Protein 3AML (pdb70)

Radius of gyration: 27.36 Å; Cα contacts (8 Å, |Δi|>4): 1597; chains: 1; bounding box: 46×73×84 Å

Secondary structure (DSSP, 8-state):
--S--THHHH-GGGGGGHHHHHHHHHHHHHHHHHHHHHHS-HHHHTTGGGTSEEEEETTEEEEEEE-TT-SEEEEEEGGGTT--TT-B-EE-TTSEEEEEEE-BTTB-SS-TTEEEEEEEE-TT---EEE--TT-S-EEE--SSSS--EEEEE----GGG-----SPPPPPPSS-EEEEEESTT-SSSSS---HHHIIIIIHHHHHHTT--EEEEES-EE-S-GGGTT-S-SEEEEE-GGG--HHHHHHHHHHHHHTT-EEEEEE--S-B---TTTSGGGG-SS--GGGSSB--GGGGEETTTTEE-B-TTSHHHHHHHHHHHHIIIIIH---EEEETTHHHHHBTTTTTT----S-GGGTSSTTB-HHHHHHHHHHHHHHHHH-TT-EEEE--SS--TTTTS-GGGTS---SEEE-TTHHHHHHHHHHH--GGG--HHHHHHHHH-S-TTS-EEE-S----TTS---B-HHHHHHTTHHHHS-BSSSPPPHHHHHHHHHHHHHHHHHHHHH-SEEEEETTGGGT--SB-----GGGTT--TTSS--HHHHH-TTBSHHHHHHHHHHHHHHHHHH-GGG---EEEEEEETTTTEEEEEETTEEEEEE--SS--EEEEEEEESS-SEEEEEEETTSGGGTS---S-TT--EE-EE-S-TT-GGGSBTTBSEEEEEEE-TTEEEEEEE--TTTT-

InterPro domains:
  IPR004193 Glycoside hydrolase, family 13, N-terminal [PF02922] (122-205)
  IPR006047 Glycosyl hydrolase family 13, catalytic domain [PF00128] (295-534)
  IPR006047 Glycosyl hydrolase family 13, catalytic domain [SM00642] (261-628)
  IPR006048 Alpha-amylase/branching enzyme, C-terminal all beta [PF02806] (658-757)
  IPR013780 Glycosyl hydrolase, all-beta [G3DSA:2.60.40.1180] (651-767)
  IPR013783 Immunoglobulin-like fold [G3DSA:2.60.40.10] (118-232)
  IPR014756 Immunoglobulin E-set [SSF81296] (116-227)
  IPR017853 Glycoside hydrolase superfamily [SSF51445] (236-649)
  IPR037439 1,4-alpha-glucan-branching enzyme [PIRSF000463] (61-763)

Sequence (693 aa):
EVDHLPIYDLDPKLEEFKDHFNYRIKKRYLDQKCLIEKHEGGLEEFSKGYLKFGINTVDGATIYREWAPAAQEAQLIGEFNNWNGAKHKMMEKDKFGIWSSIKKISSSHVNGKPAIPHNSKVKFRFRHGGGAWVDRIIPAWIRRYATFDASKFGAPYDGVHWDPPACERYVFKHPRPPKPDAPRIYEAHVGMSGEEPEEVSSTYRREFADNNVLPRIRANNYNTVQLMMAIMEHSYYASFGYHVTNFFAVSSRSGTPEDLKYLVDKAHSLGLRVLMDVVHSHASNNVTDGLNGYDVGQNTHHESYFHTGDRGYHKLWDSSRLFNYANWEVLRFLLSNLRRYWMMDEFMFDGFRFDGVTSMLYHHHGINKGFTGNYKEYFSLDTDVDAIVYMMLANHLMHKLLPEATIVAEDVSGMMPVLCCRPVDEGGVGFDFRLAMAIPDRWIIDYLKNKKEEDRRKKWSMSEEIVQTLTNNRRYTEKCCIAYAESHDQSIVGDKTIIAFLLMDKKEMYTGMSDLQQPASPTINNRGIIALQKMIHFITMMALGGDGYLNFMGNEFGHPEWIDFPREGNNWSYDDKCCRRQWSLVDTDHLRYKYMNAFDQAMNALEEEFSFLSSSKKQIVSDMNEKDKVIVFERGDLVFVFNFHPNKTYKGYKVGCDLPGKYRVALDSDALVFGGHGRVGHDVDHFTSPEGMMPGVPETNFNNRPNSFKVLSPPRTCVAYYRVDEDRREEE

CATH classification: 3.20.20.80 (+2 more: 2.60.40.10, 2.60.40.1180)

B-factor: mean 23.34, std 11.08, range [6.67, 76.85]

Structure (mmCIF, N/CA/C/O backbone):
data_3AML
#
_entry.id   3AML
#
_cell.length_a   43.066
_cell.length_b   124.850
_cell.length_c   67.880
_cell.angle_alpha   90.00
_cell.angle_beta   97.29
_cell.angle_gamma   90.00
#
_symmetry.space_group_name_H-M   'P 1 21 1'
#
loop_
_entity.id
_entity.type
_entity.pdbx_description
1 polymer 'Os06g0726400 protein'
2 non-polymer BETA-MERCAPTOETHANOL
3 non-polymer GLYCEROL
4 non-polymer '4-(2-HYDROXYETHYL)-1-PIPERAZINE ETHANESULFONIC ACID'
5 non-polymer 'ACETATE ION'
6 non-polymer 'SUCCINIC ACID'
7 water water
#
loop_
_atom_site.group_PDB
_atom_site.id
_atom_site.type_symbol
_atom_site.label_atom_id
_atom_site.label_alt_id
_atom_site.label_comp_id
_atom_site.label_asym_id
_atom_site.label_entity_id
_atom_site.label_seq_id
_atom_site.pdbx_PDB_ins_code
_atom_site.Cartn_x
_atom_site.Cartn_y
_atom_site.Cartn_z
_atom_site.occupancy
_atom_site.B_iso_or_equiv
_atom_site.auth_seq_id
_atom_site.auth_comp_id
_atom_site.auth_asym_id
_atom_site.auth_atom_id
_atom_site.pdbx_PDB_model_num
ATOM 1 N N . GLU A 1 7 ? 27.125 80.551 55.501 1.00 72.45 7 GLU A N 1
ATOM 2 C CA . GLU A 1 7 ? 25.949 79.887 54.840 1.00 71.89 7 GLU A CA 1
ATOM 3 C C . GLU A 1 7 ? 25.385 78.646 55.609 1.00 71.71 7 GLU A C 1
ATOM 4 O O . GLU A 1 7 ? 25.921 77.526 55.492 1.00 70.49 7 GLU A O 1
ATOM 6 N N . VAL A 1 8 ? 24.355 78.843 56.451 1.00 72.10 8 VAL A N 1
ATOM 7 C CA . VAL A 1 8 ? 23.861 80.163 56.925 1.00 72.10 8 VAL A CA 1
ATOM 8 C C . VAL A 1 8 ? 22.906 79.938 58.148 1.00 71.26 8 VAL A C 1
ATOM 9 O O . VAL A 1 8 ? 21.673 80.054 57.996 1.00 71.52 8 VAL A O 1
ATOM 13 N N . ASP A 1 9 ? 23.427 79.590 59.343 1.00 69.32 9 ASP A N 1
ATOM 14 C CA . ASP A 1 9 ? 24.869 79.405 59.690 1.00 66.75 9 ASP A CA 1
ATOM 15 C C . ASP A 1 9 ? 25.210 78.015 60.305 1.00 63.59 9 ASP A C 1
ATOM 16 O O . ASP A 1 9 ? 26.332 77.524 60.185 1.00 64.00 9 ASP A O 1
ATOM 21 N N . HIS A 1 10 ? 24.234 77.402 60.975 1.00 59.36 10 HIS A N 1
ATOM 22 C CA . HIS A 1 10 ? 24.341 76.036 61.484 1.00 54.20 10 HIS A CA 1
ATOM 23 C C . HIS A 1 10 ? 23.705 75.072 60.453 1.00 49.75 10 HIS A C 1
ATOM 24 O O . HIS A 1 10 ? 22.658 75.355 59.882 1.00 50.54 10 HIS A O 1
ATOM 31 N N . LEU A 1 11 ? 24.345 73.942 60.188 1.00 43.45 11 LEU A N 1
ATOM 32 C CA . LEU A 1 11 ? 23.774 72.991 59.239 1.00 37.12 11 LEU A CA 1
ATOM 33 C C . LEU A 1 11 ? 23.396 71.766 60.030 1.00 33.55 11 LEU A C 1
ATOM 34 O O . LEU A 1 11 ? 24.114 71.388 60.901 1.00 31.42 11 LEU A O 1
ATOM 39 N N . PRO A 1 12 ? 22.281 71.128 59.702 1.00 30.54 12 PRO A N 1
ATOM 40 C CA . PRO A 1 12 ? 21.942 69.935 60.444 1.00 30.50 12 PRO A CA 1
ATOM 41 C C . PRO A 1 12 ? 23.027 68.817 60.405 1.00 30.11 12 PRO A C 1
ATOM 42 O O . PRO A 1 12 ? 23.101 68.001 61.303 1.00 30.20 12 PRO A O 1
ATOM 46 N N . ILE A 1 13 ? 23.835 68.747 59.334 1.00 29.42 13 ILE A N 1
ATOM 47 C CA . ILE A 1 13 ? 24.942 67.772 59.358 1.00 27.95 13 ILE A CA 1
ATOM 48 C C . ILE A 1 13 ? 25.859 67.827 60.572 1.00 28.93 13 ILE A C 1
ATOM 49 O O . ILE A 1 13 ? 26.447 66.802 60.977 1.00 28.90 13 ILE A O 1
ATOM 54 N N . TYR A 1 14 ? 26.022 69.034 61.097 1.00 31.02 14 TYR A N 1
ATOM 55 C CA . TYR A 1 14 ? 26.870 69.229 62.276 1.00 35.45 14 TYR A CA 1
ATOM 56 C C . TYR A 1 14 ? 26.308 68.558 63.546 1.00 37.61 14 TYR A C 1
ATOM 57 O O . TYR A 1 14 ? 27.082 68.259 64.464 1.00 39.87 14 TYR A O 1
ATOM 66 N N . ASP A 1 15 ? 24.980 68.401 63.642 1.00 39.29 15 ASP A N 1
ATOM 67 C CA . ASP A 1 15 ? 24.327 67.605 64.754 1.00 40.37 15 ASP A CA 1
ATOM 68 C C . ASP A 1 15 ? 24.786 66.193 64.695 1.00 40.41 15 ASP A C 1
ATOM 69 O O . ASP A 1 15 ? 24.967 65.553 65.728 1.00 40.60 15 ASP A O 1
ATOM 74 N N . LEU A 1 16 ? 24.946 65.662 63.464 1.00 38.08 16 LEU A N 1
ATOM 75 C CA . LEU A 1 16 ? 25.280 64.268 63.283 1.00 36.06 16 LEU A CA 1
ATOM 76 C C . LEU A 1 16 ? 26.720 63.930 63.540 1.00 35.40 16 LEU A C 1
ATOM 77 O O . LEU A 1 16 ? 27.048 62.788 63.924 1.00 35.75 16 LEU A O 1
ATOM 82 N N . ASP A 1 17 ? 27.599 64.866 63.175 1.00 33.11 17 ASP A N 1
ATOM 83 C CA . ASP A 1 17 ? 29.031 64.638 63.156 1.00 31.42 17 ASP A CA 1
ATOM 84 C C . ASP A 1 17 ? 29.618 66.008 63.489 1.00 32.07 17 ASP A C 1
ATOM 85 O O . ASP A 1 17 ? 29.818 66.891 62.620 1.00 30.52 17 ASP A O 1
ATOM 90 N N . PRO A 1 18 ? 29.814 66.258 64.786 1.00 33.69 18 PRO A N 1
ATOM 91 C CA . PRO A 1 18 ? 30.379 67.547 65.181 1.00 33.32 18 PRO A CA 1
ATOM 92 C C . PRO A 1 18 ? 31.863 67.775 64.745 1.00 33.25 18 PRO A C 1
ATOM 93 O O . PRO A 1 18 ? 32.305 68.922 64.775 1.00 32.81 18 PRO A O 1
ATOM 97 N N . LYS A 1 19 ? 32.590 66.737 64.336 1.00 30.80 19 LYS A N 1
ATOM 98 C CA . LYS A 1 19 ? 33.910 66.918 63.669 1.00 31.53 19 LYS A CA 1
ATOM 99 C C . LYS A 1 19 ? 33.816 67.737 62.379 1.00 29.18 19 LYS A C 1
ATOM 100 O O . LYS A 1 19 ? 34.799 68.316 61.968 1.00 28.98 19 LYS A O 1
ATOM 106 N N . LEU A 1 20 ? 32.625 67.806 61.779 1.00 28.11 20 LEU A N 1
ATOM 107 C CA . LEU A 1 20 ? 32.433 68.645 60.571 1.00 26.66 20 LEU A CA 1
ATOM 108 C C . LEU A 1 20 ? 32.518 70.141 60.823 1.00 27.07 20 LEU A C 1
ATOM 109 O O . LEU A 1 20 ? 32.842 70.918 59.920 1.00 24.69 20 LEU A O 1
ATOM 114 N N . GLU A 1 21 ? 32.259 70.582 62.066 1.00 27.60 21 GLU A N 1
ATOM 115 C CA . GLU A 1 21 ? 32.292 71.996 62.378 1.00 30.78 21 GLU A CA 1
ATOM 116 C C . GLU A 1 21 ? 33.683 72.632 62.195 1.00 30.06 21 GLU A C 1
ATOM 117 O O . GLU A 1 21 ? 33.783 73.822 61.970 1.00 30.51 21 GLU A O 1
ATOM 123 N N . GLU A 1 22 ? 34.759 71.839 62.326 1.00 28.98 22 GLU A N 1
ATOM 124 C CA . GLU A 1 22 ? 36.132 72.317 61.994 1.00 29.42 22 GLU A CA 1
ATOM 125 C C . GLU A 1 22 ? 36.225 72.816 60.528 1.00 28.60 22 GLU A C 1
ATOM 126 O O . GLU A 1 22 ? 37.114 73.578 60.167 1.00 28.44 22 GLU A O 1
ATOM 132 N N . PHE A 1 23 ? 35.307 72.345 59.705 1.00 26.25 23 PHE A N 1
ATOM 133 C CA . PHE A 1 23 ? 35.394 72.661 58.288 1.00 27.68 23 PHE A CA 1
ATOM 134 C C . PHE A 1 23 ? 34.244 73.583 57.861 1.00 27.48 23 PHE A C 1
ATOM 135 O O . PHE A 1 23 ? 33.790 73.546 56.710 1.00 24.65 23 PHE A O 1
ATOM 143 N N . LYS A 1 24 ? 33.745 74.357 58.798 1.00 26.53 24 LYS A N 1
ATOM 144 C CA . LYS A 1 24 ? 32.601 75.253 58.557 1.00 28.80 24 LYS A CA 1
ATOM 145 C C . LYS A 1 24 ? 32.859 76.156 57.318 1.00 28.54 24 LYS A C 1
ATOM 146 O O . LYS A 1 24 ? 31.924 76.386 56.516 1.00 27.73 24 LYS A O 1
ATOM 152 N N . ASP A 1 25 ? 34.101 76.642 57.170 1.00 26.02 25 ASP A N 1
ATOM 153 C CA . ASP A 1 25 ? 34.426 77.552 56.044 1.00 28.68 25 ASP A CA 1
ATOM 154 C C . ASP A 1 25 ? 34.226 76.872 54.667 1.00 26.20 25 ASP A C 1
ATOM 155 O O . ASP A 1 25 ? 33.685 77.490 53.677 1.00 25.89 25 ASP A O 1
ATOM 160 N N . HIS A 1 26 ? 34.683 75.636 54.592 1.00 24.59 26 HIS A N 1
ATOM 161 C CA . HIS A 1 26 ? 34.464 74.822 53.416 1.00 22.73 26 HIS A CA 1
ATOM 162 C C . HIS A 1 26 ? 32.977 74.698 53.128 1.00 24.00 26 HIS A C 1
ATOM 163 O O . HIS A 1 26 ? 32.533 74.867 51.936 1.00 21.42 26 HIS A O 1
ATOM 170 N N . PHE A 1 27 ? 32.226 74.280 54.154 1.00 23.54 27 PHE A N 1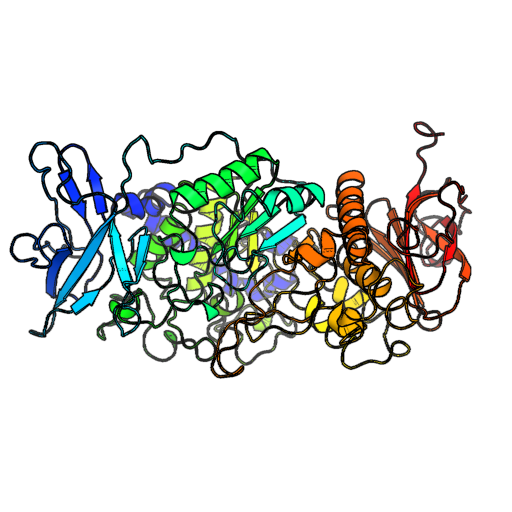
ATOM 171 C CA . PHE A 1 27 ? 30.799 73.971 53.942 1.00 22.60 27 PHE A CA 1
ATOM 172 C C . PHE A 1 27 ? 30.020 75.295 53.728 1.00 23.76 27 PHE A C 1
ATOM 173 O O . PHE A 1 27 ? 29.131 75.351 52.886 1.00 22.10 27 PHE A O 1
ATOM 181 N N . ASN A 1 28 ? 30.355 76.363 54.461 1.00 22.86 28 ASN A N 1
ATOM 182 C CA . ASN A 1 28 ? 29.775 77.705 54.069 1.00 24.29 28 ASN A CA 1
ATOM 183 C C . ASN A 1 28 ? 29.969 78.036 52.563 1.00 23.97 28 ASN A C 1
ATOM 184 O O . ASN A 1 28 ? 29.027 78.471 51.933 1.00 22.60 28 ASN A O 1
ATOM 189 N N . TYR A 1 29 ? 31.169 77.872 52.022 1.00 23.07 29 TYR A N 1
ATOM 190 C CA . TYR A 1 29 ? 31.408 78.203 50.602 1.00 21.90 29 TYR A CA 1
ATOM 191 C C . TYR A 1 29 ? 30.594 77.259 49.694 1.00 19.94 29 TYR A C 1
ATOM 192 O O . TYR A 1 29 ? 29.945 77.724 48.714 1.00 20.86 29 TYR A O 1
ATOM 201 N N . ARG A 1 30 ? 30.576 75.957 50.001 1.00 19.18 30 ARG A N 1
ATOM 202 C CA . ARG A 1 30 ? 29.900 75.008 49.172 1.00 17.27 30 ARG A CA 1
ATOM 203 C C . ARG A 1 30 ? 28.410 75.321 49.146 1.00 18.29 30 ARG A C 1
ATOM 204 O O . ARG A 1 30 ? 27.767 75.309 48.061 1.00 18.80 30 ARG A O 1
ATOM 212 N N . ILE A 1 31 ? 27.852 75.570 50.359 1.00 20.37 31 ILE A N 1
ATOM 213 C CA . ILE A 1 31 ? 26.389 75.750 50.422 1.00 18.60 31 ILE A CA 1
ATOM 214 C C . ILE A 1 31 ? 26.050 77.085 49.691 1.00 19.11 31 ILE A C 1
ATOM 215 O O . ILE A 1 31 ? 24.997 77.154 49.022 1.00 19.85 31 ILE A O 1
ATOM 220 N N . LYS A 1 32 ? 26.887 78.119 49.861 1.00 20.09 32 LYS A N 1
ATOM 221 C CA A LYS A 1 32 ? 26.672 79.401 49.167 0.50 19.79 32 LYS A CA 1
ATOM 222 C CA B LYS A 1 32 ? 26.607 79.388 49.177 0.50 19.68 32 LYS A CA 1
ATOM 223 C C . LYS A 1 32 ? 26.660 79.208 47.644 1.00 18.59 32 LYS A C 1
ATOM 224 O O . LYS A 1 32 ? 25.797 79.764 46.931 1.00 18.84 32 LYS A O 1
ATOM 235 N N . ARG A 1 33 ? 27.645 78.443 47.167 1.00 18.65 33 ARG A N 1
ATOM 236 C CA . ARG A 1 33 ? 27.772 78.149 45.687 1.00 17.66 33 ARG A CA 1
ATOM 237 C C . ARG A 1 33 ? 26.514 77.447 45.198 1.00 17.46 33 ARG A C 1
ATOM 238 O O . ARG A 1 33 ? 25.990 77.760 44.102 1.00 18.46 33 ARG A O 1
ATOM 246 N N . TYR A 1 34 ? 26.028 76.476 45.994 1.00 16.40 34 TYR A N 1
ATOM 247 C CA . TYR A 1 34 ? 24.822 75.709 45.626 1.00 17.69 34 TYR A CA 1
ATOM 248 C C . TYR A 1 34 ? 23.578 76.641 45.595 1.00 17.84 34 TYR A C 1
ATOM 249 O O . TYR A 1 34 ? 22.828 76.626 44.599 1.00 15.94 34 TYR A O 1
ATOM 258 N N . LEU A 1 35 ? 23.330 77.380 46.701 1.00 17.11 35 LEU A N 1
ATOM 259 C CA . LEU A 1 35 ? 22.167 78.297 46.727 1.00 18.47 35 LEU A CA 1
ATOM 260 C C . LEU A 1 35 ? 22.219 79.322 45.579 1.00 19.04 35 LEU A C 1
ATOM 261 O O . LEU A 1 35 ? 21.163 79.662 45.031 1.00 18.84 35 LEU A O 1
ATOM 266 N N . ASP A 1 36 ? 23.442 79.849 45.260 1.00 18.66 36 ASP A N 1
ATOM 267 C CA . ASP A 1 36 ? 23.607 80.860 44.235 1.00 18.73 36 ASP A CA 1
ATOM 268 C C . ASP A 1 36 ? 23.352 80.265 42.881 1.00 17.07 36 ASP A C 1
ATOM 269 O O . ASP A 1 36 ? 22.605 80.902 42.050 1.00 17.07 36 ASP A O 1
ATOM 274 N N . GLN A 1 37 ? 23.839 79.016 42.659 1.00 16.24 37 GLN A N 1
ATOM 275 C CA . GLN A 1 37 ? 23.598 78.365 41.316 1.00 12.95 37 GLN A CA 1
ATOM 276 C C . GLN A 1 37 ? 22.076 78.102 41.176 1.00 16.15 37 GLN A C 1
ATOM 277 O O . GLN A 1 37 ? 21.494 78.278 40.099 1.00 16.12 37 GLN A O 1
ATOM 283 N N . LYS A 1 38 ? 21.483 77.584 42.261 1.00 16.44 38 LYS A N 1
ATOM 284 C CA . LYS A 1 38 ? 20.004 77.289 42.223 1.00 15.22 38 LYS A CA 1
ATOM 285 C C . LYS A 1 38 ? 19.187 78.575 41.994 1.00 17.49 38 LYS A C 1
ATOM 286 O O . LYS A 1 38 ? 18.221 78.601 41.186 1.00 15.93 38 LYS A O 1
ATOM 292 N N . CYS A 1 39 ? 19.597 79.671 42.654 1.00 15.85 39 CYS A N 1
ATOM 293 C CA . CYS A 1 39 ? 18.932 80.971 42.503 1.00 17.72 39 CYS A CA 1
ATOM 294 C C . CYS A 1 39 ? 19.032 81.441 41.009 1.00 16.59 39 CYS A C 1
ATOM 295 O O . CYS A 1 39 ? 18.017 81.863 40.401 1.00 18.71 39 CYS A O 1
ATOM 298 N N . LEU A 1 40 ? 20.219 81.283 40.394 1.00 16.93 40 LEU A N 1
ATOM 299 C CA . LEU A 1 40 ? 20.377 81.720 38.993 1.00 14.84 40 LEU A CA 1
ATOM 300 C C . LEU A 1 40 ? 19.509 80.851 38.092 1.00 15.12 40 LEU A C 1
ATOM 301 O O . LEU A 1 40 ? 18.933 81.393 37.130 1.00 16.25 40 LEU A O 1
ATOM 306 N N . ILE A 1 41 ? 19.458 79.523 38.344 1.00 15.05 41 ILE A N 1
ATOM 307 C CA . ILE A 1 41 ? 18.600 78.665 37.519 1.00 14.55 41 ILE A CA 1
ATOM 308 C C . ILE A 1 41 ? 17.105 79.020 37.676 1.00 14.69 41 ILE A C 1
ATOM 309 O O . ILE A 1 41 ? 16.311 79.065 36.654 1.00 14.70 41 ILE A O 1
ATOM 314 N N . GLU A 1 42 ? 16.719 79.436 38.883 1.00 14.78 42 GLU A N 1
ATOM 315 C CA . GLU A 1 42 ? 15.342 79.946 39.084 1.00 16.31 42 GLU A CA 1
ATOM 316 C C . GLU A 1 42 ? 15.105 81.260 38.280 1.00 16.97 42 GLU A C 1
ATOM 317 O O . GLU A 1 42 ? 14.050 81.427 37.664 1.00 20.09 42 GLU A O 1
ATOM 323 N N . LYS A 1 43 ? 16.053 82.177 38.305 1.00 16.29 43 LYS A N 1
ATOM 324 C CA . LYS A 1 43 ? 15.905 83.444 37.654 1.00 18.27 43 LYS A CA 1
ATOM 325 C C . LYS A 1 43 ? 15.889 83.313 36.133 1.00 17.50 43 LYS A C 1
ATOM 326 O O . LYS A 1 43 ? 15.092 83.997 35.425 1.00 18.18 43 LYS A O 1
ATOM 332 N N . HIS A 1 44 ? 16.829 82.532 35.615 1.00 15.58 44 HIS A N 1
ATOM 333 C CA . HIS A 1 44 ? 17.073 82.535 34.140 1.00 16.07 44 HIS A CA 1
ATOM 334 C C . HIS A 1 44 ? 16.418 81.411 33.410 1.00 15.30 44 HIS A C 1
ATOM 335 O O . HIS A 1 44 ? 16.446 81.401 32.156 1.00 16.02 44 HIS A O 1
ATOM 342 N N . GLU A 1 45 ? 15.985 80.360 34.137 1.00 15.42 45 GLU A N 1
ATOM 343 C CA . GLU A 1 45 ? 15.433 79.140 33.462 1.00 16.48 45 GLU A CA 1
ATOM 344 C C . GLU A 1 45 ? 14.130 78.623 34.087 1.00 16.62 45 GLU A C 1
ATOM 345 O O . GLU A 1 45 ? 13.635 77.589 33.707 1.00 16.64 45 GLU A O 1
ATOM 351 N N . GLY A 1 46 ? 13.610 79.345 35.072 1.00 15.37 46 GLY A N 1
ATOM 352 C CA . GLY A 1 46 ? 12.290 78.996 35.621 1.00 15.30 46 GLY A CA 1
ATOM 353 C C . GLY A 1 46 ? 12.434 77.868 36.639 1.00 17.50 46 GLY A C 1
ATOM 354 O O . GLY A 1 46 ? 11.412 77.249 37.031 1.00 19.23 46 GLY A O 1
ATOM 355 N N . GLY A 1 47 ? 13.660 77.611 37.094 1.00 16.61 47 GLY A N 1
ATOM 356 C CA . GLY A 1 47 ? 13.854 76.623 38.162 1.00 15.52 47 GLY A CA 1
ATOM 357 C C . GLY A 1 47 ? 14.294 75.248 37.653 1.00 16.78 47 GLY A C 1
ATOM 358 O O . GLY A 1 47 ? 14.319 74.975 36.438 1.00 15.66 47 GLY A O 1
ATOM 359 N N . LEU A 1 48 ? 14.668 74.382 38.586 1.00 14.16 48 LEU A N 1
ATOM 360 C CA . LEU A 1 48 ? 15.320 73.110 38.239 1.00 14.62 48 LEU A CA 1
ATOM 361 C C . LEU A 1 48 ? 14.392 72.190 37.492 1.00 16.18 48 LEU A C 1
ATOM 362 O O . LEU A 1 48 ? 14.848 71.519 36.543 1.00 15.46 48 LEU A O 1
ATOM 367 N N . GLU A 1 49 ? 13.107 72.126 37.888 1.00 15.99 49 GLU A N 1
ATOM 368 C CA . GLU A 1 49 ? 12.159 71.220 37.176 1.00 16.15 49 GLU A CA 1
ATOM 369 C C . GLU A 1 49 ? 12.027 71.722 35.707 1.00 15.14 49 GLU A C 1
ATOM 370 O O . GLU A 1 49 ? 12.078 70.930 34.770 1.00 17.00 49 GLU A O 1
ATOM 376 N N . GLU A 1 50 ? 12.005 73.037 35.468 1.00 14.83 50 GLU A N 1
ATOM 377 C CA . GLU A 1 50 ? 11.844 73.512 34.070 1.00 14.98 50 GLU A CA 1
ATOM 378 C C . GLU A 1 50 ? 13.164 73.295 33.287 1.00 14.68 50 GLU A C 1
ATOM 379 O O . GLU A 1 50 ? 13.171 72.835 32.100 1.00 16.49 50 GLU A O 1
ATOM 385 N N . PHE A 1 51 ? 14.292 73.636 33.917 1.00 15.01 51 PHE A N 1
ATOM 386 C CA . PHE A 1 51 ? 15.604 73.579 33.252 1.00 14.18 51 PHE A CA 1
ATOM 387 C C . PHE A 1 51 ? 15.916 72.187 32.808 1.00 16.46 51 PHE A C 1
ATOM 388 O O . PHE A 1 51 ? 16.577 72.006 31.793 1.00 15.44 51 PHE A O 1
ATOM 396 N N . SER A 1 52 ? 15.469 71.195 33.604 1.00 14.79 52 SER A N 1
ATOM 397 C CA . SER A 1 52 ? 15.820 69.783 33.275 1.00 14.82 52 SER A CA 1
ATOM 398 C C . SER A 1 52 ? 14.864 69.159 32.236 1.00 14.82 52 SER A C 1
ATOM 399 O O . SER A 1 52 ? 15.003 67.934 31.941 1.00 14.81 52 SER A O 1
ATOM 402 N N . LYS A 1 53 ? 13.968 69.967 31.651 1.00 15.68 53 LYS A N 1
ATOM 403 C CA . LYS A 1 53 ? 13.213 69.550 30.421 1.00 15.52 53 LYS A CA 1
ATOM 404 C C . LYS A 1 53 ? 13.919 69.973 29.099 1.00 15.05 53 LYS A C 1
ATOM 405 O O . LYS A 1 53 ? 13.243 69.967 28.032 1.00 15.20 53 LYS A O 1
ATOM 411 N N . GLY A 1 54 ? 15.255 70.067 29.130 1.00 14.99 54 GLY A N 1
ATOM 412 C CA . GLY A 1 54 ? 16.012 70.551 27.960 1.00 13.49 54 GLY A CA 1
ATOM 413 C C . GLY A 1 54 ? 15.882 69.683 26.763 1.00 13.64 54 GLY A C 1
ATOM 414 O O . GLY A 1 54 ? 16.057 70.169 25.613 1.00 13.73 54 GLY A O 1
ATOM 415 N N . TYR A 1 55 ? 15.582 68.398 26.967 1.00 13.97 55 TYR A N 1
ATOM 416 C CA . TYR A 1 55 ? 15.524 67.487 25.802 1.00 15.29 55 TYR A CA 1
ATOM 417 C C . TYR A 1 55 ? 14.264 67.746 24.936 1.00 16.38 55 TYR A C 1
ATOM 418 O O . TYR A 1 55 ? 14.152 67.184 23.795 1.00 15.69 55 TYR A O 1
ATOM 427 N N . LEU A 1 56 ? 13.354 68.605 25.447 1.00 17.30 56 LEU A N 1
ATOM 428 C CA . LEU A 1 56 ? 12.253 69.068 24.609 1.00 16.27 56 LEU A CA 1
ATOM 429 C C . LEU A 1 56 ? 12.639 70.296 23.781 1.00 18.37 56 LEU A C 1
ATOM 430 O O . LEU A 1 56 ? 11.779 70.733 22.995 1.00 19.88 56 LEU A O 1
ATOM 435 N N . LYS A 1 57 ? 13.826 70.881 24.044 1.00 18.24 57 LYS A N 1
ATOM 436 C CA . LYS A 1 57 ? 14.304 72.103 23.382 1.00 19.71 57 LYS A CA 1
ATOM 437 C C . LYS A 1 57 ? 15.513 71.791 22.434 1.00 19.61 57 LYS A C 1
ATOM 438 O O . LYS A 1 57 ? 15.601 72.329 21.305 1.00 18.35 57 LYS A O 1
ATOM 444 N N . PHE A 1 58 ? 16.377 70.878 22.898 1.00 17.35 58 PHE A N 1
ATOM 445 C CA . PHE A 1 58 ? 17.615 70.559 22.194 1.00 16.09 58 PHE A CA 1
ATOM 446 C C . PHE A 1 58 ? 17.491 69.176 21.529 1.00 18.04 58 PHE A C 1
ATOM 447 O O . PHE A 1 58 ? 16.662 68.338 21.968 1.00 17.09 58 PHE A O 1
ATOM 455 N N . GLY A 1 59 ? 18.287 68.928 20.490 1.00 16.60 59 GLY A N 1
ATOM 456 C CA . GLY A 1 59 ? 18.037 67.702 19.683 1.00 14.59 59 GLY A CA 1
ATOM 457 C C . GLY A 1 59 ? 16.869 67.941 18.776 1.00 16.26 59 GLY A C 1
ATOM 458 O O . GLY A 1 59 ? 16.489 69.090 18.521 1.00 13.89 59 GLY A O 1
ATOM 459 N N . ILE A 1 60 ? 16.285 66.860 18.271 1.00 17.34 60 ILE A N 1
ATOM 460 C CA . ILE A 1 60 ? 15.228 67.001 17.215 1.00 17.29 60 ILE A CA 1
ATOM 461 C C . ILE A 1 60 ? 13.882 66.766 17.858 1.00 20.22 60 ILE A C 1
ATOM 462 O O . ILE A 1 60 ? 13.685 65.671 18.484 1.00 21.44 60 ILE A O 1
ATOM 467 N N . ASN A 1 61 ? 12.969 67.737 17.793 1.00 19.60 61 ASN A N 1
ATOM 468 C CA . ASN A 1 61 ? 11.641 67.574 18.402 1.00 20.50 61 ASN A CA 1
ATOM 469 C C . ASN A 1 61 ? 10.585 67.929 17.376 1.00 22.96 61 ASN A C 1
ATOM 470 O O . ASN A 1 61 ? 10.660 68.945 16.710 1.00 18.89 61 ASN A O 1
ATOM 475 N N . THR A 1 62 ? 9.570 67.096 17.269 1.00 25.67 62 THR A N 1
ATOM 476 C CA . THR A 1 62 ? 8.547 67.341 16.249 1.00 31.57 62 THR A CA 1
ATOM 477 C C . THR A 1 62 ? 7.454 68.084 16.983 1.00 33.76 62 THR A C 1
ATOM 478 O O . THR A 1 62 ? 7.096 67.685 18.126 1.00 36.20 62 THR A O 1
ATOM 482 N N . VAL A 1 63 ? 6.975 69.170 16.384 1.00 33.06 63 VAL A N 1
ATOM 483 C CA . VAL A 1 63 ? 5.878 69.940 16.941 1.00 36.16 63 VAL A CA 1
ATOM 484 C C . VAL A 1 63 ? 4.729 69.847 15.912 1.00 37.90 63 VAL A C 1
ATOM 485 O O . VAL A 1 63 ? 4.881 69.217 14.850 1.00 38.87 63 VAL A O 1
ATOM 489 N N . ASP A 1 64 ? 3.579 70.450 16.150 1.00 40.79 64 ASP A N 1
ATOM 490 C CA . ASP A 1 64 ? 2.548 70.356 15.109 1.00 39.27 64 ASP A CA 1
ATOM 491 C C . ASP A 1 64 ? 2.945 71.002 13.753 1.00 37.75 64 ASP A C 1
ATOM 492 O O . ASP A 1 64 ? 3.303 72.211 13.654 1.00 38.31 64 ASP A O 1
ATOM 497 N N . GLY A 1 65 ? 2.990 70.184 12.714 1.00 34.28 65 GLY A N 1
ATOM 498 C CA . GLY A 1 65 ? 3.360 70.706 11.423 1.00 32.54 65 GLY A CA 1
ATOM 499 C C . GLY A 1 65 ? 4.826 71.013 11.113 1.00 28.82 65 GLY A C 1
ATOM 500 O O . GLY A 1 65 ? 5.148 71.477 10.027 1.00 26.75 65 GLY A O 1
ATOM 501 N N . ALA A 1 66 ? 5.722 70.810 12.080 1.00 26.73 66 ALA A N 1
ATOM 502 C CA . ALA A 1 66 ? 7.132 71.133 11.811 1.00 24.67 66 ALA A CA 1
ATOM 503 C C . ALA A 1 66 ? 8.038 70.365 12.741 1.00 22.65 66 ALA A C 1
ATOM 504 O O . ALA A 1 66 ? 7.589 69.718 13.683 1.00 25.45 66 ALA A O 1
ATOM 506 N N . THR A 1 67 ? 9.346 70.381 12.438 1.00 22.01 67 THR A N 1
ATOM 507 C CA . THR A 1 67 ? 10.299 69.693 13.235 1.00 19.27 67 THR A CA 1
ATOM 508 C C . THR A 1 67 ? 11.345 70.770 13.626 1.00 21.67 67 THR A C 1
ATOM 509 O O . THR A 1 67 ? 11.851 71.466 12.731 1.00 20.48 67 THR A O 1
ATOM 513 N N . ILE A 1 68 ? 11.654 70.921 14.926 1.00 17.38 68 ILE A N 1
ATOM 514 C CA . ILE A 1 68 ? 12.751 71.793 15.317 1.00 18.72 68 ILE A CA 1
ATOM 515 C C . ILE A 1 68 ? 13.991 71.039 15.750 1.00 17.18 68 ILE A C 1
ATOM 516 O O . ILE A 1 68 ? 13.901 70.005 16.469 1.00 18.74 68 ILE A O 1
ATOM 521 N N . TYR A 1 69 ? 15.171 71.571 15.384 1.00 15.48 69 TYR A N 1
ATOM 522 C CA . TYR A 1 69 ? 16.379 70.931 15.903 1.00 15.22 69 TYR A CA 1
ATOM 523 C C . TYR A 1 69 ? 17.213 72.065 16.501 1.00 14.76 69 TYR A C 1
ATOM 524 O O . TYR A 1 69 ? 17.464 73.070 15.782 1.00 17.49 69 TYR A O 1
ATOM 533 N N . ARG A 1 70 ? 17.772 71.876 17.708 1.00 16.13 70 ARG A N 1
ATOM 534 C CA . ARG A 1 70 ? 18.751 72.832 18.273 1.00 14.40 70 ARG A CA 1
ATOM 535 C C . ARG A 1 70 ? 19.963 72.090 18.710 1.00 13.13 70 ARG A C 1
ATOM 536 O O . ARG A 1 70 ? 19.873 70.975 19.261 1.00 13.91 70 ARG A O 1
ATOM 544 N N . GLU A 1 71 ? 21.109 72.762 18.586 1.00 12.52 71 GLU A N 1
ATOM 545 C CA . GLU A 1 71 ? 22.404 72.177 18.954 1.00 13.22 71 GLU A CA 1
ATOM 546 C C . GLU A 1 71 ? 23.236 73.321 19.535 1.00 15.06 71 GLU A C 1
ATOM 547 O O . GLU A 1 71 ? 23.410 74.379 18.870 1.00 15.43 71 GLU A O 1
ATOM 553 N N . TRP A 1 72 ? 23.760 73.144 20.738 1.00 14.63 72 TRP A N 1
ATOM 554 C CA . TRP A 1 72 ? 24.681 74.144 21.283 1.00 15.42 72 TRP A CA 1
ATOM 555 C C . TRP A 1 72 ? 26.122 73.944 20.730 1.00 16.29 72 TRP A C 1
ATOM 556 O O . TRP A 1 72 ? 26.738 72.885 20.966 1.00 16.29 72 TRP A O 1
ATOM 567 N N . ALA A 1 73 ? 26.644 74.918 20.004 1.00 17.02 73 ALA A N 1
ATOM 568 C CA . ALA A 1 73 ? 28.025 74.743 19.432 1.00 19.25 73 ALA A CA 1
ATOM 569 C C . ALA A 1 73 ? 28.607 76.135 19.183 1.00 18.69 73 ALA A C 1
ATOM 570 O O . ALA A 1 73 ? 28.642 76.624 18.028 1.00 18.66 73 ALA A O 1
ATOM 572 N N . PRO A 1 74 ? 28.986 76.826 20.272 1.00 18.83 74 PRO A N 1
ATOM 573 C CA . PRO A 1 74 ? 29.437 78.210 20.134 1.00 18.82 74 PRO A CA 1
ATOM 574 C C . PRO A 1 74 ? 30.675 78.356 19.252 1.00 20.07 74 PRO A C 1
ATOM 575 O O . PRO A 1 74 ? 30.873 79.436 18.664 1.00 20.09 74 PRO A O 1
ATOM 579 N N . ALA A 1 75 ? 31.439 77.273 19.148 1.00 19.25 75 ALA A N 1
ATOM 580 C CA . ALA A 1 75 ? 32.703 77.349 18.362 1.00 20.56 75 ALA A CA 1
ATOM 581 C C . ALA A 1 75 ? 32.472 77.243 16.845 1.00 22.68 75 ALA A C 1
ATOM 582 O O . ALA A 1 75 ? 33.377 77.555 16.033 1.00 24.91 75 ALA A O 1
ATOM 584 N N . ALA A 1 76 ? 31.273 76.758 16.451 1.00 21.43 76 ALA A N 1
ATOM 585 C CA . ALA A 1 76 ? 30.950 76.667 15.019 1.00 20.79 76 ALA A CA 1
ATOM 586 C C . ALA A 1 76 ? 30.651 78.032 14.473 1.00 20.87 76 ALA A C 1
ATOM 587 O O . ALA A 1 76 ? 30.127 78.906 15.153 1.00 20.22 76 ALA A O 1
ATOM 589 N N . GLN A 1 77 ? 30.985 78.264 13.212 1.00 22.77 77 GLN A N 1
ATOM 590 C CA . GLN A 1 77 ? 30.708 79.529 12.557 1.00 23.64 77 GLN A CA 1
ATOM 591 C C . GLN A 1 77 ? 29.576 79.446 11.502 1.00 24.12 77 GLN A C 1
ATOM 592 O O . GLN A 1 77 ? 28.886 80.450 11.233 1.00 25.07 77 GLN A O 1
ATOM 598 N N . GLU A 1 78 ? 29.374 78.228 10.987 1.00 24.13 78 GLU A N 1
ATOM 599 C CA . GLU A 1 78 ? 28.255 77.892 10.098 1.00 22.44 78 GLU A CA 1
ATOM 600 C C . GLU A 1 78 ? 27.833 76.497 10.502 1.00 24.21 78 GLU A C 1
ATOM 601 O O . GLU A 1 78 ? 28.682 75.712 10.949 1.00 21.67 78 GLU A O 1
ATOM 607 N N . ALA A 1 79 ? 26.551 76.174 10.364 1.00 21.77 79 ALA A N 1
ATOM 608 C CA . ALA A 1 79 ? 26.118 74.848 10.768 1.00 19.31 79 ALA A CA 1
ATOM 609 C C . ALA A 1 79 ? 24.853 74.510 9.954 1.00 19.02 79 ALA A C 1
ATOM 610 O O . ALA A 1 79 ? 24.085 75.446 9.621 1.00 19.96 79 ALA A O 1
ATOM 612 N N . GLN A 1 80 ? 24.666 73.180 9.719 1.00 18.51 80 GLN A N 1
ATOM 613 C CA . GLN A 1 80 ? 23.575 72.719 8.943 1.00 19.10 80 GLN A CA 1
ATOM 614 C C . GLN A 1 80 ? 23.150 71.388 9.497 1.00 18.64 80 GLN A C 1
ATOM 615 O O . GLN A 1 80 ? 23.948 70.695 10.147 1.00 19.80 80 GLN A O 1
ATOM 621 N N . LEU A 1 81 ? 21.888 70.995 9.230 1.00 17.94 81 LEU A N 1
ATOM 622 C CA . LEU A 1 81 ? 21.500 69.626 9.564 1.00 21.11 81 LEU A CA 1
ATOM 623 C C . LEU A 1 81 ? 21.577 68.782 8.287 1.00 21.31 81 LEU A C 1
ATOM 624 O O . LEU A 1 81 ? 21.038 69.154 7.241 1.00 23.02 81 LEU A O 1
ATOM 629 N N . ILE A 1 82 ? 22.226 67.628 8.385 1.00 20.65 82 ILE A N 1
ATOM 630 C CA . ILE A 1 82 ? 22.336 66.723 7.213 1.00 19.54 82 ILE A CA 1
ATOM 631 C C . ILE A 1 82 ? 21.792 65.357 7.590 1.00 19.32 82 ILE A C 1
ATOM 632 O O . ILE A 1 82 ? 21.789 64.985 8.768 1.00 19.71 82 ILE A O 1
ATOM 637 N N . GLY A 1 83 ? 21.375 64.583 6.576 1.00 19.00 83 GLY A N 1
ATOM 638 C CA . GLY A 1 83 ? 20.848 63.264 6.905 1.00 19.42 83 GLY A CA 1
ATOM 639 C C . GLY A 1 83 ? 20.375 62.565 5.652 1.00 21.80 83 GLY A C 1
ATOM 640 O O . GLY A 1 83 ? 20.404 63.165 4.568 1.00 21.70 83 GLY A O 1
ATOM 641 N N . GLU A 1 84 ? 19.870 61.342 5.805 1.00 22.54 84 GLU A N 1
ATOM 642 C CA . GLU A 1 84 ? 19.329 60.626 4.634 1.00 23.21 84 GLU A CA 1
ATOM 643 C C . GLU A 1 84 ? 18.229 61.509 4.007 1.00 23.73 84 GLU A C 1
ATOM 644 O O . GLU A 1 84 ? 18.065 61.616 2.768 1.00 23.26 84 GLU A O 1
ATOM 650 N N . PHE A 1 85 ? 17.487 62.202 4.855 1.00 23.42 85 PHE A N 1
ATOM 651 C CA . PHE A 1 85 ? 16.338 63.040 4.420 1.00 23.46 85 PHE A CA 1
ATOM 652 C C . PHE A 1 85 ? 16.694 64.181 3.421 1.00 24.48 85 PHE A C 1
ATOM 653 O O . PHE A 1 85 ? 15.826 64.575 2.629 1.00 27.01 85 PHE A O 1
ATOM 661 N N . ASN A 1 86 ? 17.950 64.664 3.419 1.00 24.02 86 ASN A N 1
ATOM 662 C CA . ASN A 1 86 ? 18.420 65.611 2.401 1.00 26.56 86 ASN A CA 1
ATOM 663 C C . ASN A 1 86 ? 19.646 65.064 1.623 1.00 25.95 86 ASN A C 1
ATOM 664 O O . ASN A 1 86 ? 20.442 65.849 1.093 1.00 27.67 86 ASN A O 1
ATOM 669 N N . ASN A 1 87 ? 19.739 63.741 1.512 1.00 25.45 87 ASN A N 1
ATOM 670 C CA . ASN A 1 87 ? 20.856 63.088 0.830 1.00 28.00 87 ASN A CA 1
ATOM 671 C C . ASN A 1 87 ? 22.208 63.665 1.256 1.00 26.40 87 ASN A C 1
ATOM 672 O O . ASN A 1 87 ? 23.104 63.897 0.449 1.00 26.29 87 ASN A O 1
ATOM 677 N N . TRP A 1 88 ? 22.347 63.865 2.573 1.00 23.18 88 TRP A N 1
ATOM 678 C CA . TRP A 1 88 ? 23.573 64.328 3.175 1.00 24.15 88 TRP A CA 1
ATOM 679 C C . TRP A 1 88 ? 24.135 65.631 2.584 1.00 24.07 88 TRP A C 1
ATOM 680 O O . TRP A 1 88 ? 25.349 65.853 2.516 1.00 25.87 88 TRP A O 1
ATOM 691 N N . ASN A 1 89 ? 23.226 66.500 2.167 1.00 24.52 89 ASN A N 1
ATOM 692 C CA . ASN A 1 89 ? 23.599 67.818 1.695 1.00 25.00 89 ASN A CA 1
ATOM 693 C C . ASN A 1 89 ? 22.750 68.837 2.422 1.00 24.10 89 ASN A C 1
ATOM 694 O O . ASN A 1 89 ? 21.541 68.834 2.295 1.00 23.82 89 ASN A O 1
ATOM 699 N N . GLY A 1 90 ? 23.418 69.709 3.167 1.00 23.62 90 GLY A N 1
ATOM 700 C CA . GLY A 1 90 ? 22.773 70.628 4.118 1.00 23.86 90 GLY A CA 1
ATOM 701 C C . GLY A 1 90 ? 22.467 72.007 3.611 1.00 23.84 90 GLY A C 1
ATOM 702 O O . GLY A 1 90 ? 22.096 72.894 4.381 1.00 24.73 90 GLY A O 1
ATOM 703 N N . ALA A 1 91 ? 22.587 72.221 2.293 1.00 23.77 91 ALA A N 1
ATOM 704 C CA . ALA A 1 91 ? 22.532 73.566 1.730 1.00 24.87 91 ALA A CA 1
ATOM 705 C C . ALA A 1 91 ? 21.186 74.251 1.917 1.00 24.17 91 ALA A C 1
ATOM 706 O O . ALA A 1 91 ? 21.155 75.496 2.002 1.00 25.42 91 ALA A O 1
ATOM 708 N N . LYS A 1 92 ? 20.112 73.462 1.967 1.00 24.35 92 LYS A N 1
ATOM 709 C CA . LYS A 1 92 ? 18.765 74.008 2.196 1.00 25.23 92 LYS A CA 1
ATOM 710 C C . LYS A 1 92 ? 18.335 73.813 3.654 1.00 24.09 92 LYS A C 1
ATOM 711 O O . LYS A 1 92 ? 17.191 73.985 3.938 1.00 23.36 92 LYS A O 1
ATOM 717 N N . HIS A 1 93 ? 19.265 73.383 4.500 1.00 21.41 93 HIS A N 1
ATOM 718 C CA . HIS A 1 93 ? 18.981 73.197 5.925 1.00 22.28 93 HIS A CA 1
ATOM 719 C C . HIS A 1 93 ? 20.024 73.832 6.833 1.00 21.32 93 HIS A C 1
ATOM 720 O O . HIS A 1 93 ? 20.521 73.207 7.786 1.00 20.94 93 HIS A O 1
ATOM 727 N N . LYS A 1 94 ? 20.314 75.097 6.551 1.00 21.65 94 LYS A N 1
ATOM 728 C CA . LYS A 1 94 ? 21.273 75.859 7.355 1.00 22.04 94 LYS A CA 1
ATOM 729 C C . LYS A 1 94 ? 20.581 76.330 8.617 1.00 22.26 94 LYS A C 1
ATOM 730 O O . LYS A 1 94 ? 19.380 76.702 8.591 1.00 21.42 94 LYS A O 1
ATOM 736 N N . MET A 1 95 ? 21.325 76.285 9.711 1.00 20.33 95 MET A N 1
ATOM 737 C CA A MET A 1 95 ? 20.806 76.692 11.000 0.30 20.44 95 MET A CA 1
ATOM 738 C CA B MET A 1 95 ? 20.813 76.668 11.005 0.70 20.80 95 MET A CA 1
ATOM 739 C C . MET A 1 95 ? 21.183 78.128 11.302 1.00 19.81 95 MET A C 1
ATOM 740 O O . MET A 1 95 ? 22.069 78.679 10.661 1.00 21.35 95 MET A O 1
ATOM 749 N N . GLU A 1 96 ? 20.465 78.715 12.248 1.00 21.36 96 GLU A N 1
ATOM 750 C CA . GLU A 1 96 ? 20.805 80.060 12.719 1.00 21.98 96 GLU A CA 1
ATOM 751 C C . GLU A 1 96 ? 21.383 80.012 14.138 1.00 21.43 96 GLU A C 1
ATOM 752 O O . GLU A 1 96 ? 20.956 79.218 14.965 1.00 19.17 96 GLU A O 1
ATOM 758 N N . LYS A 1 97 ? 22.307 80.923 14.408 1.00 20.31 97 LYS A N 1
ATOM 759 C CA . LYS A 1 97 ? 23.029 80.897 15.708 1.00 20.68 97 LYS A CA 1
ATOM 760 C C . LYS A 1 97 ? 22.544 82.064 16.581 1.00 21.16 97 LYS A C 1
ATOM 761 O O . LYS A 1 97 ? 22.481 83.219 16.085 1.00 22.37 97 LYS A O 1
ATOM 767 N N . ASP A 1 98 ? 22.224 81.844 17.858 1.00 18.32 98 ASP A N 1
ATOM 768 C CA . ASP A 1 98 ? 21.878 82.969 18.721 1.00 19.11 98 ASP A CA 1
ATOM 769 C C . ASP A 1 98 ? 23.117 83.469 19.497 1.00 21.43 98 ASP A C 1
ATOM 770 O O . ASP A 1 98 ? 24.268 83.011 19.292 1.00 19.55 98 ASP A O 1
ATOM 775 N N . LYS A 1 99 ? 22.915 84.469 20.363 1.00 22.60 99 LYS A N 1
ATOM 776 C CA . LYS A 1 99 ? 24.109 85.057 20.949 1.00 23.99 99 LYS A CA 1
ATOM 777 C C . LYS A 1 99 ? 24.798 84.151 21.963 1.00 23.15 99 LYS A C 1
ATOM 778 O O . LYS A 1 99 ? 25.918 84.457 22.416 1.00 25.23 99 LYS A O 1
ATOM 784 N N . PHE A 1 100 ? 24.186 83.017 22.262 1.00 20.41 100 PHE A N 1
ATOM 785 C CA . PHE A 1 100 ? 24.794 82.059 23.207 1.00 22.05 100 PHE A CA 1
ATOM 786 C C . PHE A 1 100 ? 25.448 80.850 22.504 1.00 19.34 100 PHE A C 1
ATOM 787 O O . PHE A 1 100 ? 25.893 79.874 23.144 1.00 19.90 100 PHE A O 1
ATOM 795 N N . GLY A 1 101 ? 25.409 80.871 21.182 1.00 17.78 101 GLY A N 1
ATOM 796 C CA . GLY A 1 101 ? 26.052 79.878 20.378 1.00 18.86 101 GLY A CA 1
ATOM 797 C C . GLY A 1 101 ? 25.129 78.695 20.241 1.00 17.62 101 GLY A C 1
ATOM 798 O O . GLY A 1 101 ? 25.598 77.585 19.886 1.00 18.93 101 GLY A O 1
ATOM 799 N N . ILE A 1 102 ? 23.817 78.908 20.467 1.00 15.16 102 ILE A N 1
ATOM 800 C CA . ILE A 1 102 ? 22.803 77.850 20.259 1.00 16.77 102 ILE A CA 1
ATOM 801 C C . ILE A 1 102 ? 22.313 77.909 18.805 1.00 17.43 102 ILE A C 1
ATOM 802 O O . ILE A 1 102 ? 21.843 79.000 18.377 1.00 18.14 102 ILE A O 1
ATOM 807 N N . TRP A 1 103 ? 22.431 76.802 18.022 1.00 15.63 103 TRP A N 1
ATOM 808 C CA . TRP A 1 103 ? 21.991 76.856 16.571 1.00 16.00 103 TRP A CA 1
ATOM 809 C C . TRP A 1 103 ? 20.655 76.223 16.503 1.00 17.07 103 TRP A C 1
ATOM 810 O O . TRP A 1 103 ? 20.383 75.271 17.278 1.00 17.39 103 TRP A O 1
ATOM 821 N N . SER A 1 104 ? 19.791 76.748 15.638 1.00 16.58 104 SER A N 1
ATOM 822 C CA A SER A 1 104 ? 18.460 76.189 15.556 0.50 16.29 104 SER A CA 1
ATOM 823 C CA B SER A 1 104 ? 18.441 76.226 15.573 0.50 16.39 104 SER A CA 1
ATOM 824 C C . SER A 1 104 ? 17.927 76.197 14.132 1.00 17.27 104 SER A C 1
ATOM 825 O O . SER A 1 104 ? 18.331 77.025 13.313 1.00 17.01 104 SER A O 1
ATOM 830 N N . ILE A 1 105 ? 17.000 75.261 13.844 1.00 15.50 105 ILE A N 1
ATOM 831 C CA . ILE A 1 105 ? 16.329 75.303 12.534 1.00 17.03 105 ILE A CA 1
ATOM 832 C C . ILE A 1 105 ? 14.973 74.764 12.790 1.00 17.10 105 ILE A C 1
ATOM 833 O O . ILE A 1 105 ? 14.767 73.894 13.693 1.00 16.55 105 ILE A O 1
ATOM 838 N N . LYS A 1 106 ? 14.000 75.255 11.998 1.00 16.33 106 LYS A N 1
ATOM 839 C CA A LYS A 1 106 ? 12.649 74.684 12.051 0.50 17.54 106 LYS A CA 1
ATOM 840 C CA B LYS A 1 106 ? 12.631 74.735 12.052 0.50 17.71 106 LYS A CA 1
ATOM 841 C C . LYS A 1 106 ? 12.270 74.244 10.632 1.00 17.12 106 LYS A C 1
ATOM 842 O O . LYS A 1 106 ? 12.353 75.009 9.649 1.00 18.99 106 LYS A O 1
ATOM 853 N N . ILE A 1 107 ? 11.922 72.946 10.508 1.00 17.41 107 ILE A N 1
ATOM 854 C CA . ILE A 1 107 ? 11.642 72.364 9.154 1.00 18.88 107 ILE A CA 1
ATOM 855 C C . ILE A 1 107 ? 10.177 71.951 9.055 1.00 20.79 107 ILE A C 1
ATOM 856 O O . ILE A 1 107 ? 9.688 71.045 9.761 1.00 22.04 107 ILE A O 1
ATOM 861 N N . SER A 1 108 ? 9.463 72.612 8.188 1.00 22.65 108 SER A N 1
ATOM 862 C CA A SER A 1 108 ? 8.049 72.294 7.979 0.25 22.78 108 SER A CA 1
ATOM 863 C CA B SER A 1 108 ? 8.054 72.294 7.988 0.25 23.80 108 SER A CA 1
ATOM 864 C CA C SER A 1 108 ? 8.080 72.306 8.015 0.50 23.76 108 SER A CA 1
ATOM 865 C C . SER A 1 108 ? 7.857 70.837 7.526 1.00 24.54 108 SER A C 1
ATOM 866 O O . SER A 1 108 ? 8.735 70.253 6.833 1.00 24.76 108 SER A O 1
ATOM 873 N N . HIS A 1 109 ? 6.716 70.268 7.893 1.00 23.65 109 HIS A N 1
ATOM 874 C CA . HIS A 1 109 ? 6.277 68.951 7.386 1.00 24.94 109 HIS A CA 1
ATOM 875 C C . HIS A 1 109 ? 6.149 69.024 5.851 1.00 26.15 109 HIS A C 1
ATOM 876 O O . HIS A 1 109 ? 5.994 70.078 5.320 1.00 27.21 109 HIS A O 1
ATOM 883 N N . VAL A 1 110 ? 6.267 67.879 5.192 1.00 30.07 110 VAL A N 1
ATOM 884 C CA . VAL A 1 110 ? 6.251 67.766 3.753 1.00 34.36 110 VAL A CA 1
ATOM 885 C C . VAL A 1 110 ? 5.057 66.833 3.516 1.00 35.98 110 VAL A C 1
ATOM 886 O O . VAL A 1 110 ? 5.057 65.689 4.007 1.00 35.55 110 VAL A O 1
ATOM 890 N N . ASN A 1 111 ? 4.053 67.355 2.804 1.00 39.17 111 ASN A N 1
ATOM 891 C CA . ASN A 1 111 ? 2.730 66.692 2.667 1.00 42.52 111 ASN A CA 1
ATOM 892 C C . ASN A 1 111 ? 2.155 66.119 3.958 1.00 42.53 111 ASN A C 1
ATOM 893 O O . ASN A 1 111 ? 1.741 64.955 3.994 1.00 43.39 111 ASN A O 1
ATOM 898 N N . GLY A 1 112 ? 2.144 66.932 5.015 1.00 41.25 112 GLY A N 1
ATOM 899 C CA . GLY A 1 112 ? 1.552 66.519 6.264 1.00 40.80 112 GLY A CA 1
ATOM 900 C C . GLY A 1 112 ? 2.451 65.608 7.038 1.00 39.00 112 GLY A C 1
ATOM 901 O O . GLY A 1 112 ? 2.116 65.199 8.139 1.00 40.90 112 GLY A O 1
ATOM 902 N N . LYS A 1 113 ? 3.625 65.285 6.500 1.00 37.86 113 LYS A N 1
ATOM 903 C CA . LYS A 1 113 ? 4.445 64.314 7.188 1.00 35.91 113 LYS A CA 1
ATOM 904 C C . LYS A 1 113 ? 5.755 64.915 7.697 1.00 31.72 113 LYS A C 1
ATOM 905 O O . LYS A 1 113 ? 6.335 65.792 7.025 1.00 30.05 113 LYS A O 1
ATOM 911 N N . PRO A 1 114 ? 6.269 64.393 8.833 1.00 29.80 114 PRO A N 1
ATOM 912 C CA . PRO A 1 114 ? 7.554 64.965 9.290 1.00 28.27 114 PRO A CA 1
ATOM 913 C C . PRO A 1 114 ? 8.637 64.904 8.241 1.00 27.12 114 PRO A C 1
ATOM 914 O O . PRO A 1 114 ? 8.777 63.901 7.541 1.00 27.83 114 PRO A O 1
ATOM 918 N N . ALA A 1 115 ? 9.417 65.963 8.125 1.00 24.73 115 ALA A N 1
ATOM 919 C CA . ALA A 1 115 ? 10.427 66.043 7.075 1.00 25.87 115 ALA A CA 1
ATOM 920 C C . ALA A 1 115 ? 11.509 64.968 7.270 1.00 24.36 115 ALA A C 1
ATOM 921 O O . ALA A 1 115 ? 12.199 64.600 6.287 1.00 26.31 115 ALA A O 1
ATOM 923 N N . ILE A 1 116 ? 11.749 64.604 8.537 1.00 24.48 116 ILE A N 1
ATOM 924 C CA . ILE A 1 116 ? 12.809 63.644 8.842 1.00 24.29 116 ILE A CA 1
ATOM 925 C C . ILE A 1 116 ? 12.162 62.273 9.198 1.00 26.13 116 ILE A C 1
ATOM 926 O O . ILE A 1 116 ? 11.614 62.094 10.275 1.00 26.06 116 ILE A O 1
ATOM 931 N N . PRO A 1 117 ? 12.281 61.283 8.317 1.00 24.86 117 PRO A N 1
ATOM 932 C CA . PRO A 1 117 ? 11.570 60.035 8.639 1.00 25.54 117 PRO A CA 1
ATOM 933 C C . PRO A 1 117 ? 12.076 59.422 9.944 1.00 23.80 117 PRO A C 1
ATOM 934 O O . PRO A 1 117 ? 13.291 59.486 10.243 1.00 23.53 117 PRO A O 1
ATOM 938 N N . HIS A 1 118 ? 11.157 58.819 10.685 1.00 24.42 118 HIS A N 1
ATOM 939 C CA . HIS A 1 118 ? 11.561 57.960 11.832 1.00 24.36 118 HIS A CA 1
ATOM 940 C C . 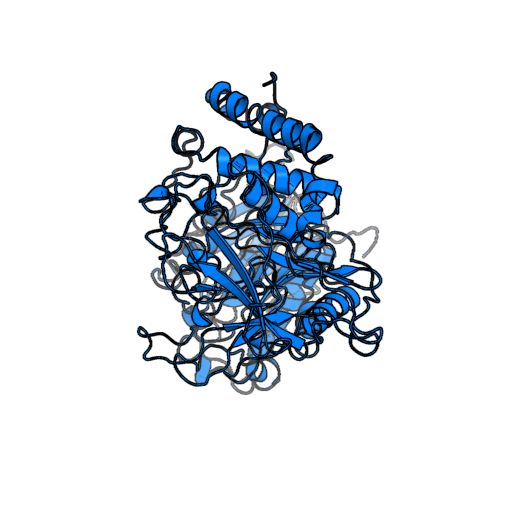HIS A 1 118 ? 12.581 56.909 11.416 1.00 24.35 118 HIS A C 1
ATOM 941 O O . HIS A 1 118 ? 12.527 56.308 10.312 1.00 23.72 118 HIS A O 1
ATOM 948 N N . ASN A 1 119 ? 13.557 56.669 12.306 1.00 23.65 119 ASN A N 1
ATOM 949 C CA . ASN A 1 119 ? 14.554 55.647 12.064 1.00 22.00 119 ASN A CA 1
ATOM 950 C C . ASN A 1 119 ? 15.450 55.963 10.849 1.00 23.07 119 ASN A C 1
ATOM 951 O O . ASN A 1 119 ? 15.906 55.050 10.118 1.00 24.12 119 ASN A O 1
ATOM 956 N N . SER A 1 120 ? 15.680 57.269 10.597 1.00 21.84 120 SER A N 1
ATOM 957 C CA . SER A 1 120 ? 16.572 57.663 9.490 1.00 22.03 120 SER A CA 1
ATOM 958 C C . SER A 1 120 ? 17.793 58.360 10.121 1.00 20.64 120 SER A C 1
ATOM 959 O O . SER A 1 120 ? 17.720 58.872 11.273 1.00 20.94 120 SER A O 1
ATOM 962 N N . LYS A 1 121 ? 18.866 58.421 9.353 1.00 21.19 121 LYS A N 1
ATOM 963 C CA . LYS A 1 121 ? 20.161 58.855 9.923 1.00 20.41 121 LYS A CA 1
ATOM 964 C C . LYS A 1 121 ? 20.391 60.347 9.768 1.00 21.36 121 LYS A C 1
ATOM 965 O O . LYS A 1 121 ? 20.005 60.938 8.735 1.00 21.39 121 LYS A O 1
ATOM 971 N N . VAL A 1 122 ? 21.074 60.947 10.743 1.00 19.52 122 VAL A N 1
ATOM 972 C CA . VAL A 1 122 ? 21.247 62.412 10.755 1.00 18.48 122 VAL A CA 1
ATOM 973 C C . VAL A 1 122 ? 22.619 62.750 11.377 1.00 18.31 122 VAL A C 1
ATOM 974 O O . VAL A 1 122 ? 23.124 61.983 12.239 1.00 17.86 122 VAL A O 1
ATOM 978 N N . LYS A 1 123 ? 23.133 63.920 11.004 1.00 18.20 123 LYS A N 1
ATOM 979 C CA . LYS A 1 123 ? 24.356 64.407 11.680 1.00 18.89 123 LYS A CA 1
ATOM 980 C C . LYS A 1 123 ? 24.283 65.943 11.683 1.00 18.04 123 LYS A C 1
ATOM 981 O O . LYS A 1 123 ? 23.565 66.585 10.920 1.00 17.45 123 LYS A O 1
ATOM 987 N N . PHE A 1 124 ? 25.005 66.535 12.619 1.00 17.42 124 PHE A N 1
ATOM 988 C CA . PHE A 1 124 ? 25.220 67.968 12.705 1.00 17.42 124 PHE A CA 1
ATOM 989 C C . PHE A 1 124 ? 26.505 68.264 11.891 1.00 17.80 124 PHE A C 1
ATOM 990 O O . PHE A 1 124 ? 27.565 67.752 12.243 1.00 18.65 124 PHE A O 1
ATOM 998 N N . ARG A 1 125 ? 26.440 69.168 10.932 1.00 17.73 125 ARG A N 1
ATOM 999 C CA . ARG A 1 125 ? 27.577 69.528 10.044 1.00 17.65 125 ARG A CA 1
ATOM 1000 C C . ARG A 1 125 ? 27.963 70.970 10.393 1.00 20.34 125 ARG A C 1
ATOM 1001 O O . ARG A 1 125 ? 27.114 71.842 10.443 1.00 19.97 125 ARG A O 1
ATOM 1009 N N . PHE A 1 126 ? 29.254 71.239 10.645 1.00 20.33 126 PHE A N 1
ATOM 1010 C CA . PHE A 1 126 ? 29.616 72.626 11.004 1.00 21.03 126 PHE A CA 1
ATOM 1011 C C . PHE A 1 126 ? 31.036 72.899 10.535 1.00 22.52 126 PHE A C 1
ATOM 1012 O O . PHE A 1 126 ? 31.812 71.981 10.305 1.00 22.33 126 PHE A O 1
ATOM 1020 N N . ARG A 1 127 ? 31.411 74.173 10.453 1.00 23.86 127 ARG A N 1
ATOM 1021 C CA . ARG A 1 127 ? 32.774 74.453 10.125 1.00 25.28 127 ARG A CA 1
ATOM 1022 C C . ARG A 1 127 ? 33.127 75.690 10.864 1.00 26.92 127 ARG A C 1
ATOM 1023 O O . ARG A 1 127 ? 32.248 76.410 11.348 1.00 26.74 127 ARG A O 1
ATOM 1031 N N . HIS A 1 128 ? 34.434 75.963 10.938 1.00 29.40 128 HIS A N 1
ATOM 1032 C CA . HIS A 1 128 ? 34.883 77.229 11.525 1.00 31.47 128 HIS A CA 1
ATOM 1033 C C . HIS A 1 128 ? 36.234 77.548 10.920 1.00 31.42 128 HIS A C 1
ATOM 1034 O O . HIS A 1 128 ? 36.945 76.636 10.415 1.00 31.62 128 HIS A O 1
ATOM 1041 N N . GLY A 1 129 ? 36.616 78.818 10.978 1.00 30.94 129 GLY A N 1
ATOM 1042 C CA . GLY A 1 129 ? 37.999 79.115 10.647 1.00 32.53 129 GLY A CA 1
ATOM 1043 C C . GLY A 1 129 ? 38.234 78.984 9.142 1.00 33.33 129 GLY A C 1
ATOM 1044 O O . GLY A 1 129 ? 39.383 78.872 8.722 1.00 34.90 129 GLY A O 1
ATOM 1045 N N . GLY A 1 130 ? 37.151 79.014 8.356 1.00 33.35 130 GLY A N 1
ATOM 1046 C CA . GLY A 1 130 ? 37.200 78.657 6.904 1.00 35.24 130 GLY A CA 1
ATOM 1047 C C . GLY A 1 130 ? 37.614 77.199 6.631 1.00 36.01 130 GLY A C 1
ATOM 1048 O O . GLY A 1 130 ? 38.106 76.881 5.533 1.00 36.86 130 GLY A O 1
ATOM 1049 N N . GLY A 1 131 ? 37.454 76.298 7.599 1.00 32.43 131 GLY A N 1
ATOM 1050 C CA . GLY A 1 131 ? 37.919 74.891 7.410 1.00 32.53 131 GLY A CA 1
ATOM 1051 C C . GLY A 1 131 ? 36.909 74.030 6.633 1.00 31.67 131 GLY A C 1
ATOM 1052 O O . GLY A 1 131 ? 35.861 74.521 6.175 1.00 31.00 131 GLY A O 1
ATOM 1053 N N . ALA A 1 132 ? 37.213 72.736 6.473 1.00 31.49 132 ALA A N 1
ATOM 1054 C CA . ALA A 1 132 ? 36.268 71.801 5.827 1.00 31.37 132 ALA A CA 1
ATOM 1055 C C . ALA A 1 132 ? 35.116 71.502 6.801 1.00 30.69 132 ALA A C 1
ATOM 1056 O O . ALA A 1 132 ? 35.254 71.694 8.034 1.00 28.27 132 ALA A O 1
ATOM 1058 N N . TRP A 1 133 ? 34.021 70.967 6.254 1.00 30.07 133 TRP A N 1
ATOM 1059 C CA . TRP A 1 133 ? 32.898 70.580 7.091 1.00 28.32 133 TRP A CA 1
ATOM 1060 C C . TRP A 1 133 ? 33.329 69.436 8.044 1.00 27.98 133 TRP A C 1
ATOM 1061 O O . TRP A 1 133 ? 34.081 68.516 7.673 1.00 26.34 133 TRP A O 1
ATOM 1072 N N . VAL A 1 134 ? 32.853 69.522 9.284 1.00 25.27 134 VAL A N 1
ATOM 1073 C CA . VAL A 1 134 ? 33.030 68.482 10.285 1.00 25.24 134 VAL A CA 1
ATOM 1074 C C . VAL A 1 134 ? 31.620 67.967 10.568 1.00 21.39 134 VAL A C 1
ATOM 1075 O O . VAL A 1 134 ? 30.742 68.753 10.768 1.00 21.90 134 VAL A O 1
ATOM 1079 N N . ASP A 1 135 ? 31.407 66.653 10.565 1.00 20.80 135 ASP A N 1
ATOM 1080 C CA . ASP A 1 135 ? 30.050 66.079 10.751 1.00 22.21 135 ASP A CA 1
ATOM 1081 C C . ASP A 1 135 ? 30.073 65.234 12.063 1.00 21.89 135 ASP A C 1
ATOM 1082 O O . ASP A 1 135 ? 30.950 64.310 12.237 1.00 20.85 135 ASP A O 1
ATOM 1087 N N . ARG A 1 136 ? 29.167 65.568 13.028 1.00 19.00 136 ARG A N 1
ATOM 1088 C CA . ARG A 1 136 ? 29.198 64.934 14.314 1.00 17.80 136 ARG A CA 1
ATOM 1089 C C . ARG A 1 136 ? 27.802 64.530 14.649 1.00 16.72 136 ARG A C 1
ATOM 1090 O O . ARG A 1 136 ? 26.817 64.890 13.916 1.00 18.32 136 ARG A O 1
ATOM 1098 N N . ILE A 1 137 ? 27.682 63.792 15.741 1.00 16.52 137 ILE A N 1
ATOM 1099 C CA A ILE A 1 137 ? 26.383 63.325 16.139 0.50 16.66 137 ILE A CA 1
ATOM 1100 C CA B ILE A 1 137 ? 26.396 63.308 16.159 0.50 16.24 137 ILE A CA 1
ATOM 1101 C C . ILE A 1 137 ? 25.741 64.353 17.073 1.00 15.41 137 ILE A C 1
ATOM 1102 O O . ILE A 1 137 ? 26.395 64.886 17.959 1.00 15.73 137 ILE A O 1
ATOM 1111 N N . PRO A 1 138 ? 24.452 64.701 16.827 1.00 14.77 138 PRO A N 1
ATOM 1112 C CA . PRO A 1 138 ? 23.824 65.688 17.713 1.00 14.88 138 PRO A CA 1
ATOM 1113 C C . PRO A 1 138 ? 23.999 65.240 19.195 1.00 13.74 138 PRO A C 1
ATOM 1114 O O . PRO A 1 138 ? 23.851 64.021 19.508 1.00 12.59 138 PRO A O 1
ATOM 1118 N N . ALA A 1 139 ? 24.366 66.159 20.099 1.00 14.68 139 ALA A N 1
ATOM 1119 C CA . ALA A 1 139 ? 24.614 65.754 21.506 1.00 14.88 139 ALA A CA 1
ATOM 1120 C C . ALA A 1 139 ? 23.379 65.176 22.194 1.00 16.25 139 ALA A C 1
ATOM 1121 O O . ALA A 1 139 ? 23.517 64.404 23.143 1.00 15.83 139 ALA A O 1
ATOM 1123 N N . TRP A 1 140 ? 22.179 65.539 21.702 1.00 15.02 140 TRP A N 1
ATOM 1124 C CA . TRP A 1 140 ? 20.958 65.080 22.402 1.00 16.14 140 TRP A CA 1
ATOM 1125 C C . TRP A 1 140 ? 20.217 64.002 21.581 1.00 16.87 140 TRP A C 1
ATOM 1126 O O . TRP A 1 140 ? 19.014 63.785 21.762 1.00 16.42 140 TRP A O 1
ATOM 1137 N N . ILE A 1 141 ? 20.934 63.349 20.666 1.00 16.04 141 ILE A N 1
ATOM 1138 C CA . ILE A 1 141 ? 20.338 62.261 19.873 1.00 16.80 141 ILE A CA 1
ATOM 1139 C C . ILE A 1 141 ? 19.852 61.159 20.835 1.00 14.53 141 ILE A C 1
ATOM 1140 O O . ILE A 1 141 ? 20.472 60.926 21.889 1.00 13.99 141 ILE A O 1
ATOM 1145 N N . ARG A 1 142 ? 18.741 60.475 20.502 1.00 14.96 142 ARG A N 1
ATOM 1146 C CA A ARG A 1 142 ? 18.169 59.491 21.423 0.50 14.19 142 ARG A CA 1
ATOM 1147 C CA B ARG A 1 142 ? 18.183 59.453 21.422 0.50 14.06 142 ARG A CA 1
ATOM 1148 C C . ARG A 1 142 ? 18.481 58.072 20.932 1.00 14.87 142 ARG A C 1
ATOM 1149 O O . ARG A 1 142 ? 18.045 57.080 21.565 1.00 16.14 142 ARG A O 1
ATOM 1164 N N . TYR A 1 143 ? 19.184 57.974 19.804 1.00 15.12 143 TYR A N 1
ATOM 1165 C CA . TYR A 1 143 ? 19.592 56.636 19.309 1.00 16.05 143 TYR A CA 1
ATOM 1166 C C . TYR A 1 143 ? 20.692 56.813 18.306 1.00 17.82 143 TYR A C 1
ATOM 1167 O O . TYR A 1 143 ? 20.747 57.812 17.600 1.00 17.92 143 TYR A O 1
ATOM 1176 N N . ALA A 1 144 ? 21.606 55.865 18.231 1.00 16.52 144 ALA A N 1
ATOM 1177 C CA . ALA A 1 144 ? 22.716 55.962 17.309 1.00 18.35 144 ALA A CA 1
ATOM 1178 C C . ALA A 1 144 ? 23.151 54.534 16.968 1.00 21.07 144 ALA A C 1
ATOM 1179 O O . ALA A 1 144 ? 23.312 53.701 17.875 1.00 18.95 144 ALA A O 1
ATOM 1181 N N . THR A 1 145 ? 23.527 54.339 15.709 1.00 19.76 145 THR A N 1
ATOM 1182 C CA . THR A 1 145 ? 23.810 52.967 15.213 1.00 24.04 145 THR A CA 1
ATOM 1183 C C . THR A 1 145 ? 25.110 53.028 14.439 1.00 25.56 145 THR A C 1
ATOM 1184 O O . THR A 1 145 ? 25.508 54.083 13.989 1.00 23.79 145 THR A O 1
ATOM 1188 N N . PHE A 1 146 ? 25.831 51.916 14.359 1.00 30.75 146 PHE A N 1
ATOM 1189 C CA . PHE A 1 146 ? 27.079 51.973 13.576 1.00 35.54 146 PHE A CA 1
ATOM 1190 C C . PHE A 1 146 ? 26.790 51.329 12.230 1.00 39.17 146 PHE A C 1
ATOM 1191 O O . PHE A 1 146 ? 25.967 50.426 12.157 1.00 39.09 146 PHE A O 1
ATOM 1199 N N . ASP A 1 147 ? 27.450 51.792 11.173 1.00 45.34 147 ASP A N 1
ATOM 1200 C CA . ASP A 1 147 ? 27.269 51.160 9.868 1.00 51.13 147 ASP A CA 1
ATOM 1201 C C . ASP A 1 147 ? 27.996 49.816 9.799 1.00 53.49 147 ASP A C 1
ATOM 1202 O O . ASP A 1 147 ? 27.352 48.785 9.596 1.00 54.64 147 ASP A O 1
ATOM 1207 N N . ALA A 1 148 ? 29.309 49.802 10.029 1.00 56.16 148 ALA A N 1
ATOM 1208 C CA . ALA A 1 148 ? 30.054 48.530 9.966 1.00 59.31 148 ALA A CA 1
ATOM 1209 C C . ALA A 1 148 ? 30.499 48.233 8.509 1.00 62.42 148 ALA A C 1
ATOM 1210 O O . ALA A 1 148 ? 30.713 47.072 8.126 1.00 62.37 148 ALA A O 1
ATOM 1212 N N . SER A 1 149 ? 30.557 49.318 7.714 1.00 65.68 149 SER A N 1
ATOM 1213 C CA . SER A 1 149 ? 31.365 49.453 6.499 1.00 68.13 149 SER A CA 1
ATOM 1214 C C . SER A 1 149 ? 32.657 50.125 6.936 1.00 69.70 149 SER A C 1
ATOM 1215 O O . SER A 1 149 ? 32.721 51.375 7.001 1.00 70.13 149 SER A O 1
ATOM 1218 N N . LYS A 1 150 ? 33.651 49.276 7.249 1.00 70.64 150 LYS A N 1
ATOM 1219 C CA . LYS A 1 150 ? 34.991 49.628 7.774 1.00 71.32 150 LYS A CA 1
ATOM 1220 C C . LYS A 1 150 ? 35.288 51.083 8.242 1.00 71.46 150 LYS A C 1
ATOM 1221 O O . LYS A 1 150 ? 34.650 52.032 7.792 1.00 71.94 150 LYS A O 1
ATOM 1227 N N . PHE A 1 151 ? 36.332 51.226 9.061 1.00 71.45 151 PHE A N 1
ATOM 1228 C CA . PHE A 1 151 ? 36.336 52.015 10.321 1.00 70.84 151 PHE A CA 1
ATOM 1229 C C . PHE A 1 151 ? 35.273 51.533 11.300 1.00 69.52 151 PHE A C 1
ATOM 1230 O O . PHE A 1 151 ? 34.964 52.211 12.298 1.00 69.69 151 PHE A O 1
ATOM 1238 N N . GLY A 1 152 ? 34.772 50.312 11.031 1.00 68.25 152 GLY A N 1
ATOM 1239 C CA . GLY A 1 152 ? 33.703 49.650 11.831 1.00 64.41 152 GLY A CA 1
ATOM 1240 C C . GLY A 1 152 ? 32.704 50.652 12.428 1.00 60.97 152 GLY A C 1
ATOM 1241 O O . GLY A 1 152 ? 32.033 50.357 13.424 1.00 60.19 152 GLY A O 1
ATOM 1242 N N . ALA A 1 153 ? 32.628 51.822 11.776 1.00 57.80 153 ALA A N 1
ATOM 1243 C CA . ALA A 1 153 ? 31.923 53.056 12.212 1.00 53.44 153 ALA A CA 1
ATOM 1244 C C . ALA A 1 153 ? 32.224 54.099 11.145 1.00 51.29 153 ALA A C 1
ATOM 1245 O O . ALA A 1 153 ? 32.468 53.730 10.000 1.00 52.51 153 ALA A O 1
ATOM 1247 N N . PRO A 1 154 ? 32.160 55.407 11.459 1.00 47.75 154 PRO A N 1
ATOM 1248 C CA . PRO A 1 154 ? 31.723 55.878 12.736 1.00 42.94 154 PRO A CA 1
ATOM 1249 C C . PRO A 1 154 ? 30.193 55.588 12.979 1.00 38.48 154 PRO A C 1
ATOM 1250 O O . PRO A 1 154 ? 29.523 54.826 12.225 1.00 36.37 154 PRO A O 1
ATOM 1254 N N . TYR A 1 155 ? 29.665 56.126 14.057 1.00 29.76 155 TYR A N 1
ATOM 1255 C CA . TYR A 1 155 ? 28.244 55.908 14.274 1.00 25.88 155 TYR A CA 1
ATOM 1256 C C . TYR A 1 155 ? 27.510 56.942 13.462 1.00 25.92 155 TYR A C 1
ATOM 1257 O O . TYR A 1 155 ? 28.077 57.997 13.086 1.00 22.28 155 TYR A O 1
ATOM 1266 N N . ASP A 1 156 ? 26.227 56.689 13.250 1.00 24.02 156 ASP A N 1
ATOM 1267 C CA . ASP A 1 156 ? 25.364 57.728 12.749 1.00 25.08 156 ASP A CA 1
ATOM 1268 C C . ASP A 1 156 ? 24.352 58.075 13.848 1.00 22.81 156 ASP A C 1
ATOM 1269 O O . ASP A 1 156 ? 23.909 57.209 14.607 1.00 22.09 156 ASP A O 1
ATOM 1274 N N . GLY A 1 157 ? 23.932 59.318 13.929 1.00 20.67 157 GLY A N 1
ATOM 1275 C CA . GLY A 1 157 ? 22.814 59.604 14.741 1.00 20.12 157 GLY A CA 1
ATOM 1276 C C . GLY A 1 157 ? 21.558 59.024 14.030 1.00 20.49 157 GLY A C 1
ATOM 1277 O O . GLY A 1 157 ? 21.476 59.103 12.800 1.00 21.39 157 GLY A O 1
ATOM 1278 N N . VAL A 1 158 ? 20.565 58.641 14.815 1.00 17.86 158 VAL A N 1
ATOM 1279 C CA . VAL A 1 158 ? 19.247 58.167 14.268 1.00 19.09 158 VAL A CA 1
ATOM 1280 C C . VAL A 1 158 ? 18.095 58.936 14.873 1.00 19.06 158 VAL A C 1
ATOM 1281 O O . VAL A 1 158 ? 17.910 59.000 16.089 1.00 20.76 158 VAL A O 1
ATOM 1285 N N . HIS A 1 159 ? 17.321 59.606 14.031 1.00 19.46 159 HIS A N 1
ATOM 1286 C CA . HIS A 1 159 ? 16.113 60.239 14.527 1.00 20.18 159 HIS A CA 1
ATOM 1287 C C . HIS A 1 159 ? 15.154 59.156 14.949 1.00 22.26 159 HIS A C 1
ATOM 1288 O O . HIS A 1 159 ? 14.778 58.311 14.134 1.00 23.30 159 HIS A O 1
ATOM 1295 N N . TRP A 1 160 ? 14.676 59.224 16.191 1.00 21.37 160 TRP A N 1
ATOM 1296 C CA . TRP A 1 160 ? 13.864 58.196 16.729 1.00 22.83 160 TRP A CA 1
ATOM 1297 C C . TRP A 1 160 ? 12.479 58.774 17.055 1.00 23.66 160 TRP A C 1
ATOM 1298 O O . TRP A 1 160 ? 12.353 59.560 17.998 1.00 26.90 160 TRP A O 1
ATOM 1309 N N . ASP A 1 161 ? 11.495 58.458 16.259 1.00 25.71 161 ASP A N 1
ATOM 1310 C CA . ASP A 1 161 ? 10.189 59.059 16.514 1.00 27.80 161 ASP A CA 1
ATOM 1311 C C . ASP A 1 161 ? 9.228 58.049 15.996 1.00 27.29 161 ASP A C 1
ATOM 1312 O O . ASP A 1 161 ? 8.634 58.217 14.944 1.00 25.70 161 ASP A O 1
ATOM 1317 N N . PRO A 1 162 ? 9.050 56.963 16.744 1.00 26.30 162 PRO A N 1
ATOM 1318 C CA . PRO A 1 162 ? 8.277 55.852 16.177 1.00 26.01 162 PRO A CA 1
ATOM 1319 C C . PRO A 1 162 ? 6.768 56.180 16.060 1.00 28.92 162 PRO A C 1
ATOM 1320 O O . PRO A 1 162 ? 6.217 56.908 16.909 1.00 29.19 162 PRO A O 1
ATOM 1324 N N . PRO A 1 163 ? 6.129 55.626 15.044 1.00 31.03 163 PRO A N 1
ATOM 1325 C CA . PRO A 1 163 ? 4.654 55.688 14.948 1.00 33.51 163 PRO A CA 1
ATOM 1326 C C . PRO A 1 163 ? 3.943 54.922 16.107 1.00 35.01 163 PRO A C 1
ATOM 1327 O O . PRO A 1 163 ? 4.569 54.172 16.834 1.00 33.81 163 PRO A O 1
ATOM 1331 N N . ALA A 1 164 ? 2.617 55.096 16.218 1.00 38.55 164 ALA A N 1
ATOM 1332 C CA . ALA A 1 164 ? 1.810 54.574 17.339 1.00 39.76 164 ALA A CA 1
ATOM 1333 C C . ALA A 1 164 ? 1.985 53.080 17.509 1.00 40.79 164 ALA A C 1
ATOM 1334 O O . ALA A 1 164 ? 2.289 52.616 18.623 1.00 40.32 164 ALA A O 1
ATOM 1336 N N . CYS A 1 165 ? 1.933 52.350 16.405 1.00 42.06 165 CYS A N 1
ATOM 1337 C CA . CYS A 1 165 ? 2.112 50.896 16.410 1.00 44.17 165 CYS A CA 1
ATOM 1338 C C . CYS A 1 165 ? 3.465 50.444 16.882 1.00 42.52 165 CYS A C 1
ATOM 1339 O O . CYS A 1 165 ? 3.636 49.270 17.198 1.00 42.90 165 CYS A O 1
ATOM 1342 N N . GLU A 1 166 ? 4.442 51.357 16.952 1.00 40.36 166 GLU A N 1
ATOM 1343 C CA . GLU A 1 166 ? 5.747 50.940 17.399 1.00 38.52 166 GLU A CA 1
ATOM 1344 C C . GLU A 1 166 ? 6.269 51.654 18.661 1.00 35.63 166 GLU A C 1
ATOM 1345 O O . GLU A 1 166 ? 7.449 51.467 18.995 1.00 38.32 166 GLU A O 1
ATOM 1351 N N . ARG A 1 167 ? 5.445 52.490 19.320 1.00 31.50 167 ARG A N 1
ATOM 1352 C CA . ARG A 1 167 ? 5.809 53.182 20.586 1.00 30.71 167 ARG A CA 1
ATOM 1353 C C . ARG A 1 167 ? 5.468 52.262 21.756 1.00 29.15 167 ARG A C 1
ATOM 1354 O O . ARG A 1 167 ? 4.359 51.836 21.851 1.00 29.43 167 ARG A O 1
ATOM 1362 N N . TYR A 1 168 ? 6.374 51.982 22.691 1.00 25.45 168 TYR A N 1
ATOM 1363 C CA . TYR A 1 168 ? 6.008 51.206 23.881 1.00 25.28 168 TYR A CA 1
ATOM 1364 C C . TYR A 1 168 ? 5.182 52.101 24.806 1.00 26.11 168 TYR A C 1
ATOM 1365 O O . TYR A 1 168 ? 5.575 53.248 25.104 1.00 29.69 168 TYR A O 1
ATOM 1374 N N . VAL A 1 169 ? 4.111 51.569 25.390 1.00 27.04 169 VAL A N 1
ATOM 1375 C CA . VAL A 1 169 ? 3.339 52.365 26.382 1.00 26.45 169 VAL A CA 1
ATOM 1376 C C . VAL A 1 169 ? 3.419 51.583 27.685 1.00 24.83 169 VAL A C 1
ATOM 1377 O O . VAL A 1 169 ? 3.054 50.439 27.719 1.00 26.11 169 VAL A O 1
ATOM 1381 N N . PHE A 1 170 ? 3.836 52.247 28.746 1.00 25.79 170 PHE A N 1
ATOM 1382 C CA . PHE A 1 170 ? 4.052 51.622 30.017 1.00 25.48 170 PHE A CA 1
ATOM 1383 C C . PHE A 1 170 ? 2.695 51.240 30.586 1.00 25.68 170 PHE A C 1
ATOM 1384 O O . PHE A 1 170 ? 1.784 52.113 30.601 1.00 25.72 170 PHE A O 1
ATOM 1392 N N . LYS A 1 171 ? 2.577 50.002 31.067 1.00 24.97 171 LYS A N 1
ATOM 1393 C CA . LYS A 1 171 ? 1.363 49.497 31.715 1.00 26.16 171 LYS A CA 1
ATOM 1394 C C . LYS A 1 171 ? 1.426 49.494 33.270 1.00 26.47 171 LYS A C 1
ATOM 1395 O O . LYS A 1 171 ? 0.370 49.499 33.946 1.00 26.26 171 LYS A O 1
ATOM 1401 N N . HIS A 1 172 ? 2.653 49.419 33.838 1.00 21.86 172 HIS A N 1
ATOM 1402 C CA . HIS A 1 172 ? 2.755 49.151 35.292 1.00 22.37 172 HIS A CA 1
ATOM 1403 C C . HIS A 1 172 ? 3.217 50.343 36.100 1.00 21.59 172 HIS A C 1
ATOM 1404 O O . HIS A 1 172 ? 4.072 51.094 35.652 1.00 22.40 172 HIS A O 1
ATOM 1411 N N . PRO A 1 173 ? 2.709 50.485 37.325 1.00 22.32 173 PRO A N 1
ATOM 1412 C CA . PRO A 1 173 ? 3.184 51.603 38.144 1.00 21.40 173 PRO A CA 1
ATOM 1413 C C . PRO A 1 173 ? 4.568 51.210 38.705 1.00 19.66 173 PRO A C 1
ATOM 1414 O O . PRO A 1 173 ? 4.964 50.012 38.706 1.00 19.66 173 PRO A O 1
ATOM 1418 N N . ARG A 1 174 ? 5.268 52.226 39.155 1.00 19.28 174 ARG A N 1
ATOM 1419 C CA . ARG A 1 174 ? 6.590 51.991 39.827 1.00 18.82 174 ARG A CA 1
ATOM 1420 C C . ARG A 1 174 ? 6.241 51.335 41.192 1.00 17.55 174 ARG A C 1
ATOM 1421 O O . ARG A 1 174 ? 5.182 51.639 41.771 1.00 20.10 174 ARG A O 1
ATOM 1429 N N . PRO A 1 175 ? 7.060 50.367 41.638 1.00 18.65 175 PRO A N 1
ATOM 1430 C CA . PRO A 1 175 ? 6.839 49.749 42.922 1.00 17.69 175 PRO A CA 1
ATOM 1431 C C . PRO A 1 175 ? 7.172 50.692 44.048 1.00 19.56 175 PRO A C 1
ATOM 1432 O O . PRO A 1 175 ? 7.925 51.632 43.842 1.00 19.43 175 PRO A O 1
ATOM 1436 N N . PRO A 1 176 ? 6.739 50.365 45.282 1.00 19.56 176 PRO A N 1
ATOM 1437 C CA . PRO A 1 176 ? 7.109 51.248 46.397 1.00 20.21 176 PRO A CA 1
ATOM 1438 C C . PRO A 1 176 ? 8.589 51.056 46.714 1.00 19.02 176 PRO A C 1
ATOM 1439 O O . PRO A 1 176 ? 9.139 49.996 46.381 1.00 19.52 176 PRO A O 1
ATOM 1443 N N . LYS A 1 177 ? 9.200 52.071 47.302 1.00 19.10 177 LYS A N 1
ATOM 1444 C CA . LYS A 1 177 ? 10.607 51.906 47.784 1.00 16.15 177 LYS A CA 1
ATOM 1445 C C . LYS A 1 177 ? 10.636 50.784 48.871 1.00 18.42 177 LYS A C 1
ATOM 1446 O O . LYS A 1 177 ? 9.858 50.842 49.891 1.00 17.53 177 LYS A O 1
ATOM 1452 N N . PRO A 1 178 ? 11.590 49.839 48.745 1.00 16.85 178 PRO A N 1
ATOM 1453 C CA . PRO A 1 178 ? 11.668 48.772 49.737 1.00 17.00 178 PRO A CA 1
ATOM 1454 C C . PRO A 1 178 ? 12.305 49.302 51.035 1.00 17.73 178 PRO A C 1
ATOM 1455 O O . PRO A 1 178 ? 12.905 50.423 51.047 1.00 18.58 178 PRO A O 1
ATOM 1459 N N . ASP A 1 179 ? 12.171 48.536 52.112 1.00 16.19 179 ASP A N 1
ATOM 1460 C CA . ASP A 1 179 ? 12.829 48.887 53.381 1.00 18.59 179 ASP A CA 1
ATOM 1461 C C . ASP A 1 179 ? 14.341 48.823 53.228 1.00 15.86 179 ASP A C 1
ATOM 1462 O O . ASP A 1 179 ? 15.136 49.528 53.937 1.00 18.30 179 ASP A O 1
ATOM 1467 N N . ALA A 1 180 ? 14.812 47.919 52.357 1.00 15.82 180 ALA A N 1
ATOM 1468 C CA . ALA A 1 180 ? 16.242 47.878 52.103 1.00 13.10 180 ALA A CA 1
ATOM 1469 C C . ALA A 1 180 ? 16.407 47.407 50.621 1.00 12.72 180 ALA A C 1
ATOM 1470 O O . ALA A 1 180 ? 15.729 46.445 50.199 1.00 15.66 180 ALA A O 1
ATOM 1472 N N . PRO A 1 181 ? 17.329 47.976 49.924 1.00 12.66 181 PRO A N 1
ATOM 1473 C CA . PRO A 1 181 ? 17.500 47.485 48.539 1.00 14.31 181 PRO A CA 1
ATOM 1474 C C . PRO A 1 181 ? 18.319 46.174 48.501 1.00 13.68 181 PRO A C 1
ATOM 1475 O O . PRO A 1 181 ? 19.421 46.059 49.068 1.00 13.20 181 PRO A O 1
ATOM 1479 N N . ARG A 1 182 ? 17.752 45.197 47.797 1.00 11.50 182 ARG A N 1
ATOM 1480 C CA . ARG A 1 182 ? 18.532 43.972 47.475 1.00 11.35 182 ARG A CA 1
ATOM 1481 C C . ARG A 1 182 ? 18.643 43.933 45.963 1.00 10.90 182 ARG A C 1
ATOM 1482 O O . ARG A 1 182 ? 17.665 43.725 45.277 1.00 13.56 182 ARG A O 1
ATOM 1490 N N . ILE A 1 183 ? 19.833 44.277 45.477 1.00 10.09 183 ILE A N 1
ATOM 1491 C CA . ILE A 1 183 ? 20.043 44.715 44.116 1.00 11.97 183 ILE A CA 1
ATOM 1492 C C . ILE A 1 183 ? 20.714 43.616 43.311 1.00 10.08 183 ILE A C 1
ATOM 1493 O O . ILE A 1 183 ? 21.807 43.092 43.678 1.00 13.51 183 ILE A O 1
ATOM 1498 N N . TYR A 1 184 ? 20.147 43.387 42.131 1.00 12.74 184 TYR A N 1
ATOM 1499 C CA . TYR A 1 184 ? 20.762 42.453 41.128 1.00 11.24 184 TYR A CA 1
ATOM 1500 C C . TYR A 1 184 ? 21.307 43.306 40.034 1.00 12.29 184 TYR A C 1
ATOM 1501 O O . TYR A 1 184 ? 20.566 43.942 39.319 1.00 12.22 184 TYR A O 1
ATOM 1510 N N . GLU A 1 185 ? 22.638 43.354 39.990 1.00 12.79 185 GLU A N 1
ATOM 1511 C CA . GLU A 1 185 ? 23.278 44.222 39.029 1.00 11.58 185 GLU A CA 1
ATOM 1512 C C . GLU A 1 185 ? 23.557 43.407 37.730 1.00 11.18 185 GLU A C 1
ATOM 1513 O O . GLU A 1 185 ? 23.881 42.180 37.751 1.00 11.49 185 GLU A O 1
ATOM 1519 N N . ALA A 1 186 ? 23.399 44.075 36.560 1.00 10.68 186 ALA A N 1
ATOM 1520 C CA . ALA A 1 186 ? 23.476 43.346 35.286 1.00 12.04 186 ALA A CA 1
ATOM 1521 C C . ALA A 1 186 ? 23.913 44.193 34.120 1.00 13.32 186 ALA A C 1
ATOM 1522 O O . ALA A 1 186 ? 23.718 45.396 34.151 1.00 13.73 186 ALA A O 1
ATOM 1524 N N . HIS A 1 187 ? 24.407 43.495 33.109 1.00 14.63 187 HIS A N 1
ATOM 1525 C CA . HIS A 1 187 ? 24.768 44.107 31.820 1.00 13.70 187 HIS A CA 1
ATOM 1526 C C . HIS A 1 187 ? 23.999 43.310 30.769 1.00 13.69 187 HIS A C 1
ATOM 1527 O O . HIS A 1 187 ? 24.099 42.075 30.748 1.00 13.71 187 HIS A O 1
ATOM 1534 N N . VAL A 1 188 ? 23.178 43.981 29.952 1.00 13.89 188 VAL A N 1
ATOM 1535 C CA . VAL A 1 188 ? 22.273 43.189 29.115 1.00 14.48 188 VAL A CA 1
ATOM 1536 C C . VAL A 1 188 ? 23.053 42.501 28.026 1.00 14.84 188 VAL A C 1
ATOM 1537 O O . VAL A 1 188 ? 22.794 41.315 27.688 1.00 13.41 188 VAL A O 1
ATOM 1541 N N . GLY A 1 189 ? 24.060 43.174 27.425 1.00 14.35 189 GLY A N 1
ATOM 1542 C CA . GLY A 1 189 ? 24.687 42.478 26.289 1.00 14.31 189 GLY A CA 1
ATOM 1543 C C . GLY A 1 189 ? 25.414 41.180 26.604 1.00 14.67 189 GLY A C 1
ATOM 1544 O O . GLY A 1 189 ? 25.399 40.230 25.746 1.00 15.90 189 GLY A O 1
ATOM 1545 N N . MET A 1 190 ? 26.030 41.075 27.821 1.00 13.50 190 MET A N 1
ATOM 1546 C CA . MET A 1 190 ? 26.672 39.768 28.182 1.00 12.69 190 MET A CA 1
ATOM 1547 C C . MET A 1 190 ? 25.731 38.861 28.959 1.00 13.82 190 MET A C 1
ATOM 1548 O O . MET A 1 190 ? 26.225 37.923 29.592 1.00 16.44 190 MET A O 1
ATOM 1553 N N . SER A 1 191 ? 24.404 39.063 28.873 1.00 14.31 191 SER A N 1
ATOM 1554 C CA . SER A 1 191 ? 23.487 38.354 29.790 1.00 13.32 191 SER A CA 1
ATOM 1555 C C . SER A 1 191 ? 23.029 37.033 29.170 1.00 14.66 191 SER A C 1
ATOM 1556 O O . SER A 1 191 ? 22.212 36.294 29.816 1.00 15.87 191 SER A O 1
ATOM 1559 N N . GLY A 1 192 ? 23.416 36.770 27.930 1.00 14.51 192 GLY A N 1
ATOM 1560 C CA . GLY A 1 192 ? 23.035 35.498 27.247 1.00 17.57 192 GLY A CA 1
ATOM 1561 C C . GLY A 1 192 ? 23.986 34.314 27.396 1.00 17.89 192 GLY A C 1
ATOM 1562 O O . GLY A 1 192 ? 25.167 34.526 27.789 1.00 18.06 192 GLY A O 1
ATOM 1563 N N . GLU A 1 193 ? 23.462 33.110 27.137 1.00 16.90 193 GLU A N 1
ATOM 1564 C CA . GLU A 1 193 ? 24.301 31.879 27.227 1.00 20.54 193 GLU A CA 1
ATOM 1565 C C . GLU A 1 193 ? 25.567 31.951 26.335 1.00 21.07 193 GLU A C 1
ATOM 1566 O O . GLU A 1 193 ? 26.661 31.501 26.708 1.00 23.57 193 GLU A O 1
ATOM 1572 N N . GLU A 1 194 ? 25.390 32.455 25.119 1.00 22.17 194 GLU A N 1
ATOM 1573 C CA . GLU A 1 194 ? 26.445 32.494 24.120 1.00 26.92 194 GLU A CA 1
ATOM 1574 C C . GLU A 1 194 ? 27.084 33.859 24.129 1.00 27.10 194 GLU A C 1
ATOM 1575 O O . GLU A 1 194 ? 26.421 34.837 24.457 1.00 24.99 194 GLU A O 1
ATOM 1581 N N . PRO A 1 195 ? 28.363 33.931 23.703 1.00 26.86 195 PRO A N 1
ATOM 1582 C CA . PRO A 1 195 ? 29.073 35.211 23.757 1.00 29.16 195 PRO A CA 1
ATOM 1583 C C . PRO A 1 195 ? 28.780 35.976 22.468 1.00 28.69 195 PRO A C 1
ATOM 1584 O O . PRO A 1 195 ? 29.675 36.175 21.635 1.00 32.88 195 PRO A O 1
ATOM 1588 N N . GLU A 1 196 ? 27.532 36.295 22.269 1.00 23.86 196 GLU A N 1
ATOM 1589 C CA A GLU A 1 196 ? 27.028 37.197 21.272 0.50 24.16 196 GLU A CA 1
ATOM 1590 C CA B GLU A 1 196 ? 27.109 37.267 21.301 0.50 23.91 196 GLU A CA 1
ATOM 1591 C C . GLU A 1 196 ? 26.326 38.302 22.071 1.00 22.80 196 GLU A C 1
ATOM 1592 O O . GLU A 1 196 ? 25.981 38.080 23.254 1.00 24.05 196 GLU A O 1
ATOM 1603 N N . VAL A 1 197 ? 26.141 39.504 21.510 1.00 21.27 197 VAL A N 1
ATOM 1604 C CA . VAL A 1 197 ? 25.442 40.555 22.242 1.00 19.62 197 VAL A CA 1
ATOM 1605 C C . VAL A 1 197 ? 23.919 40.273 22.385 1.00 19.44 197 VAL A C 1
ATOM 1606 O O . VAL A 1 197 ? 23.182 40.222 21.402 1.00 19.16 197 VAL A O 1
ATOM 1610 N N . SER A 1 198 ? 23.488 40.082 23.631 1.00 17.38 198 SER A N 1
ATOM 1611 C CA A SER A 1 198 ? 22.086 39.775 23.909 0.50 17.97 198 SER A CA 1
ATOM 1612 C CA B SER A 1 198 ? 22.079 39.753 23.888 0.50 17.38 198 SER A CA 1
ATOM 1613 C C . SER A 1 198 ? 21.244 41.034 23.906 1.00 17.23 198 SER A C 1
ATOM 1614 O O . SER A 1 198 ? 21.791 42.192 23.903 1.00 18.90 198 SER A O 1
ATOM 1619 N N . THR A 1 199 ? 19.944 40.841 23.846 1.00 16.69 199 THR A N 1
ATOM 1620 C CA . THR A 1 199 ? 19.042 41.984 23.665 1.00 17.38 199 THR A CA 1
ATOM 1621 C C . THR A 1 199 ? 18.246 42.356 24.903 1.00 14.49 199 THR A C 1
ATOM 1622 O O . THR A 1 199 ? 18.101 41.561 25.848 1.00 15.77 199 THR A O 1
ATOM 1626 N N . TYR A 1 200 ? 17.729 43.592 24.927 1.00 15.43 200 TYR A N 1
ATOM 1627 C CA . TYR A 1 200 ? 16.897 44.011 26.068 1.00 14.99 200 TYR A CA 1
ATOM 1628 C C . TYR A 1 200 ? 15.707 43.053 26.221 1.00 16.50 200 TYR A C 1
ATOM 1629 O O . TYR A 1 200 ? 15.309 42.752 27.351 1.00 13.90 200 TYR A O 1
ATOM 1638 N N . ARG A 1 201 ? 15.083 42.656 25.092 1.00 16.01 201 ARG A N 1
ATOM 1639 C CA A ARG A 1 201 ? 13.878 41.773 25.148 0.50 15.97 201 ARG A CA 1
ATOM 1640 C CA B ARG A 1 201 ? 13.866 41.832 25.264 0.50 15.22 201 ARG A CA 1
ATOM 1641 C C . ARG A 1 201 ? 14.266 40.416 25.733 1.00 17.49 201 ARG A C 1
ATOM 1642 O O . ARG A 1 201 ? 13.558 39.825 26.547 1.00 17.40 201 ARG A O 1
ATOM 1657 N N . GLU A 1 202 ? 15.431 39.917 25.311 1.00 16.81 202 GLU A N 1
ATOM 1658 C CA . GLU A 1 202 ? 15.876 38.619 25.809 1.00 18.19 202 GLU A CA 1
ATOM 1659 C C . GLU A 1 202 ? 16.119 38.728 27.292 1.00 17.78 202 GLU A C 1
ATOM 1660 O O . GLU A 1 202 ? 15.744 37.841 28.092 1.00 18.34 202 GLU A O 1
ATOM 1666 N N . PHE A 1 203 ? 16.732 39.845 27.677 1.00 16.76 203 PHE A N 1
ATOM 1667 C CA . PHE A 1 203 ? 17.070 40.000 29.093 1.00 15.21 203 PHE A CA 1
ATOM 1668 C C . PHE A 1 203 ? 15.763 40.086 29.904 1.00 14.12 203 PHE A C 1
ATOM 1669 O O . PHE A 1 203 ? 15.613 39.448 31.015 1.00 14.70 203 PHE A O 1
ATOM 1677 N N . ALA A 1 204 ? 14.794 40.837 29.406 1.00 16.28 204 ALA A N 1
ATOM 1678 C CA . ALA A 1 204 ? 13.516 41.039 30.099 1.00 14.26 204 ALA A CA 1
ATOM 1679 C C . ALA A 1 204 ? 12.772 39.693 30.271 1.00 17.34 204 ALA A C 1
ATOM 1680 O O . ALA A 1 204 ? 12.261 39.351 31.367 1.00 15.88 204 ALA A O 1
ATOM 1682 N N . ASP A 1 205 ? 12.738 38.902 29.202 1.00 17.26 205 ASP A N 1
ATOM 1683 C CA . ASP A 1 205 ? 12.009 37.634 29.250 1.00 19.10 205 ASP A CA 1
ATOM 1684 C C . ASP A 1 205 ? 12.756 36.436 29.927 1.00 19.11 205 ASP A C 1
ATOM 1685 O O . ASP A 1 205 ? 12.045 35.570 30.484 1.00 18.96 205 ASP A O 1
ATOM 1690 N N . ASN A 1 206 ? 14.104 36.380 29.844 1.00 18.46 206 ASN A N 1
ATOM 1691 C CA A ASN A 1 206 ? 14.890 35.259 30.365 0.50 18.73 206 ASN A CA 1
ATOM 1692 C CA B ASN A 1 206 ? 14.947 35.226 30.416 0.50 19.48 206 ASN A CA 1
ATOM 1693 C C . ASN A 1 206 ? 15.536 35.577 31.744 1.00 18.12 206 ASN A C 1
ATOM 1694 O O . ASN A 1 206 ? 15.637 34.716 32.605 1.00 17.27 206 ASN A O 1
ATOM 1703 N N . VAL A 1 207 ? 15.957 36.820 31.940 1.00 15.82 207 VAL A N 1
ATOM 1704 C CA . VAL A 1 207 ? 16.655 37.113 33.183 1.00 15.53 207 VAL A CA 1
ATOM 1705 C C . VAL A 1 207 ? 15.851 37.772 34.285 1.00 16.57 207 VAL A C 1
ATOM 1706 O O . VAL A 1 207 ? 15.991 37.413 35.452 1.00 16.30 207 VAL A O 1
ATOM 1710 N N . LEU A 1 208 ? 14.996 38.737 33.946 1.00 14.79 208 LEU A N 1
ATOM 1711 C CA . LEU A 1 208 ? 14.142 39.318 35.045 1.00 14.46 208 LEU A CA 1
ATOM 1712 C C . LEU A 1 208 ? 13.416 38.234 35.868 1.00 15.30 208 LEU A C 1
ATOM 1713 O O . LEU A 1 208 ? 13.310 38.404 37.079 1.00 14.63 208 LEU A O 1
ATOM 1718 N N . PRO A 1 209 ? 12.809 37.217 35.222 1.00 15.71 209 PRO A N 1
ATOM 1719 C CA . PRO A 1 209 ? 12.187 36.184 36.121 1.00 17.28 209 PRO A CA 1
ATOM 1720 C C . PRO A 1 209 ? 13.071 35.504 37.161 1.00 16.31 209 PRO A C 1
ATOM 1721 O O . PRO A 1 209 ? 12.629 35.193 38.311 1.00 16.70 209 PRO A O 1
ATOM 1725 N N . ARG A 1 210 ? 14.328 35.302 36.806 1.00 14.06 210 ARG A N 1
ATOM 1726 C CA . ARG A 1 210 ? 15.298 34.717 37.727 1.00 15.22 210 ARG A CA 1
ATOM 1727 C C . ARG A 1 210 ? 15.597 35.667 38.857 1.00 14.64 210 ARG A C 1
ATOM 1728 O O . ARG A 1 210 ? 15.781 35.246 40.031 1.00 15.01 210 ARG A O 1
ATOM 1736 N N . ILE A 1 211 ? 15.719 36.985 38.528 1.00 13.94 211 ILE A N 1
ATOM 1737 C CA . ILE A 1 211 ? 16.004 37.955 39.584 1.00 14.56 211 ILE A CA 1
ATOM 1738 C C . ILE A 1 211 ? 14.906 38.012 40.610 1.00 13.92 211 ILE A C 1
ATOM 1739 O O . ILE A 1 211 ? 15.132 37.982 41.795 1.00 13.82 211 ILE A O 1
ATOM 1744 N N . ARG A 1 212 ? 13.639 38.046 40.139 1.00 12.53 212 ARG A N 1
ATOM 1745 C CA . ARG A 1 212 ? 12.513 38.015 41.033 1.00 16.17 212 ARG A CA 1
ATOM 1746 C C . ARG A 1 212 ? 12.384 36.656 41.776 1.00 15.40 212 ARG A C 1
ATOM 1747 O O . ARG A 1 212 ? 12.085 36.615 42.940 1.00 16.43 212 ARG A O 1
ATOM 1755 N N . ALA A 1 213 ? 12.719 35.539 41.106 1.00 12.85 213 ALA A N 1
ATOM 1756 C CA . ALA A 1 213 ? 12.689 34.231 41.797 1.00 16.03 213 ALA A CA 1
ATOM 1757 C C . ALA A 1 213 ? 13.678 34.190 42.925 1.00 15.41 213 ALA A C 1
ATOM 1758 O O . ALA A 1 213 ? 13.348 33.573 43.966 1.00 14.68 213 ALA A O 1
ATOM 1760 N N . ASN A 1 214 ? 14.864 34.800 42.764 1.00 14.66 214 ASN A N 1
ATOM 1761 C CA . ASN A 1 214 ? 15.785 34.898 43.902 1.00 14.35 214 ASN A CA 1
ATOM 1762 C C . ASN A 1 214 ? 15.502 35.940 44.967 1.00 15.26 214 ASN A C 1
ATOM 1763 O O . ASN A 1 214 ? 16.259 36.102 45.910 1.00 13.13 214 ASN A O 1
ATOM 1768 N N . ASN A 1 215 ? 14.324 36.582 44.876 1.00 12.39 215 ASN A N 1
ATOM 1769 C CA . ASN A 1 215 ? 13.894 37.557 45.882 1.00 13.41 215 ASN A CA 1
ATOM 1770 C C . ASN A 1 215 ? 14.795 38.810 45.989 1.00 13.39 215 ASN A C 1
ATOM 1771 O O . ASN A 1 215 ? 14.811 39.431 47.048 1.00 13.21 215 ASN A O 1
ATOM 1776 N N . TYR A 1 216 ? 15.410 39.212 44.873 1.00 11.46 216 TYR A N 1
ATOM 1777 C CA . TYR A 1 216 ? 15.893 40.591 44.778 1.00 11.90 216 TYR A CA 1
ATOM 1778 C C . TYR A 1 216 ? 14.705 41.503 44.619 1.00 13.34 216 TYR A C 1
ATOM 1779 O O . TYR A 1 216 ? 13.628 41.060 44.211 1.00 14.90 216 TYR A O 1
ATOM 1788 N N . ASN A 1 217 ? 14.899 42.799 44.967 1.00 12.28 217 ASN A N 1
ATOM 1789 C CA . ASN A 1 217 ? 13.791 43.718 44.804 1.00 11.33 217 ASN A CA 1
ATOM 1790 C C . ASN A 1 217 ? 14.164 44.855 43.874 1.00 14.84 217 ASN A C 1
ATOM 1791 O O . ASN A 1 217 ? 13.322 45.694 43.600 1.00 13.08 217 ASN A O 1
ATOM 1796 N N . THR A 1 218 ? 15.420 44.864 43.410 1.00 14.25 218 THR A N 1
ATOM 1797 C CA . THR A 1 218 ? 15.927 46.036 42.636 1.00 14.87 218 THR A CA 1
ATOM 1798 C C . THR A 1 218 ? 16.873 45.450 41.568 1.00 13.11 218 THR A C 1
ATOM 1799 O O . THR A 1 218 ? 17.657 44.533 41.860 1.00 14.42 218 THR A O 1
ATOM 1803 N N . VAL A 1 219 ? 16.818 46.007 40.368 1.00 12.29 219 VAL A N 1
ATOM 1804 C CA . VAL A 1 219 ? 17.784 45.675 39.279 1.00 12.52 219 VAL A CA 1
ATOM 1805 C C . VAL A 1 219 ? 18.621 46.925 39.092 1.00 14.26 219 VAL A C 1
ATOM 1806 O O . VAL A 1 219 ? 18.112 48.046 39.076 1.00 15.31 219 VAL A O 1
ATOM 1810 N N . GLN A 1 220 ? 19.942 46.788 39.089 1.00 12.81 220 GLN A N 1
ATOM 1811 C CA . GLN A 1 220 ? 20.826 47.886 38.662 1.00 12.73 220 GLN A CA 1
ATOM 1812 C C . GLN A 1 220 ? 21.308 47.606 37.222 1.00 13.64 220 GLN A C 1
ATOM 1813 O O . GLN A 1 220 ? 22.054 46.651 36.990 1.00 14.44 220 GLN A O 1
ATOM 1819 N N . LEU A 1 221 ? 20.867 48.425 36.257 1.00 12.94 221 LEU A N 1
ATOM 1820 C CA . LEU A 1 221 ? 21.145 48.163 34.839 1.00 12.50 221 LEU A CA 1
ATOM 1821 C C . LEU A 1 221 ? 22.312 49.037 34.375 1.00 14.57 221 LEU A C 1
ATOM 1822 O O . LEU A 1 221 ? 22.186 50.281 34.336 1.00 16.05 221 LEU A O 1
ATOM 1827 N N . MET A 1 222 ? 23.453 48.401 34.180 1.00 13.83 222 MET A N 1
ATOM 1828 C CA A MET A 1 222 ? 24.667 48.975 33.633 0.50 13.85 222 MET A CA 1
ATOM 1829 C CA B MET A 1 222 ? 24.612 49.078 33.657 0.50 13.92 222 MET A CA 1
ATOM 1830 C C . MET A 1 222 ? 24.588 49.236 32.136 1.00 14.18 222 MET A C 1
ATOM 1831 O O . MET A 1 222 ? 23.771 48.615 31.410 1.00 14.25 222 MET A O 1
ATOM 1840 N N . ALA A 1 223 ? 25.479 50.126 31.684 1.00 13.49 223 ALA A N 1
ATOM 1841 C CA . ALA A 1 223 ? 25.739 50.174 30.198 1.00 13.19 223 ALA A CA 1
ATOM 1842 C C . ALA A 1 223 ? 24.531 50.444 29.352 1.00 14.57 223 ALA A C 1
ATOM 1843 O O . ALA A 1 223 ? 24.466 49.959 28.233 1.00 15.21 223 ALA A O 1
ATOM 1845 N N . ILE A 1 224 ? 23.677 51.334 29.821 1.00 13.47 224 ILE A N 1
ATOM 1846 C CA . ILE A 1 224 ? 22.489 51.802 29.085 1.00 11.54 224 ILE A CA 1
ATOM 1847 C C . ILE A 1 224 ? 22.864 52.996 28.153 1.00 14.92 224 ILE A C 1
ATOM 1848 O O . ILE A 1 224 ? 22.558 52.942 26.902 1.00 14.82 224 ILE A O 1
ATOM 1853 N N . MET A 1 225 ? 23.506 54.010 28.727 1.00 14.09 225 MET A N 1
ATOM 1854 C CA . MET A 1 225 ? 23.895 55.149 27.895 1.00 14.38 225 MET A CA 1
ATOM 1855 C C . MET A 1 225 ? 24.827 54.572 26.780 1.00 15.98 225 MET A C 1
ATOM 1856 O O . MET A 1 225 ? 25.808 53.827 27.078 1.00 16.78 225 MET A O 1
ATOM 1861 N N . GLU A 1 226 ? 24.628 55.060 25.554 1.00 14.22 226 GLU A N 1
ATOM 1862 C CA . GLU A 1 226 ? 25.365 54.559 24.406 1.00 13.82 226 GLU A CA 1
ATOM 1863 C C . GLU A 1 226 ? 26.875 54.783 24.556 1.00 14.86 226 GLU A C 1
ATOM 1864 O O . GLU A 1 226 ? 27.313 55.821 25.088 1.00 14.72 226 GLU A O 1
ATOM 1870 N N . HIS A 1 227 ? 27.639 53.783 24.102 1.00 14.70 227 HIS A N 1
ATOM 1871 C CA . HIS A 1 227 ? 29.113 53.785 24.273 1.00 16.26 227 HIS A CA 1
ATOM 1872 C C . HIS A 1 227 ? 29.607 52.967 23.048 1.00 19.78 227 HIS A C 1
ATOM 1873 O O . HIS A 1 227 ? 29.158 51.869 22.818 1.00 20.37 227 HIS A O 1
ATOM 1880 N N . SER A 1 228 ? 30.358 53.616 22.145 1.00 21.52 228 SER A N 1
ATOM 1881 C CA . SER A 1 228 ? 30.782 52.961 20.913 1.00 22.18 228 SER A CA 1
ATOM 1882 C C . SER A 1 228 ? 31.799 51.843 21.211 1.00 23.57 228 SER A C 1
ATOM 1883 O O . SER A 1 228 ? 31.959 50.927 20.394 1.00 24.20 228 SER A O 1
ATOM 1886 N N . TYR A 1 229 ? 32.524 51.933 22.335 1.00 21.84 229 TYR A N 1
ATOM 1887 C CA . TYR A 1 229 ? 33.492 50.882 22.692 1.00 22.62 229 TYR A CA 1
ATOM 1888 C C . TYR A 1 229 ? 32.812 49.882 23.597 1.00 21.13 229 TYR A C 1
ATOM 1889 O O . TYR A 1 229 ? 32.684 50.144 24.814 1.00 19.74 229 TYR A O 1
ATOM 1898 N N . TYR A 1 230 ? 32.420 48.728 23.043 1.00 20.60 230 TYR A N 1
ATOM 1899 C CA . TYR A 1 230 ? 31.748 47.653 23.846 1.00 21.87 230 TYR A CA 1
ATOM 1900 C C . TYR A 1 230 ? 32.503 47.191 25.082 1.00 20.48 230 TYR A C 1
ATOM 1901 O O . TYR A 1 230 ? 31.884 47.013 26.202 1.00 20.94 230 TYR A O 1
ATOM 1910 N N . ALA A 1 231 ? 33.844 46.965 24.928 1.00 20.14 231 ALA A N 1
ATOM 1911 C CA . ALA A 1 231 ? 34.614 46.536 26.070 1.00 20.02 231 ALA A CA 1
ATOM 1912 C C . ALA A 1 231 ? 34.703 47.538 27.206 1.00 20.09 231 ALA A C 1
ATOM 1913 O O . ALA A 1 231 ? 35.279 47.244 28.289 1.00 20.74 231 ALA A O 1
ATOM 1915 N N . SER A 1 232 ? 34.177 48.750 27.027 1.00 20.04 232 SER A N 1
ATOM 1916 C CA . SER A 1 232 ? 34.187 49.700 28.137 1.00 19.29 232 SER A CA 1
ATOM 1917 C C . SER A 1 232 ? 33.182 49.374 29.184 1.00 20.72 232 SER A C 1
ATOM 1918 O O . SER A 1 232 ? 33.177 50.041 30.223 1.00 19.21 232 SER A O 1
ATOM 1921 N N . PHE A 1 233 ? 32.244 48.418 28.908 1.00 19.34 233 PHE A N 1
ATOM 1922 C CA . PHE A 1 233 ? 31.236 48.006 29.900 1.00 18.83 233 PHE A CA 1
ATOM 1923 C C . PHE A 1 233 ? 30.300 49.147 30.243 1.00 19.74 233 PHE A C 1
ATOM 1924 O O . PHE A 1 233 ? 29.713 49.205 31.367 1.00 18.45 233 PHE A O 1
ATOM 1932 N N . GLY A 1 234 ? 30.231 50.097 29.293 1.00 16.37 234 GLY A N 1
ATOM 1933 C CA . GLY A 1 234 ? 29.273 51.138 29.345 1.00 17.11 234 GLY A CA 1
ATOM 1934 C C . GLY A 1 234 ? 29.896 52.334 30.069 1.00 15.34 234 GLY A C 1
ATOM 1935 O O . GLY A 1 234 ? 29.250 53.387 30.175 1.00 16.30 234 GLY A O 1
ATOM 1936 N N . TYR A 1 235 ? 31.188 52.256 30.449 1.00 16.07 235 TYR A N 1
ATOM 1937 C CA . TYR A 1 235 ? 31.777 53.386 31.217 1.00 13.99 235 TYR A CA 1
ATOM 1938 C C . TYR A 1 235 ? 32.309 54.568 30.406 1.00 15.22 235 TYR A C 1
ATOM 1939 O O . TYR A 1 235 ? 32.507 55.665 30.953 1.00 15.17 235 TYR A O 1
ATOM 1948 N N . HIS A 1 236 ? 32.559 54.367 29.124 1.00 14.95 236 HIS A N 1
ATOM 1949 C CA . HIS A 1 236 ? 32.970 55.486 28.208 1.00 13.86 236 HIS A CA 1
ATOM 1950 C C . HIS A 1 236 ? 31.819 55.875 27.299 1.00 12.31 236 HIS A C 1
ATOM 1951 O O . HIS A 1 236 ? 31.604 55.310 26.204 1.00 14.77 236 HIS A O 1
ATOM 1958 N N . VAL A 1 237 ? 31.038 56.877 27.740 1.00 12.57 237 VAL A N 1
ATOM 1959 C CA . VAL A 1 237 ? 29.759 57.186 27.082 1.00 12.73 237 VAL A CA 1
ATOM 1960 C C . VAL A 1 237 ? 30.055 58.153 25.900 1.00 14.41 237 VAL A C 1
ATOM 1961 O O . VAL A 1 237 ? 30.797 59.122 26.043 1.00 14.94 237 VAL A O 1
ATOM 1965 N N . THR A 1 238 ? 29.350 57.887 24.786 1.00 12.94 238 THR A N 1
ATOM 1966 C CA . THR A 1 238 ? 29.443 58.713 23.574 1.00 16.86 238 THR A CA 1
ATOM 1967 C C . THR A 1 238 ? 28.108 59.512 23.430 1.00 16.37 238 THR A C 1
ATOM 1968 O O . THR A 1 238 ? 28.153 60.712 23.213 1.00 20.43 238 THR A O 1
ATOM 1972 N N . ASN A 1 239 ? 26.953 58.887 23.603 1.00 14.26 239 ASN A N 1
ATOM 1973 C CA . ASN A 1 239 ? 25.675 59.563 23.259 1.00 14.25 239 ASN A CA 1
ATOM 1974 C C . ASN A 1 239 ? 24.837 59.394 24.529 1.00 14.91 239 ASN A C 1
ATOM 1975 O O . ASN A 1 239 ? 24.274 58.330 24.804 1.00 14.93 239 ASN A O 1
ATOM 1980 N N . PHE A 1 240 ? 24.914 60.420 25.384 1.00 13.26 240 PHE A N 1
ATOM 1981 C CA . PHE A 1 240 ? 24.311 60.319 26.729 1.00 13.32 240 PHE A CA 1
ATOM 1982 C C . PHE A 1 240 ? 22.800 60.209 26.764 1.00 12.88 240 PHE A C 1
ATOM 1983 O O . PHE A 1 240 ? 22.267 59.722 27.806 1.00 16.62 240 PHE A O 1
ATOM 1991 N N . PHE A 1 241 ? 22.124 60.641 25.696 1.00 13.99 241 PHE A N 1
ATOM 1992 C CA . PHE A 1 241 ? 20.658 60.491 25.621 1.00 13.57 241 PHE A CA 1
ATOM 1993 C C . PHE A 1 241 ? 20.221 59.252 24.822 1.00 13.12 241 PHE A C 1
ATOM 1994 O O . PHE A 1 241 ? 19.014 59.049 24.605 1.00 13.80 241 PHE A O 1
ATOM 2002 N N . ALA A 1 242 ? 21.177 58.402 24.421 1.00 15.55 242 ALA A N 1
ATOM 2003 C CA . ALA A 1 242 ? 20.821 57.330 23.508 1.00 14.04 242 ALA A CA 1
ATOM 2004 C C . ALA A 1 242 ? 20.926 55.954 24.225 1.00 15.06 242 ALA A C 1
ATOM 2005 O O . ALA A 1 242 ? 21.863 55.678 24.965 1.00 14.22 242 ALA A O 1
ATOM 2007 N N . VAL A 1 243 ? 19.877 55.170 24.081 1.00 15.58 243 VAL A N 1
ATOM 2008 C CA . VAL A 1 243 ? 19.859 53.740 24.615 1.00 14.09 243 VAL A CA 1
ATOM 2009 C C . VAL A 1 243 ? 20.810 52.926 23.730 1.00 17.26 243 VAL A C 1
ATOM 2010 O O . VAL A 1 243 ? 20.683 52.938 22.495 1.00 16.56 243 VAL A O 1
ATOM 2014 N N . SER A 1 244 ? 21.795 52.247 24.329 1.00 14.50 244 SER A N 1
ATOM 2015 C CA . SER A 1 244 ? 22.803 51.503 23.574 1.00 17.41 244 SER A CA 1
ATOM 2016 C C . SER A 1 244 ? 22.171 50.534 22.531 1.00 17.41 244 SER A C 1
ATOM 2017 O O . SER A 1 244 ? 21.309 49.720 22.919 1.00 16.41 244 SER A O 1
ATOM 2020 N N . SER A 1 245 ? 22.463 50.767 21.255 1.00 15.21 245 SER A N 1
ATOM 2021 C CA . SER A 1 245 ? 21.709 50.203 20.144 1.00 16.59 245 SER A CA 1
ATOM 2022 C C . SER A 1 245 ? 22.073 48.764 19.895 1.00 15.80 245 SER A C 1
ATOM 2023 O O . SER A 1 245 ? 21.319 48.073 19.214 1.00 17.68 245 SER A O 1
ATOM 2026 N N . ARG A 1 246 ? 23.221 48.290 20.367 1.00 16.10 246 ARG A N 1
ATOM 2027 C CA . ARG A 1 246 ? 23.538 46.878 20.063 1.00 17.55 246 ARG A CA 1
ATOM 2028 C C . ARG A 1 246 ? 22.510 45.879 20.660 1.00 18.54 246 ARG A C 1
ATOM 2029 O O . ARG A 1 246 ? 22.464 44.722 20.192 1.00 18.67 246 ARG A O 1
ATOM 2037 N N . SER A 1 247 ? 21.835 46.262 21.729 1.00 16.76 247 SER A N 1
ATOM 2038 C CA . SER A 1 247 ? 20.893 45.372 22.394 1.00 17.94 247 SER A CA 1
ATOM 2039 C C . SER A 1 247 ? 19.448 45.608 22.056 1.00 18.58 247 SER A C 1
ATOM 2040 O O . SER A 1 247 ? 18.550 44.908 22.550 1.00 17.73 247 SER A O 1
ATOM 2043 N N . GLY A 1 248 ? 19.187 46.598 21.198 1.00 19.38 248 GLY A N 1
ATOM 2044 C CA . GLY A 1 248 ? 17.800 46.839 20.773 1.00 18.57 248 GLY A CA 1
ATOM 2045 C C . GLY A 1 248 ? 17.517 48.323 20.687 1.00 18.79 248 GLY A C 1
ATOM 2046 O O . GLY A 1 248 ? 18.424 49.127 20.679 1.00 18.22 248 GLY A O 1
ATOM 2047 N N . THR A 1 249 ? 16.237 48.705 20.624 1.00 16.68 249 THR A N 1
ATOM 2048 C CA . THR A 1 249 ? 15.860 50.098 20.550 1.00 17.93 249 THR A CA 1
ATOM 2049 C C . THR A 1 249 ? 15.347 50.660 21.875 1.00 16.73 249 THR A C 1
ATOM 2050 O O . THR A 1 249 ? 15.236 49.934 22.863 1.00 17.11 249 THR A O 1
ATOM 2054 N N . PRO A 1 250 ? 15.111 51.975 21.944 1.00 15.22 250 PRO A N 1
ATOM 2055 C CA . PRO A 1 250 ? 14.548 52.566 23.101 1.00 17.73 250 PRO A CA 1
ATOM 2056 C C . PRO A 1 250 ? 13.272 51.886 23.507 1.00 17.32 250 PRO A C 1
ATOM 2057 O O . PRO A 1 250 ? 13.063 51.699 24.695 1.00 18.77 250 PRO A O 1
ATOM 2061 N N . GLU A 1 251 ? 12.459 51.415 22.558 1.00 17.27 251 GLU A N 1
ATOM 2062 C CA . GLU A 1 251 ? 11.153 50.835 22.928 1.00 18.75 251 GLU A CA 1
ATOM 2063 C C . GLU A 1 251 ? 11.422 49.476 23.625 1.00 18.20 251 GLU A C 1
ATOM 2064 O O . GLU A 1 251 ? 10.617 49.105 24.508 1.00 18.76 251 GLU A O 1
ATOM 2070 N N . ASP A 1 252 ? 12.503 48.779 23.230 1.00 17.41 252 ASP A N 1
ATOM 2071 C CA . ASP A 1 252 ? 12.855 47.504 23.863 1.00 16.84 252 ASP A CA 1
ATOM 2072 C C . ASP A 1 252 ? 13.254 47.724 25.336 1.00 16.56 252 ASP A C 1
ATOM 2073 O O . ASP A 1 252 ? 12.939 46.884 26.200 1.00 16.25 252 ASP A O 1
ATOM 2078 N N . LEU A 1 253 ? 14.031 48.783 25.598 1.00 17.18 253 LEU A N 1
ATOM 2079 C CA . LEU A 1 253 ? 14.370 49.108 26.997 1.00 15.39 253 LEU A CA 1
ATOM 2080 C C . LEU A 1 253 ? 13.136 49.434 27.818 1.00 16.49 253 LEU A C 1
ATOM 2081 O O . LEU A 1 253 ? 13.052 49.047 29.009 1.00 15.35 253 LEU A O 1
ATOM 2086 N N . LYS A 1 254 ? 12.191 50.196 27.228 1.00 15.06 254 LYS A N 1
ATOM 2087 C CA . LYS A 1 254 ? 10.964 50.536 27.965 1.00 16.41 254 LYS A CA 1
ATOM 2088 C C . LYS A 1 254 ? 10.204 49.222 28.320 1.00 17.09 254 LYS A C 1
ATOM 2089 O O . LYS A 1 254 ? 9.797 49.030 29.474 1.00 17.66 254 LYS A O 1
ATOM 2095 N N . TYR A 1 255 ? 10.152 48.252 27.388 1.00 16.55 255 TYR A N 1
ATOM 2096 C CA . TYR A 1 255 ? 9.547 46.937 27.669 1.00 17.44 255 TYR A CA 1
ATOM 2097 C C . TYR A 1 255 ? 10.197 46.234 28.848 1.00 17.43 255 TYR A C 1
ATOM 2098 O O . TYR A 1 255 ? 9.543 45.750 29.807 1.00 17.82 255 TYR A O 1
ATOM 2107 N N . LEU A 1 256 ? 11.551 46.244 28.821 1.00 15.87 256 LEU A N 1
ATOM 2108 C CA . LEU A 1 256 ? 12.282 45.687 29.935 1.00 15.93 256 LEU A CA 1
ATOM 2109 C C . LEU A 1 256 ? 11.995 46.367 31.289 1.00 14.94 256 LEU A C 1
ATOM 2110 O O . LEU A 1 256 ? 11.639 45.685 32.254 1.00 15.46 256 LEU A O 1
ATOM 2115 N N . VAL A 1 257 ? 12.029 47.708 31.334 1.00 14.08 257 VAL A N 1
ATOM 2116 C CA . VAL A 1 257 ? 11.747 48.333 32.599 1.00 12.91 257 VAL A CA 1
ATOM 2117 C C . VAL A 1 257 ? 10.288 48.040 33.050 1.00 14.83 257 VAL A C 1
ATOM 2118 O O . VAL A 1 257 ? 10.002 47.782 34.255 1.00 15.67 257 VAL A O 1
ATOM 2122 N N . ASP A 1 258 ? 9.351 48.160 32.121 1.00 16.49 258 ASP A N 1
ATOM 2123 C CA . ASP A 1 258 ? 7.910 47.866 32.462 1.00 17.72 258 ASP A CA 1
ATOM 2124 C C . ASP A 1 258 ? 7.729 46.424 32.991 1.00 18.06 258 ASP A C 1
ATOM 2125 O O . ASP A 1 258 ? 7.065 46.197 34.000 1.00 20.25 258 ASP A O 1
ATOM 2130 N N . LYS A 1 259 ? 8.395 45.453 32.370 1.00 16.57 259 LYS A N 1
ATOM 2131 C CA . LYS A 1 259 ? 8.315 44.069 32.821 1.00 15.99 259 LYS A CA 1
ATOM 2132 C C . LYS A 1 259 ? 8.956 43.938 34.213 1.00 17.16 259 LYS A C 1
ATOM 2133 O O . LYS A 1 259 ? 8.465 43.193 35.057 1.00 17.16 259 LYS A O 1
ATOM 2139 N N . ALA A 1 260 ? 10.088 44.645 34.451 1.00 14.01 260 ALA A N 1
ATOM 2140 C CA . ALA A 1 260 ? 10.624 44.512 35.790 1.00 14.87 260 ALA A CA 1
ATOM 2141 C C . ALA A 1 260 ? 9.568 45.012 36.790 1.00 15.74 260 ALA A C 1
ATOM 2142 O O . ALA A 1 260 ? 9.369 44.360 37.849 1.00 15.08 260 ALA A O 1
ATOM 2144 N N . HIS A 1 261 ? 8.949 46.147 36.516 1.00 14.86 261 HIS A N 1
ATOM 2145 C CA . HIS A 1 261 ? 7.958 46.687 37.449 1.00 16.68 261 HIS A CA 1
ATOM 2146 C C . HIS A 1 261 ? 6.807 45.704 37.643 1.00 16.50 261 HIS A C 1
ATOM 2147 O O . HIS A 1 261 ? 6.250 45.597 38.773 1.00 16.07 261 HIS A O 1
ATOM 2154 N N . SER A 1 262 ? 6.439 45.007 36.545 1.00 16.48 262 SER A N 1
ATOM 2155 C CA . SER A 1 262 ? 5.311 44.020 36.597 1.00 17.66 262 SER A CA 1
ATOM 2156 C C . SER A 1 262 ? 5.665 42.911 37.538 1.00 19.31 262 SER A C 1
ATOM 2157 O O . SER A 1 262 ? 4.768 42.251 38.131 1.00 19.91 262 SER A O 1
ATOM 2160 N N . LEU A 1 263 ? 6.973 42.694 37.755 1.00 16.18 263 LEU A N 1
ATOM 2161 C CA . LEU A 1 263 ? 7.396 41.564 38.626 1.00 17.70 263 LEU A CA 1
ATOM 2162 C C . LEU A 1 263 ? 7.665 42.097 40.001 1.00 18.20 263 LEU A C 1
ATOM 2163 O O . LEU A 1 263 ? 8.214 41.341 40.862 1.00 19.78 263 LEU A O 1
ATOM 2168 N N . GLY A 1 264 ? 7.315 43.361 40.282 1.00 19.14 264 GLY A N 1
ATOM 2169 C CA . GLY A 1 264 ? 7.586 43.975 41.612 1.00 16.34 264 GLY A CA 1
ATOM 2170 C C . GLY A 1 264 ? 9.023 44.495 41.817 1.00 17.40 264 GLY A C 1
ATOM 2171 O O . GLY A 1 264 ? 9.458 44.705 42.976 1.00 20.53 264 GLY A O 1
ATOM 2172 N N . LEU A 1 265 ? 9.764 44.702 40.736 1.00 14.75 265 LEU A N 1
ATOM 2173 C CA . LEU A 1 265 ? 11.210 45.003 40.908 1.00 12.64 265 LEU A CA 1
ATOM 2174 C C . LEU A 1 265 ? 11.366 46.508 40.562 1.00 15.32 265 LEU A C 1
ATOM 2175 O O . LEU A 1 265 ? 10.862 46.941 39.489 1.00 16.86 265 LEU A O 1
ATOM 2180 N N . ARG A 1 266 ? 12.070 47.230 41.413 1.00 16.69 266 ARG A N 1
ATOM 2181 C CA . ARG A 1 266 ? 12.579 48.559 41.083 1.00 14.55 266 ARG A CA 1
ATOM 2182 C C . ARG A 1 266 ? 13.746 48.452 40.058 1.00 16.69 266 ARG A C 1
ATOM 2183 O O . ARG A 1 266 ? 14.454 47.424 40.000 1.00 14.63 266 ARG A O 1
ATOM 2191 N N . VAL A 1 267 ? 13.959 49.508 39.282 1.00 14.38 267 VAL A N 1
ATOM 2192 C CA . VAL A 1 267 ? 15.078 49.463 38.302 1.00 14.94 267 VAL A CA 1
ATOM 2193 C C . VAL A 1 267 ? 15.864 50.747 38.400 1.00 14.62 267 VAL A C 1
ATOM 2194 O O . VAL A 1 267 ? 15.265 51.837 38.280 1.00 17.53 267 VAL A O 1
ATOM 2198 N N . LEU A 1 268 ? 17.179 50.638 38.647 1.00 13.95 268 LEU A N 1
ATOM 2199 C CA . LEU A 1 268 ? 18.047 51.829 38.657 1.00 13.98 268 LEU A CA 1
ATOM 2200 C C . LEU A 1 268 ? 18.948 51.730 37.444 1.00 14.94 268 LEU A C 1
ATOM 2201 O O . LEU A 1 268 ? 19.290 50.635 36.985 1.00 15.58 268 LEU A O 1
ATOM 2206 N N . MET A 1 269 ? 19.370 52.887 36.916 1.00 13.54 269 MET A N 1
ATOM 2207 C CA . MET A 1 269 ? 20.215 52.901 35.728 1.00 16.72 269 MET A CA 1
ATOM 2208 C C . MET A 1 269 ? 21.602 53.364 36.141 1.00 14.88 269 MET A C 1
ATOM 2209 O O . MET A 1 269 ? 21.692 54.275 36.995 1.00 16.50 269 MET A O 1
ATOM 2214 N N . ASP A 1 270 ? 22.686 52.889 35.531 1.00 14.15 270 ASP A N 1
ATOM 2215 C CA . ASP A 1 270 ? 23.971 53.594 35.761 1.00 14.60 270 ASP A CA 1
ATOM 2216 C C . ASP A 1 270 ? 24.021 54.955 35.040 1.00 13.70 270 ASP A C 1
ATOM 2217 O O . ASP A 1 270 ? 23.760 54.987 33.789 1.00 14.87 270 ASP A O 1
ATOM 2222 N N . VAL A 1 271 ? 24.366 55.979 35.801 1.00 12.99 271 VAL A N 1
ATOM 2223 C CA . VAL A 1 271 ? 24.609 57.361 35.269 1.00 11.49 271 VAL A CA 1
ATOM 2224 C C . VAL A 1 271 ? 26.069 57.542 35.296 1.00 11.40 271 VAL A C 1
ATOM 2225 O O . VAL A 1 271 ? 26.667 57.613 36.358 1.00 14.57 271 VAL A O 1
ATOM 2229 N N . VAL A 1 272 ? 26.639 57.675 34.090 1.00 11.66 272 VAL A N 1
ATOM 2230 C CA . VAL A 1 272 ? 28.103 57.946 34.026 1.00 12.29 272 VAL A CA 1
ATOM 2231 C C . VAL A 1 272 ? 28.246 59.440 33.674 1.00 14.97 272 VAL A C 1
ATOM 2232 O O . VAL A 1 272 ? 28.393 59.796 32.479 1.00 16.07 272 VAL A O 1
ATOM 2236 N N . HIS A 1 273 ? 28.172 60.298 34.667 1.00 13.50 273 HIS A N 1
ATOM 2237 C CA . HIS A 1 273 ? 28.356 61.781 34.446 1.00 13.78 273 HIS A CA 1
ATOM 2238 C C . HIS A 1 273 ? 29.733 62.196 35.013 1.00 14.16 273 HIS A C 1
ATOM 2239 O O . HIS A 1 273 ? 30.018 63.364 35.182 1.00 14.27 273 HIS A O 1
ATOM 2246 N N . SER A 1 274 ? 30.599 61.244 35.329 1.00 13.21 274 SER A N 1
ATOM 2247 C CA . SER A 1 274 ? 31.987 61.531 35.807 1.00 13.61 274 SER A CA 1
ATOM 2248 C C . SER A 1 274 ? 33.028 61.798 34.736 1.00 13.09 274 SER A C 1
ATOM 2249 O O . SER A 1 274 ? 34.146 62.276 35.032 1.00 13.94 274 SER A O 1
ATOM 2252 N N . HIS A 1 275 ? 32.667 61.489 33.469 1.00 13.91 275 HIS A N 1
ATOM 2253 C CA . HIS A 1 275 ? 33.600 61.629 32.348 1.00 13.40 275 HIS A CA 1
ATOM 2254 C C . HIS A 1 275 ? 32.866 61.310 31.076 1.00 13.26 275 HIS A C 1
ATOM 2255 O O . HIS A 1 275 ? 31.740 60.853 31.125 1.00 14.21 275 HIS A O 1
ATOM 2262 N N . ALA A 1 276 ? 33.487 61.556 29.923 1.00 14.45 276 ALA A N 1
ATOM 2263 C CA . ALA A 1 276 ? 32.893 61.245 28.628 1.00 14.16 276 ALA A CA 1
ATOM 2264 C C . ALA A 1 276 ? 33.922 60.630 27.737 1.00 14.42 276 ALA A C 1
ATOM 2265 O O . ALA A 1 276 ? 35.131 60.925 27.832 1.00 15.54 276 ALA A O 1
ATOM 2267 N N . SER A 1 277 ? 33.471 59.750 26.817 1.00 13.88 277 SER A N 1
ATOM 2268 C CA . SER A 1 277 ? 34.385 59.143 25.883 1.00 16.05 277 SER A CA 1
ATOM 2269 C C . SER A 1 277 ? 35.243 60.188 25.112 1.00 17.93 277 SER A C 1
ATOM 2270 O O . SER A 1 277 ? 34.730 61.263 24.738 1.00 17.64 277 SER A O 1
ATOM 2273 N N . ASN A 1 278 ? 36.512 59.859 24.857 1.00 16.67 278 ASN A N 1
ATOM 2274 C CA . ASN A 1 278 ? 37.255 60.753 23.922 1.00 19.51 278 ASN A CA 1
ATOM 2275 C C . ASN A 1 278 ? 37.093 60.480 22.430 1.00 19.22 278 ASN A C 1
ATOM 2276 O O . ASN A 1 278 ? 37.724 61.147 21.640 1.00 17.87 278 ASN A O 1
ATOM 2281 N N . ASN A 1 279 ? 36.146 59.637 22.047 1.00 18.00 279 ASN A N 1
ATOM 2282 C CA . ASN A 1 279 ? 35.928 59.317 20.611 1.00 18.85 279 ASN A CA 1
ATOM 2283 C C . ASN A 1 279 ? 35.440 60.572 19.875 1.00 19.06 279 ASN A C 1
ATOM 2284 O O . ASN A 1 279 ? 34.317 61.073 20.090 1.00 17.72 279 ASN A O 1
ATOM 2289 N N . VAL A 1 280 ? 36.229 61.042 18.928 1.00 20.72 280 VAL A N 1
ATOM 2290 C CA . VAL A 1 280 ? 35.877 62.292 18.253 1.00 22.63 280 VAL A CA 1
ATOM 2291 C C . VAL A 1 280 ? 34.669 62.191 17.253 1.00 22.08 280 VAL A C 1
ATOM 2292 O O . VAL A 1 280 ? 33.819 63.076 17.153 1.00 22.41 280 VAL A O 1
ATOM 2296 N N . THR A 1 281 ? 34.584 61.137 16.458 1.00 22.10 281 THR A N 1
ATOM 2297 C CA . THR A 1 281 ? 33.496 61.121 15.470 1.00 22.11 281 THR A CA 1
ATOM 2298 C C . THR A 1 281 ? 32.181 60.797 16.125 1.00 21.27 281 THR A C 1
ATOM 2299 O O . THR A 1 281 ? 31.161 61.336 15.726 1.00 23.97 281 THR A O 1
ATOM 2303 N N . ASP A 1 282 ? 32.222 59.974 17.165 1.00 19.49 282 ASP A N 1
ATOM 2304 C CA . ASP A 1 282 ? 30.993 59.418 17.759 1.00 19.99 282 ASP A CA 1
ATOM 2305 C C . ASP A 1 282 ? 30.414 60.101 18.942 1.00 18.82 282 ASP A C 1
ATOM 2306 O O . ASP A 1 282 ? 29.231 59.937 19.171 1.00 20.30 282 ASP A O 1
ATOM 2311 N N . GLY A 1 283 ? 31.203 60.821 19.761 1.00 17.35 283 GLY A N 1
ATOM 2312 C CA . GLY A 1 283 ? 30.668 61.350 21.018 1.00 16.24 283 GLY A CA 1
ATOM 2313 C C . GLY A 1 283 ? 30.808 62.846 21.160 1.00 15.77 283 GLY A C 1
ATOM 2314 O O . GLY A 1 283 ? 31.094 63.574 20.198 1.00 16.05 283 GLY A O 1
ATOM 2315 N N . LEU A 1 284 ? 30.725 63.349 22.404 1.00 17.42 284 LEU A N 1
ATOM 2316 C CA . LEU A 1 284 ? 30.697 64.772 22.604 1.00 14.87 284 LEU A CA 1
ATOM 2317 C C . LEU A 1 284 ? 32.101 65.360 22.378 1.00 16.18 284 LEU A C 1
ATOM 2318 O O . LEU A 1 284 ? 32.245 66.579 22.148 1.00 15.74 284 LEU A O 1
ATOM 2323 N N . ASN A 1 285 ? 33.135 64.505 22.413 1.00 15.14 285 ASN A N 1
ATOM 2324 C CA . ASN A 1 285 ? 34.470 65.046 22.155 1.00 17.11 285 ASN A CA 1
ATOM 2325 C C . ASN A 1 285 ? 34.598 65.638 20.739 1.00 16.57 285 ASN A C 1
ATOM 2326 O O . ASN A 1 285 ? 35.530 66.428 20.428 1.00 19.25 285 ASN A O 1
ATOM 2331 N N . GLY A 1 286 ? 33.670 65.252 19.863 1.00 17.62 286 GLY A N 1
ATOM 2332 C CA . GLY A 1 286 ? 33.636 65.812 18.496 1.00 16.23 286 GLY A CA 1
ATOM 2333 C C . GLY A 1 286 ? 33.394 67.336 18.496 1.00 16.18 286 GLY A C 1
ATOM 2334 O O . GLY A 1 286 ? 33.585 67.974 17.456 1.00 17.11 286 GLY A O 1
ATOM 2335 N N . TYR A 1 287 ? 32.875 67.867 19.604 1.00 14.11 287 TYR A N 1
ATOM 2336 C CA . TYR A 1 287 ? 32.515 69.285 19.615 1.00 16.01 287 TYR A CA 1
ATOM 2337 C C . TYR A 1 287 ? 33.688 70.147 20.034 1.00 17.43 287 TYR A C 1
ATOM 2338 O O . TYR A 1 287 ? 33.580 71.372 19.940 1.00 17.70 287 TYR A O 1
ATOM 2347 N N . ASP A 1 288 ? 34.752 69.518 20.534 1.00 16.14 288 ASP A N 1
ATOM 2348 C CA . ASP A 1 288 ? 35.933 70.239 20.913 1.00 17.68 288 ASP A CA 1
ATOM 2349 C C . ASP A 1 288 ? 36.889 70.483 19.707 1.00 17.29 288 ASP A C 1
ATOM 2350 O O . ASP A 1 288 ? 37.535 69.576 19.212 1.00 20.74 288 ASP A O 1
ATOM 2355 N N . VAL A 1 289 ? 36.887 71.729 19.252 1.00 16.75 289 VAL A N 1
ATOM 2356 C CA . VAL A 1 289 ? 37.787 72.180 18.213 1.00 19.12 289 VAL A CA 1
ATOM 2357 C C . VAL A 1 289 ? 38.815 73.164 18.749 1.00 19.58 289 VAL A C 1
ATOM 2358 O O . VAL A 1 289 ? 39.371 74.002 17.945 1.00 21.95 289 VAL A O 1
ATOM 2362 N N . GLY A 1 290 ? 39.117 73.113 20.062 1.00 18.30 290 GLY A N 1
ATOM 2363 C CA . GLY A 1 290 ? 40.230 73.948 20.618 1.00 18.53 290 GLY A CA 1
ATOM 2364 C C . GLY A 1 290 ? 39.734 75.244 21.280 1.00 18.25 290 GLY A C 1
ATOM 2365 O O . GLY A 1 290 ? 40.545 76.083 21.693 1.00 19.62 290 GLY A O 1
ATOM 2366 N N . GLN A 1 291 ? 38.404 75.393 21.426 1.00 16.38 291 GLN A N 1
ATOM 2367 C CA . GLN A 1 291 ? 37.896 76.557 22.108 1.00 17.28 291 GLN A CA 1
ATOM 2368 C C . GLN A 1 291 ? 38.223 76.588 23.588 1.00 16.98 291 GLN A C 1
ATOM 2369 O O . GLN A 1 291 ? 38.596 75.554 24.206 1.00 17.57 291 GLN A O 1
ATOM 2375 N N . ASN A 1 292 ? 38.029 77.753 24.198 1.00 16.76 292 ASN A N 1
ATOM 2376 C CA . ASN A 1 292 ? 38.133 77.885 25.656 1.00 16.75 292 ASN A CA 1
ATOM 2377 C C . ASN A 1 292 ? 37.078 77.023 26.329 1.00 16.62 292 ASN A C 1
ATOM 2378 O O . ASN A 1 292 ? 36.004 76.791 25.774 1.00 15.29 292 ASN A O 1
ATOM 2383 N N . THR A 1 293 ? 37.317 76.662 27.606 1.00 15.23 293 THR A N 1
ATOM 2384 C CA . THR A 1 293 ? 36.416 75.794 28.279 1.00 15.38 293 THR A CA 1
ATOM 2385 C C . THR A 1 293 ? 35.003 76.358 28.400 1.00 16.18 293 THR A C 1
ATOM 2386 O O . THR A 1 293 ? 34.067 75.591 28.444 1.00 16.36 293 THR A O 1
ATOM 2390 N N A HIS A 1 294 ? 34.841 77.701 28.492 0.50 16.26 294 HIS A N 1
ATOM 2391 N N B HIS A 1 294 ? 34.869 77.701 28.489 0.50 16.99 294 HIS A N 1
ATOM 2392 C CA A HIS A 1 294 ? 33.428 78.206 28.592 0.50 14.87 294 HIS A CA 1
ATOM 2393 C CA B HIS A 1 294 ? 33.509 78.318 28.577 0.50 16.66 294 HIS A CA 1
ATOM 2394 C C A HIS A 1 294 ? 32.536 77.834 2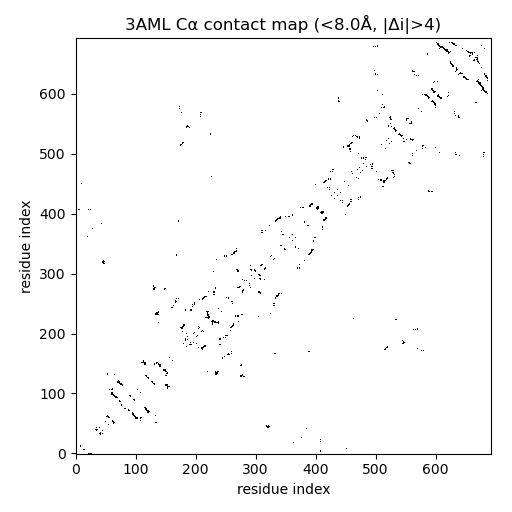7.412 0.50 15.52 294 HIS A C 1
ATOM 2395 C C B HIS A 1 294 ? 32.590 78.034 27.367 0.50 16.39 294 HIS A C 1
ATOM 2396 O O A HIS A 1 294 ? 31.274 77.835 27.531 0.50 16.05 294 HIS A O 1
ATOM 2397 O O B HIS A 1 294 ? 31.367 78.327 27.407 0.50 16.47 294 HIS A O 1
ATOM 2410 N N . GLU A 1 295 ? 33.168 77.503 26.278 1.00 15.72 295 GLU A N 1
ATOM 2411 C CA . GLU A 1 295 ? 32.420 77.140 25.067 1.00 15.04 295 GLU A CA 1
ATOM 2412 C C . GLU A 1 295 ? 32.523 75.666 24.760 1.00 14.81 295 GLU A C 1
ATOM 2413 O O . GLU A 1 295 ? 32.204 75.248 23.639 1.00 15.61 295 GLU A O 1
ATOM 2419 N N . SER A 1 296 ? 32.908 74.899 25.775 1.00 12.71 296 SER A N 1
ATOM 2420 C CA . SER A 1 296 ? 33.024 73.442 25.655 1.00 13.59 296 SER A CA 1
ATOM 2421 C C . SER A 1 296 ? 32.241 72.712 26.726 1.00 13.48 296 SER A C 1
ATOM 2422 O O . SER A 1 296 ? 31.975 73.251 27.824 1.00 15.42 296 SER A O 1
ATOM 2425 N N . TYR A 1 297 ? 31.966 71.449 26.456 1.00 14.30 297 TYR A N 1
ATOM 2426 C CA . TYR A 1 297 ? 31.536 70.544 27.566 1.00 13.65 297 TYR A CA 1
ATOM 2427 C C . TYR A 1 297 ? 32.590 70.289 28.607 1.00 14.74 297 TYR A C 1
ATOM 2428 O O . TYR A 1 297 ? 32.247 70.029 29.744 1.00 13.46 297 TYR A O 1
ATOM 2437 N N . PHE A 1 298 ? 33.832 70.502 28.225 1.00 14.56 298 PHE A N 1
ATOM 2438 C CA . PHE A 1 298 ? 34.972 69.976 29.010 1.00 14.64 298 PHE A CA 1
ATOM 2439 C C . PHE A 1 298 ? 35.884 71.067 29.428 1.00 16.32 298 PHE A C 1
ATOM 2440 O O . PHE A 1 298 ? 36.011 72.137 28.767 1.00 17.29 298 PHE A O 1
ATOM 2448 N N . HIS A 1 299 ? 36.513 70.835 30.590 1.00 15.39 299 HIS A N 1
ATOM 2449 C CA . HIS A 1 299 ? 37.744 71.592 30.866 1.00 15.28 299 HIS A CA 1
ATOM 2450 C C . HIS A 1 299 ? 38.801 71.423 29.782 1.00 17.08 299 HIS A C 1
ATOM 2451 O O . HIS A 1 299 ? 38.752 70.493 28.976 1.00 18.36 299 HIS A O 1
ATOM 2458 N N . THR A 1 300 ? 39.763 72.328 29.786 1.00 17.90 300 THR A N 1
ATOM 2459 C CA . THR A 1 300 ? 40.910 72.137 28.841 1.00 19.36 300 THR A CA 1
ATOM 2460 C C . THR A 1 300 ? 42.190 71.778 29.612 1.00 19.97 300 THR A C 1
ATOM 2461 O O . THR A 1 300 ? 42.214 71.808 30.854 1.00 20.17 300 THR A O 1
ATOM 2465 N N . GLY A 1 301 ? 43.206 71.441 28.849 1.00 21.06 301 GLY A N 1
ATOM 2466 C CA . GLY A 1 301 ? 44.559 71.080 29.503 1.00 19.89 301 GLY A CA 1
ATOM 2467 C C . GLY A 1 301 ? 44.350 69.833 30.386 1.00 21.49 301 GLY A C 1
ATOM 2468 O O . GLY A 1 301 ? 43.415 69.013 30.200 1.00 20.47 301 GLY A O 1
ATOM 2469 N N . ASP A 1 302 ? 45.243 69.658 31.364 1.00 20.55 302 ASP A N 1
ATOM 2470 C CA . ASP A 1 302 ? 45.135 68.563 32.312 1.00 21.99 302 ASP A CA 1
ATOM 2471 C C . ASP A 1 302 ? 43.795 68.438 32.959 1.00 20.27 302 ASP A C 1
ATOM 2472 O O . ASP A 1 302 ? 43.369 67.323 33.213 1.00 20.58 302 ASP A O 1
ATOM 2477 N N . ARG A 1 303 ? 43.145 69.557 33.293 1.00 19.74 303 ARG A N 1
ATOM 2478 C CA . ARG A 1 303 ? 41.921 69.439 34.073 1.00 21.64 303 ARG A CA 1
ATOM 2479 C C . ARG A 1 303 ? 40.802 68.789 33.289 1.00 18.75 303 ARG A C 1
ATOM 2480 O O . ARG A 1 303 ? 39.818 68.265 33.834 1.00 18.71 303 ARG A O 1
ATOM 2488 N N . GLY A 1 304 ? 40.924 68.847 31.958 1.00 18.34 304 GLY A N 1
ATOM 2489 C CA . GLY A 1 304 ? 39.911 68.242 31.098 1.00 16.50 304 GLY A CA 1
ATOM 2490 C C . GLY A 1 304 ? 40.170 66.810 30.687 1.00 16.78 304 GLY A C 1
ATOM 2491 O O . GLY A 1 304 ? 39.425 66.268 29.882 1.00 16.08 304 GLY A O 1
ATOM 2492 N N . TYR A 1 305 ? 41.226 66.181 31.236 1.00 15.88 305 TYR A N 1
ATOM 2493 C CA . TYR A 1 305 ? 41.628 64.815 30.815 1.00 18.07 305 TYR A CA 1
ATOM 2494 C C . TYR A 1 305 ? 41.791 63.938 32.061 1.00 17.09 305 TYR A C 1
ATOM 2495 O O . TYR A 1 305 ? 42.516 64.323 33.012 1.00 18.63 305 TYR A O 1
ATOM 2504 N N . HIS A 1 306 ? 41.191 62.760 32.007 1.00 18.68 306 HIS A N 1
ATOM 2505 C CA . HIS A 1 306 ? 41.378 61.749 33.011 1.00 19.37 306 HIS A CA 1
ATOM 2506 C C . HIS A 1 306 ? 42.476 60.783 32.569 1.00 22.17 306 HIS A C 1
ATOM 2507 O O . HIS A 1 306 ? 42.281 60.014 31.674 1.00 19.93 306 HIS A O 1
ATOM 2514 N N . LYS A 1 307 ? 43.633 60.823 33.267 1.00 25.65 307 LYS A N 1
ATOM 2515 C CA . LYS A 1 307 ? 44.772 60.063 32.912 1.00 30.15 307 LYS A CA 1
ATOM 2516 C C . LYS A 1 307 ? 44.528 58.582 33.019 1.00 30.62 307 LYS A C 1
ATOM 2517 O O . LYS A 1 307 ? 44.946 57.853 32.126 1.00 33.43 307 LYS A O 1
ATOM 2523 N N . LEU A 1 308 ? 43.754 58.115 34.007 1.00 26.78 308 LEU A N 1
ATOM 2524 C CA . LEU A 1 308 ? 43.611 56.673 34.122 1.00 27.13 308 LEU A CA 1
ATOM 2525 C C . LEU A 1 308 ? 42.578 56.184 33.137 1.00 27.36 308 LEU A C 1
ATOM 2526 O O . LEU A 1 308 ? 42.759 55.143 32.544 1.00 27.78 308 LEU A O 1
ATOM 2531 N N . TRP A 1 309 ? 41.450 56.905 32.991 1.00 22.51 309 TRP A N 1
ATOM 2532 C CA . TRP A 1 309 ? 40.362 56.418 32.076 1.00 21.93 309 TRP A CA 1
ATOM 2533 C C . TRP A 1 309 ? 40.539 56.829 30.603 1.00 21.34 309 TRP A C 1
ATOM 2534 O O . TRP A 1 309 ? 39.765 56.392 29.748 1.00 23.00 309 TRP A O 1
ATOM 2545 N N . ASP A 1 310 ? 41.581 57.609 30.328 1.00 21.34 310 ASP A N 1
ATOM 2546 C CA . ASP A 1 310 ? 41.859 58.162 28.948 1.00 23.28 310 ASP A CA 1
ATOM 2547 C C . ASP A 1 310 ? 40.579 58.762 28.365 1.00 21.65 310 ASP A C 1
ATOM 2548 O O . ASP A 1 310 ? 40.104 58.376 27.268 1.00 22.88 310 ASP A O 1
ATOM 2553 N N . SER A 1 311 ? 39.999 59.710 29.116 1.00 18.91 311 SER A N 1
ATOM 2554 C CA A SER A 1 311 ? 38.675 60.255 28.783 0.50 17.51 311 SER A CA 1
ATOM 2555 C CA B SER A 1 311 ? 38.705 60.260 28.716 0.50 16.54 311 SER A CA 1
ATOM 2556 C C . SER A 1 311 ? 38.616 61.762 29.087 1.00 16.96 311 SER A C 1
ATOM 2557 O O . SER A 1 311 ? 39.512 62.298 29.671 1.00 15.91 311 SER A O 1
ATOM 2562 N N . ARG A 1 312 ? 37.498 62.410 28.691 1.00 13.84 312 ARG A N 1
ATOM 2563 C CA . ARG A 1 312 ? 37.383 63.879 28.867 1.00 13.68 312 ARG A CA 1
ATOM 2564 C C . ARG A 1 312 ? 36.596 64.168 30.186 1.00 12.95 312 ARG A C 1
ATOM 2565 O O . ARG A 1 312 ? 35.783 63.367 30.583 1.00 14.51 312 ARG A O 1
ATOM 2573 N N . LEU A 1 313 ? 36.821 65.337 30.783 1.00 14.78 313 LEU A N 1
ATOM 2574 C CA . LEU A 1 313 ? 36.189 65.694 32.056 1.00 14.47 313 LEU A CA 1
ATOM 2575 C C . LEU A 1 313 ? 35.414 66.982 31.910 1.00 14.44 313 LEU A C 1
ATOM 2576 O O . LEU A 1 313 ? 35.940 68.017 31.367 1.00 14.69 313 LEU A O 1
ATOM 2581 N N . PHE A 1 314 ? 34.142 66.902 32.331 1.00 13.58 314 PHE A N 1
ATOM 2582 C CA . PHE A 1 314 ? 33.213 68.003 32.206 1.00 13.44 314 PHE A CA 1
ATOM 2583 C C . PHE A 1 314 ? 33.572 69.245 33.004 1.00 15.31 314 PHE A C 1
ATOM 2584 O O . PHE A 1 314 ? 34.155 69.138 34.107 1.00 14.87 314 PHE A O 1
ATOM 2592 N N . ASN A 1 315 ? 33.223 70.413 32.455 1.00 14.29 315 ASN A N 1
ATOM 2593 C CA . ASN A 1 315 ? 33.173 71.620 33.263 1.00 13.54 315 ASN A CA 1
ATOM 2594 C C . ASN A 1 315 ? 31.769 71.782 33.813 1.00 14.36 315 ASN A C 1
ATOM 2595 O O . ASN A 1 315 ? 30.833 72.195 33.123 1.00 12.23 315 ASN A O 1
ATOM 2600 N N . TYR A 1 316 ? 31.631 71.377 35.073 1.00 14.14 316 TYR A N 1
ATOM 2601 C CA . TYR A 1 316 ? 30.323 71.382 35.753 1.00 13.48 316 TYR A CA 1
ATOM 2602 C C . TYR A 1 316 ? 29.846 72.793 36.159 1.00 13.17 316 TYR A C 1
ATOM 2603 O O . TYR A 1 316 ? 28.640 72.934 36.505 1.00 15.97 316 TYR A O 1
ATOM 2612 N N . ALA A 1 317 ? 30.633 73.826 35.885 1.00 14.05 317 ALA A N 1
ATOM 2613 C CA . ALA A 1 317 ? 30.179 75.200 36.191 1.00 15.56 317 ALA A CA 1
ATOM 2614 C C . ALA A 1 317 ? 29.509 75.811 34.918 1.00 16.18 317 ALA A C 1
ATOM 2615 O O . ALA A 1 317 ? 28.935 76.889 34.976 1.00 16.52 317 ALA A O 1
ATOM 2617 N N . ASN A 1 318 ? 29.661 75.152 33.777 1.00 13.80 318 ASN A N 1
ATOM 2618 C CA . ASN A 1 318 ? 29.169 75.727 32.528 1.00 13.86 318 ASN A CA 1
ATOM 2619 C C . ASN A 1 318 ? 27.637 75.558 32.490 1.00 14.57 318 ASN A C 1
ATOM 2620 O O . ASN A 1 318 ? 27.121 74.450 32.812 1.00 13.90 318 ASN A O 1
ATOM 2625 N N . TRP A 1 319 ? 26.946 76.631 32.098 1.00 12.31 319 TRP A N 1
ATOM 2626 C CA . TRP A 1 319 ? 25.428 76.604 32.183 1.00 13.28 319 TRP A CA 1
ATOM 2627 C C . TRP A 1 319 ? 24.915 75.506 31.280 1.00 14.63 319 TRP A C 1
ATOM 2628 O O . TRP A 1 319 ? 23.997 74.773 31.680 1.00 14.23 319 TRP A O 1
ATOM 2639 N N . GLU A 1 320 ? 25.488 75.370 30.063 1.00 14.14 320 GLU A N 1
ATOM 2640 C CA . GLU A 1 320 ? 24.922 74.398 29.105 1.00 13.32 320 GLU A CA 1
ATOM 2641 C C . GLU A 1 320 ? 25.215 72.936 29.545 1.00 14.81 320 GLU A C 1
ATOM 2642 O O . GLU A 1 320 ? 24.551 71.966 29.125 1.00 14.01 320 GLU A O 1
ATOM 2648 N N . VAL A 1 321 ? 26.326 72.804 30.284 1.00 11.44 321 VAL A N 1
ATOM 2649 C CA . VAL A 1 321 ? 26.634 71.464 30.795 1.00 12.16 321 VAL A CA 1
ATOM 2650 C C . VAL A 1 321 ? 25.680 71.135 31.936 1.00 12.46 321 VAL A C 1
ATOM 2651 O O . VAL A 1 321 ? 25.158 69.977 32.033 1.00 12.37 321 VAL A O 1
ATOM 2655 N N . LEU A 1 322 ? 25.421 72.080 32.817 1.00 14.01 322 LEU A N 1
ATOM 2656 C CA . LEU A 1 322 ? 24.344 71.804 33.814 1.00 12.72 322 LEU A CA 1
ATOM 2657 C C . LEU A 1 322 ? 22.984 71.531 33.112 1.00 13.62 322 LEU A C 1
ATOM 2658 O O . LEU A 1 322 ? 22.314 70.577 33.545 1.00 14.03 322 LEU A O 1
ATOM 2663 N N . ARG A 1 323 ? 22.644 72.229 32.041 1.00 14.17 323 ARG A N 1
ATOM 2664 C CA . ARG A 1 323 ? 21.367 71.928 31.389 1.00 13.13 323 ARG A CA 1
ATOM 2665 C C . ARG A 1 323 ? 21.356 70.456 30.889 1.00 13.66 323 ARG A C 1
ATOM 2666 O O . ARG A 1 323 ? 20.359 69.714 31.021 1.00 13.16 323 ARG A O 1
ATOM 2674 N N . PHE A 1 324 ? 22.446 70.150 30.201 1.00 12.23 324 PHE A N 1
ATOM 2675 C CA . PHE A 1 324 ? 22.688 68.811 29.575 1.00 10.16 324 PHE A CA 1
ATOM 2676 C C . PHE A 1 324 ? 22.602 67.683 30.618 1.00 11.78 324 PHE A C 1
ATOM 2677 O O . PHE A 1 324 ? 21.778 66.760 30.461 1.00 13.58 324 PHE A O 1
ATOM 2685 N N . LEU A 1 325 ? 23.345 67.796 31.698 1.00 12.67 325 LEU A N 1
ATOM 2686 C CA . LEU A 1 325 ? 23.388 66.706 32.649 1.00 11.97 325 LEU A CA 1
ATOM 2687 C C . LEU A 1 325 ? 22.114 66.651 33.473 1.00 15.22 325 LEU A C 1
ATOM 2688 O O . LEU A 1 325 ? 21.602 65.562 33.655 1.00 13.38 325 LEU A O 1
ATOM 2693 N N . LEU A 1 326 ? 21.609 67.778 33.974 1.00 13.56 326 LEU A N 1
ATOM 2694 C CA . LEU A 1 326 ? 20.327 67.688 34.701 1.00 14.12 326 LEU A CA 1
ATOM 2695 C C . LEU A 1 326 ? 19.213 67.244 33.844 1.00 13.68 326 LEU A C 1
ATOM 2696 O O . LEU A 1 326 ? 18.306 66.425 34.318 1.00 14.64 326 LEU A O 1
ATOM 2701 N N . SER A 1 327 ? 19.175 67.685 32.599 1.00 13.47 327 SER A N 1
ATOM 2702 C CA . SER A 1 327 ? 18.084 67.235 31.706 1.00 13.05 327 SER A CA 1
ATOM 2703 C C . SER A 1 327 ? 18.262 65.703 31.374 1.00 13.57 327 SER A C 1
ATOM 2704 O O . SER A 1 327 ? 17.331 64.986 31.123 1.00 13.07 327 SER A O 1
ATOM 2707 N N . ASN A 1 328 ? 19.465 65.251 31.391 1.00 12.05 328 ASN A N 1
ATOM 2708 C CA . ASN A 1 328 ? 19.709 63.799 31.106 1.00 9.70 328 ASN A CA 1
ATOM 2709 C C . ASN A 1 328 ? 19.146 62.959 32.253 1.00 11.23 328 ASN A C 1
ATOM 2710 O O . ASN A 1 328 ? 18.547 61.864 31.996 1.00 13.89 328 ASN A O 1
ATOM 2715 N N . LEU A 1 329 ? 19.229 63.462 33.480 1.00 11.14 329 LEU A N 1
ATOM 2716 C CA . LEU A 1 329 ? 18.648 62.708 34.637 1.00 10.63 329 LEU A CA 1
ATOM 2717 C C . LEU A 1 329 ? 17.135 62.639 34.473 1.00 14.60 329 LEU A C 1
ATOM 2718 O O . LEU A 1 329 ? 16.528 61.556 34.613 1.00 14.25 329 LEU A O 1
ATOM 2723 N N . ARG A 1 330 ? 16.510 63.780 34.159 1.00 14.08 330 ARG A N 1
ATOM 2724 C CA A ARG A 1 330 ? 15.058 63.782 34.016 0.50 13.30 330 ARG A CA 1
ATOM 2725 C CA B ARG A 1 330 ? 15.069 63.823 33.993 0.50 14.54 330 ARG A CA 1
ATOM 2726 C C . ARG A 1 330 ? 14.668 62.883 32.850 1.00 14.25 330 ARG A C 1
ATOM 2727 O O . ARG A 1 330 ? 13.667 62.140 32.925 1.00 16.04 330 ARG A O 1
ATOM 2742 N N . TYR A 1 331 ? 15.366 62.996 31.758 1.00 11.74 331 TYR A N 1
ATOM 2743 C CA . TYR A 1 331 ? 15.060 62.132 30.547 1.00 13.13 331 TYR A CA 1
ATOM 2744 C C . TYR A 1 331 ? 15.015 60.636 30.899 1.00 14.32 331 TYR A C 1
ATOM 2745 O O . TYR A 1 331 ? 14.003 60.000 30.643 1.00 16.10 331 TYR A O 1
ATOM 2754 N N . TRP A 1 332 ? 16.050 60.095 31.576 1.00 12.90 332 TRP A N 1
ATOM 2755 C CA . TRP A 1 332 ? 16.004 58.651 31.881 1.00 13.69 332 TRP A CA 1
ATOM 2756 C C . TRP A 1 332 ? 14.885 58.345 32.861 1.00 14.86 332 TRP A C 1
ATOM 2757 O O . TRP A 1 332 ? 14.195 57.318 32.732 1.00 14.99 332 TRP A O 1
ATOM 2768 N N A MET A 1 333 ? 14.680 59.196 33.882 0.50 14.91 333 MET A N 1
ATOM 2769 N N B MET A 1 333 ? 14.717 59.222 33.861 0.50 15.68 333 MET A N 1
ATOM 2770 C CA A MET A 1 333 ? 13.594 58.927 34.866 0.50 14.15 333 MET A CA 1
ATOM 2771 C CA B MET A 1 333 ? 13.745 58.966 34.935 0.50 16.14 333 MET A CA 1
ATOM 2772 C C A MET A 1 333 ? 12.266 58.925 34.191 0.50 14.54 333 MET A C 1
ATOM 2773 C C B MET A 1 333 ? 12.289 59.060 34.446 0.50 15.19 333 MET A C 1
ATOM 2774 O O A MET A 1 333 ? 11.500 57.964 34.177 0.50 15.97 333 MET A O 1
ATOM 2775 O O B MET A 1 333 ? 11.440 58.203 34.816 0.50 16.48 333 MET A O 1
ATOM 2784 N N . ASP A 1 334 ? 11.990 60.049 33.572 1.00 15.30 334 ASP A N 1
ATOM 2785 C CA . ASP A 1 334 ? 10.604 60.316 33.076 1.00 15.83 334 ASP A CA 1
ATOM 2786 C C . ASP A 1 334 ? 10.317 59.481 31.832 1.00 17.80 334 ASP A C 1
ATOM 2787 O O . ASP A 1 334 ? 9.209 58.915 31.725 1.00 20.60 334 ASP A O 1
ATOM 2792 N N . GLU A 1 335 ? 11.279 59.302 30.905 1.00 16.98 335 GLU A N 1
ATOM 2793 C CA . GLU A 1 335 ? 10.911 58.689 29.663 1.00 17.04 335 GLU A CA 1
ATOM 2794 C C . GLU A 1 335 ? 11.001 57.137 29.759 1.00 18.31 335 GLU A C 1
ATOM 2795 O O . GLU A 1 335 ? 10.342 56.438 28.999 1.00 18.70 335 GLU A O 1
ATOM 2801 N N . PHE A 1 336 ? 11.879 56.623 30.666 1.00 16.29 336 PHE A N 1
ATOM 2802 C CA . PHE A 1 336 ? 12.073 55.165 30.722 1.00 14.49 336 PHE A CA 1
ATOM 2803 C C . PHE A 1 336 ? 11.599 54.656 32.106 1.00 16.65 336 PHE A C 1
ATOM 2804 O O . PHE A 1 336 ? 11.672 53.447 32.291 1.00 17.64 336 PHE A O 1
ATOM 2812 N N . MET A 1 337 ? 11.125 55.524 33.042 1.00 16.50 337 MET A N 1
ATOM 2813 C CA . MET A 1 337 ? 10.399 55.041 34.215 1.00 18.27 337 MET A CA 1
ATOM 2814 C C . MET A 1 337 ? 11.362 54.415 35.217 1.00 18.70 337 MET A C 1
ATOM 2815 O O . MET A 1 337 ? 10.986 53.632 36.057 1.00 18.05 337 MET A O 1
ATOM 2820 N N . PHE A 1 338 ? 12.631 54.803 35.148 1.00 17.90 338 PHE A N 1
ATOM 2821 C CA . PHE A 1 338 ? 13.533 54.323 36.170 1.00 16.31 338 PHE A CA 1
ATOM 2822 C C . PHE A 1 338 ? 13.167 54.794 37.577 1.00 18.29 338 PHE A C 1
ATOM 2823 O O . PHE A 1 338 ? 12.642 55.874 37.747 1.00 19.42 338 PHE A O 1
ATOM 2831 N N . ASP A 1 339 ? 13.558 54.029 38.598 1.00 14.97 339 ASP A N 1
ATOM 2832 C CA . ASP A 1 339 ? 13.256 54.354 39.985 1.00 13.97 339 ASP A CA 1
ATOM 2833 C C . ASP A 1 339 ? 14.452 55.044 40.702 1.00 13.65 339 ASP A C 1
ATOM 2834 O O . ASP A 1 339 ? 14.419 55.270 41.935 1.00 15.19 339 ASP A O 1
ATOM 2839 N N . GLY A 1 340 ? 15.453 55.343 39.913 1.00 14.23 340 GLY A N 1
ATOM 2840 C CA . GLY A 1 340 ? 16.674 55.920 40.499 1.00 13.67 340 GLY A CA 1
ATOM 2841 C C . GLY A 1 340 ? 17.830 55.534 39.670 1.00 14.09 340 GLY A C 1
ATOM 2842 O O . GLY A 1 340 ? 17.689 55.019 38.549 1.00 14.19 340 GLY A O 1
ATOM 2843 N N . PHE A 1 341 ? 19.023 55.818 40.206 1.00 14.33 341 PHE A N 1
ATOM 2844 C CA . PHE A 1 341 ? 20.272 55.699 39.462 1.00 12.99 341 PHE A CA 1
ATOM 2845 C C . PHE A 1 341 ? 21.430 55.437 40.403 1.00 13.95 341 PHE A C 1
ATOM 2846 O O . PHE A 1 341 ? 21.307 55.604 41.606 1.00 15.42 341 PHE A O 1
ATOM 2854 N N . ARG A 1 342 ? 22.489 54.907 39.837 1.00 12.51 342 ARG A N 1
ATOM 2855 C CA . ARG A 1 342 ? 23.818 54.990 40.528 1.00 13.36 342 ARG A CA 1
ATOM 2856 C C . ARG A 1 342 ? 24.711 55.965 39.729 1.00 13.95 342 ARG A C 1
ATOM 2857 O O . ARG A 1 342 ? 24.829 55.826 38.486 1.00 14.59 342 ARG A O 1
ATOM 2865 N N . PHE A 1 343 ? 25.356 56.892 40.419 1.00 14.12 343 PHE A N 1
ATOM 2866 C CA . PHE A 1 343 ? 26.330 57.760 39.791 1.00 14.76 343 PHE A CA 1
ATOM 2867 C C . PHE A 1 343 ? 27.620 57.018 39.898 1.00 15.26 343 PHE A C 1
ATOM 2868 O O . PHE A 1 343 ? 28.150 56.794 40.985 1.00 15.29 343 PHE A O 1
ATOM 2876 N N . ASP A 1 344 ? 28.199 56.713 38.716 1.00 14.79 344 ASP A N 1
ATOM 2877 C CA . ASP A 1 344 ? 29.403 55.993 38.679 1.00 16.19 344 ASP A CA 1
ATOM 2878 C C . ASP A 1 344 ? 30.559 56.956 38.769 1.00 14.58 344 ASP A C 1
ATOM 2879 O O . ASP A 1 344 ? 30.460 58.062 38.256 1.00 14.49 344 ASP A O 1
ATOM 2884 N N . GLY A 1 345 ? 31.642 56.564 39.432 1.00 14.78 345 GLY A N 1
ATOM 2885 C CA . GLY A 1 345 ? 32.870 57.399 39.461 1.00 14.85 345 GLY A CA 1
ATOM 2886 C C . GLY A 1 345 ? 32.755 58.667 40.279 1.00 16.29 345 GLY A C 1
ATOM 2887 O O . GLY A 1 345 ? 33.342 59.690 39.892 1.00 17.29 345 GLY A O 1
ATOM 2888 N N . VAL A 1 346 ? 31.952 58.638 41.365 1.00 13.26 346 VAL A N 1
ATOM 2889 C CA . VAL A 1 346 ? 31.797 59.815 42.190 1.00 14.68 346 VAL A CA 1
ATOM 2890 C C . VAL A 1 346 ? 33.103 60.213 42.804 1.00 14.58 346 VAL A C 1
ATOM 2891 O O . VAL A 1 346 ? 33.352 61.401 43.011 1.00 16.31 346 VAL A O 1
ATOM 2895 N N . THR A 1 347 ? 33.959 59.240 43.162 1.00 17.14 347 THR A N 1
ATOM 2896 C CA . THR A 1 347 ? 35.282 59.653 43.677 1.00 16.97 347 THR A CA 1
ATOM 2897 C C . THR A 1 347 ? 36.043 60.549 42.754 1.00 17.19 347 THR A C 1
ATOM 2898 O O . THR A 1 347 ? 36.652 61.510 43.186 1.00 15.03 347 THR A O 1
ATOM 2902 N N . SER A 1 348 ? 36.044 60.270 41.459 1.00 14.45 348 SER A N 1
ATOM 2903 C CA . SER A 1 348 ? 36.686 61.194 40.507 1.00 15.56 348 SER A CA 1
ATOM 2904 C C . SER A 1 348 ? 36.062 62.574 40.492 1.00 15.03 348 SER A C 1
ATOM 2905 O O . SER A 1 348 ? 36.754 63.595 40.330 1.00 15.90 348 SER A O 1
ATOM 2908 N N . MET A 1 349 ? 34.711 62.619 40.633 1.00 15.02 349 MET A N 1
ATOM 2909 C CA . MET A 1 349 ? 34.061 63.936 40.627 1.00 14.09 349 MET A CA 1
ATOM 2910 C C . MET A 1 349 ? 34.366 64.724 41.841 1.00 14.93 349 MET A C 1
ATOM 2911 O O . MET A 1 349 ? 34.413 65.967 41.813 1.00 15.74 349 MET A O 1
ATOM 2916 N N . LEU A 1 350 ? 34.489 64.058 42.988 1.00 14.59 350 LEU A N 1
ATOM 2917 C CA . LEU A 1 350 ? 34.604 64.828 44.266 1.00 15.15 350 LEU A CA 1
ATOM 2918 C C . LEU A 1 350 ? 35.926 65.592 44.502 1.00 16.23 350 LEU A C 1
ATOM 2919 O O . LEU A 1 350 ? 35.931 66.511 45.340 1.00 17.00 350 LEU A O 1
ATOM 2924 N N . TYR A 1 351 ? 37.011 65.124 43.866 1.00 17.18 351 TYR A N 1
ATOM 2925 C CA . TYR A 1 351 ? 38.330 65.689 44.073 1.00 18.30 351 TYR A CA 1
ATOM 2926 C C . TYR A 1 351 ? 39.020 66.082 42.762 1.00 18.97 351 TYR A C 1
ATOM 2927 O O . TYR A 1 351 ? 38.942 65.322 41.801 1.00 18.96 351 TYR A O 1
ATOM 2936 N N . HIS A 1 352 ? 39.767 67.190 42.792 1.00 19.55 352 HIS A N 1
ATOM 2937 C CA . HIS A 1 352 ? 40.521 67.626 41.560 1.00 20.12 352 HIS A CA 1
ATOM 2938 C C . HIS A 1 352 ? 41.576 66.582 41.164 1.00 20.94 352 HIS A C 1
ATOM 2939 O O . HIS A 1 352 ? 41.931 66.459 39.999 1.00 21.91 352 HIS A O 1
ATOM 2946 N N . HIS A 1 353 ? 42.064 65.829 42.145 1.00 22.25 353 HIS A N 1
ATOM 2947 C CA . HIS A 1 353 ? 43.067 64.770 41.867 1.00 21.49 353 HIS A CA 1
ATOM 2948 C C . HIS A 1 353 ? 42.398 63.446 41.466 1.00 20.42 353 HIS A C 1
ATOM 2949 O O . HIS A 1 353 ? 43.108 62.488 41.113 1.00 20.83 353 HIS A O 1
ATOM 2956 N N . HIS A 1 354 ? 41.028 63.420 41.542 1.00 19.49 354 HIS A N 1
ATOM 2957 C CA . HIS A 1 354 ? 40.129 62.298 41.154 1.00 18.35 354 HIS A CA 1
ATOM 2958 C C . HIS A 1 354 ? 40.340 61.008 41.956 1.00 18.02 354 HIS A C 1
ATOM 2959 O O . HIS A 1 354 ? 39.878 59.945 41.566 1.00 17.92 354 HIS A O 1
ATOM 2966 N N . GLY A 1 355 ? 41.171 61.094 43.009 1.00 20.10 355 GLY A N 1
ATOM 2967 C CA . GLY A 1 355 ? 41.520 59.887 43.818 1.00 22.03 355 GLY A CA 1
ATOM 2968 C C . GLY A 1 355 ? 42.548 59.023 43.078 1.00 24.44 355 GLY A C 1
ATOM 2969 O O . GLY A 1 355 ? 42.788 57.876 43.489 1.00 26.41 355 GLY A O 1
ATOM 2970 N N . ILE A 1 356 ? 43.131 59.541 41.994 1.00 25.91 356 ILE A N 1
ATOM 2971 C CA . ILE A 1 356 ? 44.127 58.802 41.193 1.00 25.46 356 ILE A CA 1
ATOM 2972 C C . ILE A 1 356 ? 45.404 58.596 42.004 1.00 29.04 356 ILE A C 1
ATOM 2973 O O . ILE A 1 356 ? 45.821 57.449 42.329 1.00 30.30 356 ILE A O 1
ATOM 2978 N N . ASN A 1 357 ? 46.058 59.578 42.474 1.00 28.60 357 ASN A N 1
ATOM 2979 C CA . ASN A 1 357 ? 47.101 58.801 43.193 1.00 37.75 357 ASN A CA 1
ATOM 2980 C C . ASN A 1 357 ? 46.947 58.347 44.719 1.00 41.51 357 ASN A C 1
ATOM 2981 O O . ASN A 1 357 ? 47.952 58.288 45.453 1.00 42.22 357 ASN A O 1
ATOM 2986 N N . LYS A 1 358 ? 45.697 58.010 45.155 1.00 43.57 358 LYS A N 1
ATOM 2987 C CA . LYS A 1 358 ? 45.397 57.772 46.613 1.00 45.92 358 LYS A CA 1
ATOM 2988 C C . LYS A 1 358 ? 44.490 56.607 47.020 1.00 47.11 358 LYS A C 1
ATOM 2989 O O . LYS A 1 358 ? 43.978 55.912 46.127 1.00 47.43 358 LYS A O 1
ATOM 2995 N N . GLY A 1 359 ? 44.313 56.336 48.340 1.00 48.05 359 GLY A N 1
ATOM 2996 C CA . GLY A 1 359 ? 44.860 57.113 49.489 1.00 45.43 359 GLY A CA 1
ATOM 2997 C C . GLY A 1 359 ? 43.825 57.982 50.227 1.00 43.80 359 GLY A C 1
ATOM 2998 O O . GLY A 1 359 ? 43.862 59.248 50.178 1.00 43.94 359 GLY A O 1
ATOM 2999 N N . PHE A 1 360 ? 42.876 57.334 50.886 1.00 38.00 360 PHE A N 1
ATOM 3000 C CA . PHE A 1 360 ? 42.136 58.048 51.866 1.00 35.43 360 PHE A CA 1
ATOM 3001 C C . PHE A 1 360 ? 42.252 57.331 53.188 1.00 35.62 360 PHE A C 1
ATOM 3002 O O . PHE A 1 360 ? 41.922 56.141 53.320 1.00 35.30 360 PHE A O 1
ATOM 3010 N N . THR A 1 361 ? 42.691 58.084 54.180 1.00 36.91 361 THR A N 1
ATOM 3011 C CA . THR A 1 361 ? 43.000 57.496 55.479 1.00 37.81 361 THR A CA 1
ATOM 3012 C C . THR A 1 361 ? 41.843 57.751 56.384 1.00 37.07 361 THR A C 1
ATOM 3013 O O . THR A 1 361 ? 41.817 57.268 57.519 1.00 37.05 361 THR A O 1
ATOM 3017 N N . GLY A 1 362 ? 40.894 58.570 55.921 1.00 34.97 362 GLY A N 1
ATOM 3018 C CA . GLY A 1 362 ? 39.755 58.886 56.777 1.00 32.25 362 GLY A CA 1
ATOM 3019 C C . GLY A 1 362 ? 39.968 60.186 57.542 1.00 31.62 362 GLY A C 1
ATOM 3020 O O . GLY A 1 362 ? 39.024 60.683 58.180 1.00 31.04 362 GLY A O 1
ATOM 3021 N N . ASN A 1 363 ? 41.169 60.765 57.471 1.00 30.64 363 ASN A N 1
ATOM 3022 C CA . ASN A 1 363 ? 41.419 62.094 58.036 1.00 30.58 363 ASN A CA 1
ATOM 3023 C C . ASN A 1 363 ? 40.555 63.137 57.285 1.00 29.24 363 ASN A C 1
ATOM 3024 O O . ASN A 1 363 ? 40.644 63.202 56.078 1.00 27.07 363 ASN A O 1
ATOM 3029 N N . TYR A 1 364 ? 39.802 63.987 57.997 1.00 27.20 364 TYR A N 1
ATOM 3030 C CA . TYR A 1 364 ? 38.814 64.879 57.348 1.00 26.83 364 TYR A CA 1
ATOM 3031 C C . TYR A 1 364 ? 39.477 65.942 56.484 1.00 26.36 364 TYR A C 1
ATOM 3032 O O . TYR A 1 364 ? 38.846 66.530 55.644 1.00 24.54 364 TYR A O 1
ATOM 3041 N N . LYS A 1 365 ? 40.781 66.186 56.717 1.00 26.50 365 LYS A N 1
ATOM 3042 C CA . LYS A 1 365 ? 41.479 67.184 55.922 1.00 27.68 365 LYS A CA 1
ATOM 3043 C C . LYS A 1 365 ? 41.586 66.745 54.496 1.00 25.90 365 LYS A C 1
ATOM 3044 O O . LYS A 1 365 ? 41.696 67.601 53.590 1.00 25.97 365 LYS A O 1
ATOM 3050 N N . GLU A 1 366 ? 41.560 65.420 54.279 1.00 25.32 366 GLU A N 1
ATOM 3051 C CA . GLU A 1 366 ? 41.633 64.884 52.902 1.00 24.40 366 GLU A CA 1
ATOM 3052 C C . GLU A 1 366 ? 40.288 65.061 52.203 1.00 22.80 366 GLU A C 1
ATOM 3053 O O . GLU A 1 366 ? 40.211 65.073 50.984 1.00 24.68 366 GLU A O 1
ATOM 3059 N N . TYR A 1 367 ? 39.238 65.235 52.968 1.00 22.86 367 TYR A N 1
ATOM 3060 C CA . TYR A 1 367 ? 37.912 65.277 52.349 1.00 22.83 367 TYR A CA 1
ATOM 3061 C C . TYR A 1 367 ? 37.519 66.706 52.009 1.00 22.71 367 TYR A C 1
ATOM 3062 O O . TYR A 1 367 ? 36.776 66.950 51.016 1.00 19.76 367 TYR A O 1
ATOM 3071 N N . PHE A 1 368 ? 37.950 67.638 52.856 1.00 22.41 368 PHE A N 1
ATOM 3072 C CA . PHE A 1 368 ? 37.527 69.028 52.803 1.00 23.30 368 PHE A CA 1
ATOM 3073 C C . PHE A 1 368 ? 38.739 69.921 52.757 1.00 24.81 368 PHE A C 1
ATOM 3074 O O . PHE A 1 368 ? 39.363 70.228 53.821 1.00 26.30 368 PHE A O 1
ATOM 3082 N N . SER A 1 369 ? 39.103 70.324 51.552 1.00 23.72 369 SER A N 1
ATOM 3083 C CA . SER A 1 369 ? 40.325 71.122 51.326 1.00 23.70 369 SER A CA 1
ATOM 3084 C C . SER A 1 369 ? 40.196 71.756 49.950 1.00 23.52 369 SER A C 1
ATOM 3085 O O . SER A 1 369 ? 39.140 71.587 49.305 1.00 22.42 369 SER A O 1
ATOM 3088 N N . LEU A 1 370 ? 41.231 72.482 49.507 1.00 23.03 370 LEU A N 1
ATOM 3089 C CA . LEU A 1 370 ? 41.212 72.974 48.102 1.00 24.76 370 LEU A CA 1
ATOM 3090 C C . LEU A 1 370 ? 41.203 71.857 47.086 1.00 23.11 370 LEU A C 1
ATOM 3091 O O . LEU A 1 370 ? 40.931 72.144 45.899 1.00 23.41 370 LEU A O 1
ATOM 3096 N N . ASP A 1 371 ? 41.427 70.605 47.474 1.00 21.94 371 ASP A N 1
ATOM 3097 C CA . ASP A 1 371 ? 41.381 69.536 46.492 1.00 20.28 371 ASP A CA 1
ATOM 3098 C C . ASP A 1 371 ? 39.931 69.061 46.263 1.00 21.17 371 ASP A C 1
ATOM 3099 O O . ASP A 1 371 ? 39.702 68.208 45.355 1.00 18.17 371 ASP A O 1
ATOM 3104 N N . THR A 1 372 ? 38.989 69.544 47.088 1.00 18.32 372 THR A N 1
ATOM 3105 C CA . THR A 1 372 ? 37.549 69.155 46.947 1.00 19.34 372 THR A CA 1
ATOM 3106 C C . THR A 1 372 ? 36.942 69.971 45.810 1.00 18.12 372 THR A C 1
ATOM 3107 O O . THR A 1 372 ? 37.211 71.168 45.706 1.00 17.82 372 THR A O 1
ATOM 3111 N N . ASP A 1 373 ? 36.243 69.264 44.897 1.00 16.53 373 ASP A N 1
ATOM 3112 C CA . ASP A 1 373 ? 35.758 69.909 43.666 1.00 16.38 373 ASP A CA 1
ATOM 3113 C C . ASP A 1 373 ? 34.360 70.442 43.929 1.00 16.67 373 ASP A C 1
ATOM 3114 O O . ASP A 1 373 ? 33.366 69.703 43.832 1.00 16.68 373 ASP A O 1
ATOM 3119 N N . VAL A 1 374 ? 34.279 71.736 44.199 1.00 15.19 374 VAL A N 1
ATOM 3120 C CA . VAL A 1 374 ? 32.975 72.284 44.565 1.00 15.14 374 VAL A CA 1
ATOM 3121 C C . VAL A 1 374 ? 32.032 72.378 43.378 1.00 16.14 374 VAL A C 1
ATOM 3122 O O . VAL A 1 374 ? 30.820 72.224 43.525 1.00 16.60 374 VAL A O 1
ATOM 3126 N N . ASP A 1 375 ? 32.578 72.633 42.184 1.00 15.13 375 ASP A N 1
ATOM 3127 C CA . ASP A 1 375 ? 31.685 72.691 40.998 1.00 14.88 375 ASP A CA 1
ATOM 3128 C C . ASP A 1 375 ? 30.908 71.323 40.880 1.00 12.14 375 ASP A C 1
ATOM 3129 O O . ASP A 1 375 ? 29.685 71.273 40.577 1.00 15.22 375 ASP A O 1
ATOM 3134 N N . ALA A 1 376 ? 31.672 70.239 40.971 1.00 12.80 376 ALA A N 1
ATOM 3135 C CA . ALA A 1 376 ? 31.100 68.877 40.891 1.00 13.33 376 ALA A CA 1
ATOM 3136 C C . ALA A 1 376 ? 30.093 68.580 42.012 1.00 13.06 376 ALA A C 1
ATOM 3137 O O . ALA A 1 376 ? 28.984 68.018 41.779 1.00 13.29 376 ALA A O 1
ATOM 3139 N N . ILE A 1 377 ? 30.423 69.036 43.212 1.00 13.59 377 ILE A N 1
ATOM 3140 C CA . ILE A 1 377 ? 29.491 68.813 44.357 1.00 13.59 377 ILE A CA 1
ATOM 3141 C C . ILE A 1 377 ? 28.254 69.619 44.184 1.00 14.15 377 ILE A C 1
ATOM 3142 O O . ILE A 1 377 ? 27.174 69.099 44.456 1.00 13.28 377 ILE A O 1
ATOM 3147 N N . VAL A 1 378 ? 28.381 70.847 43.652 1.00 14.93 378 VAL A N 1
ATOM 3148 C CA . VAL A 1 378 ? 27.182 71.663 43.388 1.00 16.74 378 VAL A CA 1
ATOM 3149 C C . VAL A 1 378 ? 26.309 71.004 42.355 1.00 14.87 378 VAL A C 1
ATOM 3150 O O . VAL A 1 378 ? 25.088 70.932 42.565 1.00 14.87 378 VAL A O 1
ATOM 3154 N N . TYR A 1 379 ? 26.900 70.520 41.249 1.00 15.82 379 TYR A N 1
ATOM 3155 C CA . TYR A 1 379 ? 26.074 69.759 40.317 1.00 13.55 379 TYR A CA 1
ATOM 3156 C C . TYR A 1 379 ? 25.338 68.545 41.019 1.00 13.19 379 TYR A C 1
ATOM 3157 O O . TYR A 1 379 ? 24.121 68.389 40.817 1.00 12.88 379 TYR A O 1
ATOM 3166 N N . MET A 1 380 ? 26.069 67.755 41.791 1.00 12.63 380 MET A N 1
ATOM 3167 C CA . MET A 1 380 ? 25.439 66.634 42.455 1.00 13.29 380 MET A CA 1
ATOM 3168 C C . MET A 1 380 ? 24.320 67.030 43.431 1.00 13.41 380 MET A C 1
ATOM 3169 O O . MET A 1 380 ? 23.298 66.304 43.506 1.00 14.57 380 MET A O 1
ATOM 3174 N N . MET A 1 381 ? 24.494 68.143 44.136 1.00 12.47 381 MET A N 1
ATOM 3175 C CA . MET A 1 381 ? 23.417 68.596 45.031 1.00 14.10 381 MET A CA 1
ATOM 3176 C C . MET A 1 381 ? 22.194 69.076 44.243 1.00 15.17 381 MET A C 1
ATOM 3177 O O . MET A 1 381 ? 21.066 68.787 44.597 1.00 14.81 381 MET A O 1
ATOM 3182 N N . LEU A 1 382 ? 22.428 69.831 43.149 1.00 14.13 382 LEU A N 1
ATOM 3183 C CA . LEU A 1 382 ? 21.287 70.217 42.320 1.00 14.81 382 LEU A CA 1
ATOM 3184 C C . LEU A 1 382 ? 20.578 68.951 41.768 1.00 14.31 382 LEU A C 1
ATOM 3185 O O . LEU A 1 382 ? 19.318 68.906 41.750 1.00 14.36 382 LEU A O 1
ATOM 3190 N N . ALA A 1 383 ? 21.397 67.984 41.371 1.00 13.95 383 ALA A N 1
ATOM 3191 C CA . ALA A 1 383 ? 20.881 66.720 40.787 1.00 14.45 383 ALA A CA 1
ATOM 3192 C C . ALA A 1 383 ? 20.038 65.964 41.833 1.00 13.42 383 ALA A C 1
ATOM 3193 O O . ALA A 1 383 ? 18.860 65.561 41.549 1.00 14.57 383 ALA A O 1
ATOM 3195 N N . ASN A 1 384 ? 20.571 65.818 43.037 1.00 14.23 384 ASN A N 1
ATOM 3196 C CA . ASN A 1 384 ? 19.784 65.097 44.063 1.00 14.94 384 ASN A CA 1
ATOM 3197 C C . ASN A 1 384 ? 18.536 65.884 44.564 1.00 16.45 384 ASN A C 1
ATOM 3198 O O . ASN A 1 384 ? 17.452 65.296 44.799 1.00 17.09 384 ASN A O 1
ATOM 3203 N N . HIS A 1 385 ? 18.628 67.216 44.618 1.00 14.87 385 HIS A N 1
ATOM 3204 C CA . HIS A 1 385 ? 17.436 68.020 44.961 1.00 16.14 385 HIS A CA 1
ATOM 3205 C C . HIS A 1 385 ? 16.374 67.740 43.879 1.00 15.21 385 HIS A C 1
ATOM 3206 O O . HIS A 1 385 ? 15.229 67.439 44.196 1.00 16.62 385 HIS A O 1
ATOM 3213 N N . LEU A 1 386 ? 16.763 67.872 42.619 1.00 14.10 386 LEU A N 1
ATOM 3214 C CA . LEU A 1 386 ? 15.846 67.674 41.505 1.00 14.76 386 LEU A CA 1
ATOM 3215 C C . LEU A 1 386 ? 15.242 66.258 41.506 1.00 16.70 386 LEU A C 1
ATOM 3216 O O . LEU A 1 386 ? 14.020 66.107 41.422 1.00 17.15 386 LEU A O 1
ATOM 3221 N N . MET A 1 387 ? 16.105 65.246 41.595 1.00 15.86 387 MET A N 1
ATOM 3222 C CA . MET A 1 387 ? 15.576 63.885 41.467 1.00 15.72 387 MET A CA 1
ATOM 3223 C C . MET A 1 387 ? 14.606 63.505 42.559 1.00 15.91 387 MET A C 1
ATOM 3224 O O . MET A 1 387 ? 13.580 62.863 42.257 1.00 17.17 387 MET A O 1
ATOM 3229 N N . HIS A 1 388 ? 14.868 63.931 43.783 1.00 15.86 388 HIS A N 1
ATOM 3230 C CA . HIS A 1 388 ? 13.966 63.563 44.921 1.00 15.70 388 HIS A CA 1
ATOM 3231 C C . HIS A 1 388 ? 12.724 64.435 44.930 1.00 18.70 388 HIS A C 1
ATOM 3232 O O . HIS A 1 388 ? 11.772 64.153 45.630 1.00 19.51 388 HIS A O 1
ATOM 3239 N N . LYS A 1 389 ? 12.745 65.542 44.177 1.00 20.85 389 LYS A N 1
ATOM 3240 C CA . LYS A 1 389 ? 11.514 66.342 44.003 1.00 19.25 389 LYS A CA 1
ATOM 3241 C C . LYS A 1 389 ? 10.655 65.702 42.914 1.00 20.42 389 LYS A C 1
ATOM 3242 O O . LYS A 1 389 ? 9.408 65.581 43.106 1.00 23.11 389 LYS A O 1
ATOM 3248 N N . LEU A 1 390 ? 11.277 65.227 41.837 1.00 18.66 390 LEU A N 1
ATOM 3249 C CA . LEU A 1 390 ? 10.529 64.516 40.774 1.00 17.11 390 LEU A CA 1
ATOM 3250 C C . LEU A 1 390 ? 9.943 63.186 41.359 1.00 20.50 390 LEU A C 1
ATOM 3251 O O . LEU A 1 390 ? 8.748 62.866 41.156 1.00 21.63 390 LEU A O 1
ATOM 3256 N N . LEU A 1 391 ? 10.758 62.482 42.114 1.00 17.73 391 LEU A N 1
ATOM 3257 C CA . LEU A 1 391 ? 10.392 61.097 42.598 1.00 17.93 391 LEU A CA 1
ATOM 3258 C C . LEU A 1 391 ? 10.844 60.986 44.031 1.00 17.86 391 LEU A C 1
ATOM 3259 O O . LEU A 1 391 ? 11.982 60.622 44.313 1.00 16.93 391 LEU A O 1
ATOM 3264 N N . PRO A 1 392 ? 9.988 61.373 44.982 1.00 18.18 392 PRO A N 1
ATOM 3265 C CA . PRO A 1 392 ? 10.439 61.390 46.358 1.00 19.97 392 PRO A CA 1
ATOM 3266 C C . PRO A 1 392 ? 10.913 60.030 46.855 1.00 19.26 392 PRO A C 1
ATOM 3267 O O . PRO A 1 392 ? 11.809 60.024 47.702 1.00 22.20 392 PRO A O 1
ATOM 3271 N N . GLU A 1 393 ? 10.434 58.935 46.267 1.00 19.83 393 GLU A N 1
ATOM 3272 C CA . GLU A 1 393 ? 10.923 57.569 46.700 1.00 21.25 393 GLU A CA 1
ATOM 3273 C C . GLU A 1 393 ? 12.139 57.081 45.898 1.00 19.76 393 GLU A C 1
ATOM 3274 O O . GLU A 1 393 ? 12.503 55.906 45.994 1.00 21.54 393 GLU A O 1
ATOM 3280 N N . ALA A 1 394 ? 12.729 57.969 45.096 1.00 18.62 394 ALA A N 1
ATOM 3281 C CA . ALA A 1 394 ? 13.918 57.575 44.315 1.00 16.90 394 ALA A CA 1
ATOM 3282 C C . ALA A 1 394 ? 15.031 57.059 45.184 1.00 16.40 394 ALA A C 1
ATOM 3283 O O . ALA A 1 394 ? 15.209 57.535 46.280 1.00 17.13 394 ALA A O 1
ATOM 3285 N N . THR A 1 395 ? 15.821 56.146 44.621 1.00 14.63 395 THR A N 1
ATOM 3286 C CA . THR A 1 395 ? 17.059 55.833 45.306 1.00 13.64 395 THR A CA 1
ATOM 3287 C C . THR A 1 395 ? 18.146 56.191 44.355 1.00 14.22 395 THR A C 1
ATOM 3288 O O . THR A 1 395 ? 18.211 55.618 43.249 1.00 14.11 395 THR A O 1
ATOM 3292 N N . ILE A 1 396 ? 19.064 57.014 44.863 1.00 13.92 396 ILE A N 1
ATOM 3293 C CA . ILE A 1 396 ? 20.222 57.422 44.143 1.00 13.32 396 ILE A CA 1
ATOM 3294 C C . ILE A 1 396 ? 21.460 56.956 44.911 1.00 13.89 396 ILE A C 1
ATOM 3295 O O . ILE A 1 396 ? 21.674 57.315 46.019 1.00 15.21 396 ILE A O 1
ATOM 3300 N N . VAL A 1 397 ? 22.245 56.110 44.273 1.00 12.92 397 VAL A N 1
ATOM 3301 C CA . VAL A 1 397 ? 23.463 55.575 44.859 1.00 12.91 397 VAL A CA 1
ATOM 3302 C C . VAL A 1 397 ? 24.704 56.232 44.330 1.00 14.50 397 VAL A C 1
ATOM 3303 O O . VAL A 1 397 ? 24.821 56.603 43.168 1.00 16.51 397 VAL A O 1
ATOM 3307 N N . ALA A 1 398 ? 25.662 56.439 45.220 1.00 14.10 398 ALA A N 1
ATOM 3308 C CA . ALA A 1 398 ? 26.940 56.920 44.796 1.00 14.78 398 ALA A CA 1
ATOM 3309 C C . ALA A 1 398 ? 27.987 55.836 44.803 1.00 16.64 398 ALA A C 1
ATOM 3310 O O . ALA A 1 398 ? 28.170 55.127 45.809 1.00 15.56 398 ALA A O 1
ATOM 3312 N N . GLU A 1 399 ? 28.815 55.801 43.762 1.00 14.44 399 GLU A N 1
ATOM 3313 C CA . GLU A 1 399 ? 29.955 54.900 43.718 1.00 16.15 399 GLU A CA 1
ATOM 3314 C C . GLU A 1 399 ? 31.171 55.698 44.186 1.00 16.37 399 GLU A C 1
ATOM 3315 O O . GLU A 1 399 ? 31.735 56.468 43.417 1.00 18.10 399 GLU A O 1
ATOM 3321 N N . ASP A 1 400 ? 31.546 55.554 45.466 1.00 16.60 400 ASP A N 1
ATOM 3322 C CA . ASP A 1 400 ? 32.622 56.382 46.018 1.00 18.34 400 ASP A CA 1
ATOM 3323 C C . ASP A 1 400 ? 33.516 55.529 46.857 1.00 18.54 400 ASP A C 1
ATOM 3324 O O . ASP A 1 400 ? 32.996 54.870 47.778 1.00 20.69 400 ASP A O 1
ATOM 3329 N N . VAL A 1 401 ? 34.799 55.463 46.521 1.00 21.10 401 VAL A N 1
ATOM 3330 C CA . VAL A 1 401 ? 35.696 54.693 47.319 1.00 22.55 401 VAL A CA 1
ATOM 3331 C C . VAL A 1 401 ? 36.299 55.465 48.502 1.00 22.35 401 VAL A C 1
ATOM 3332 O O . VAL A 1 401 ? 36.924 54.877 49.358 1.00 22.80 401 VAL A O 1
ATOM 3336 N N . SER A 1 402 ? 36.108 56.778 48.527 1.00 19.92 402 SER A N 1
ATOM 3337 C CA . SER A 1 402 ? 36.867 57.640 49.479 1.00 19.25 402 SER A CA 1
ATOM 3338 C C . SER A 1 402 ? 36.308 57.669 50.882 1.00 19.59 402 SER A C 1
ATOM 3339 O O . SER A 1 402 ? 36.995 57.975 51.827 1.00 22.98 402 SER A O 1
ATOM 3342 N N . GLY A 1 403 ? 35.030 57.370 50.997 1.00 19.63 403 GLY A N 1
ATOM 3343 C CA . GLY A 1 403 ? 34.300 57.550 52.232 1.00 19.27 403 GLY A CA 1
ATOM 3344 C C . GLY A 1 403 ? 33.976 58.979 52.633 1.00 20.38 403 GLY A C 1
ATOM 3345 O O . GLY A 1 403 ? 33.771 59.250 53.836 1.00 20.75 403 GLY A O 1
ATOM 3346 N N . MET A 1 404 ? 33.874 59.891 51.657 1.00 19.99 404 MET A N 1
ATOM 3347 C CA A MET A 1 404 ? 33.429 61.272 51.903 0.50 20.08 404 MET A CA 1
ATOM 3348 C CA B MET A 1 404 ? 33.501 61.261 52.011 0.50 20.34 404 MET A CA 1
ATOM 3349 C C . MET A 1 404 ? 32.283 61.373 52.948 1.00 19.72 404 MET A C 1
ATOM 3350 O O . MET A 1 404 ? 31.149 60.899 52.663 1.00 19.82 404 MET A O 1
ATOM 3359 N N . PRO A 1 405 ? 32.494 62.069 54.104 1.00 20.17 405 PRO A N 1
ATOM 3360 C CA . PRO A 1 405 ? 31.315 62.243 54.987 1.00 19.66 405 PRO A CA 1
ATOM 3361 C C . PRO A 1 405 ? 30.223 63.074 54.347 1.00 18.68 405 PRO A C 1
ATOM 3362 O O . PRO A 1 405 ? 30.517 63.963 53.517 1.00 18.03 405 PRO A O 1
ATOM 3366 N N . VAL A 1 406 ? 28.985 62.809 54.746 1.00 18.99 406 VAL A N 1
ATOM 3367 C CA . VAL A 1 406 ? 27.774 63.541 54.278 1.00 18.08 406 VAL A CA 1
ATOM 3368 C C . VAL A 1 406 ? 27.463 63.468 52.778 1.00 18.75 406 VAL A C 1
ATOM 3369 O O . VAL A 1 406 ? 26.555 64.157 52.320 1.00 18.20 406 VAL A O 1
ATOM 3373 N N . LEU A 1 407 ? 28.170 62.592 52.070 1.00 18.82 407 LEU A N 1
ATOM 3374 C CA . LEU A 1 407 ? 27.797 62.285 50.672 1.00 16.37 407 LEU A CA 1
ATOM 3375 C C . LEU A 1 407 ? 26.410 61.782 50.609 1.00 18.35 407 LEU A C 1
ATOM 3376 O O . LEU A 1 407 ? 25.672 62.075 49.643 1.00 15.94 407 LEU A O 1
ATOM 3381 N N . CYS A 1 408 ? 25.992 61.029 51.661 1.00 17.94 408 CYS A N 1
ATOM 3382 C CA A CYS A 1 408 ? 24.650 60.419 51.702 0.70 18.10 408 CYS A CA 1
ATOM 3383 C CA B CYS A 1 408 ? 24.645 60.441 51.680 0.30 20.05 408 CYS A CA 1
ATOM 3384 C C . CYS A 1 408 ? 23.743 60.993 52.777 1.00 19.22 408 CYS A C 1
ATOM 3385 O O . CYS A 1 408 ? 22.950 60.236 53.403 1.00 19.99 408 CYS A O 1
ATOM 3390 N N . ARG A 1 409 ? 23.851 62.315 53.037 1.00 18.49 409 ARG A N 1
ATOM 3391 C CA . ARG A 1 409 ? 22.840 63.048 53.814 1.00 19.61 409 ARG A CA 1
ATOM 3392 C C . ARG A 1 409 ? 22.126 63.994 52.833 1.00 18.85 409 ARG A C 1
ATOM 3393 O O . ARG A 1 409 ? 22.715 64.404 51.806 1.00 18.59 409 ARG A O 1
ATOM 3401 N N . PRO A 1 410 ? 20.871 64.309 53.134 1.00 19.35 410 PRO A N 1
ATOM 3402 C CA . PRO A 1 410 ? 20.035 65.112 52.238 1.00 18.92 410 PRO A CA 1
ATOM 3403 C C . PRO A 1 410 ? 20.611 66.492 51.984 1.00 19.10 410 PRO A C 1
ATOM 3404 O O . PRO A 1 410 ? 21.226 67.096 52.862 1.00 19.87 410 PRO A O 1
ATOM 3408 N N . VAL A 1 411 ? 20.376 67.021 50.787 1.00 19.96 411 VAL A N 1
ATOM 3409 C CA . VAL A 1 411 ? 20.855 68.382 50.494 1.00 19.56 411 VAL A CA 1
ATOM 3410 C C . VAL A 1 411 ? 20.337 69.386 51.523 1.00 21.86 411 VAL A C 1
ATOM 3411 O O . VAL A 1 411 ? 21.057 70.320 51.882 1.00 18.56 411 VAL A O 1
ATOM 3415 N N . ASP A 1 412 ? 19.068 69.216 51.914 1.00 22.24 412 ASP A N 1
ATOM 3416 C CA . ASP A 1 412 ? 18.475 70.177 52.864 1.00 25.81 412 ASP A CA 1
ATOM 3417 C C . ASP A 1 412 ? 19.116 70.105 54.262 1.00 24.02 412 ASP A C 1
ATOM 3418 O O . ASP A 1 412 ? 18.857 70.985 55.080 1.00 24.89 412 ASP A O 1
ATOM 3423 N N . GLU A 1 413 ? 19.947 69.097 54.525 1.00 23.08 413 GLU A N 1
ATOM 3424 C CA . GLU A 1 413 ? 20.790 69.106 55.739 1.00 21.96 413 GLU A CA 1
ATOM 3425 C C . GLU A 1 413 ? 22.175 69.685 55.502 1.00 21.83 413 GLU A C 1
ATOM 3426 O O . GLU A 1 413 ? 22.941 69.808 56.492 1.00 21.80 413 GLU A O 1
ATOM 3432 N N . GLY A 1 414 ? 22.560 70.041 54.253 1.00 20.25 414 GLY A N 1
ATOM 3433 C CA . GLY A 1 414 ? 23.964 70.397 53.975 1.00 20.10 414 GLY A CA 1
ATOM 3434 C C . GLY A 1 414 ? 24.765 69.300 53.249 1.00 19.17 414 GLY A C 1
ATOM 3435 O O . GLY A 1 414 ? 25.998 69.454 52.966 1.00 19.99 414 GLY A O 1
ATOM 3436 N N . GLY A 1 415 ? 24.143 68.156 53.020 1.00 18.78 415 GLY A N 1
ATOM 3437 C CA . GLY A 1 415 ? 24.918 67.007 52.449 1.00 17.47 415 GLY A CA 1
ATOM 3438 C C . GLY A 1 415 ? 24.808 66.997 50.942 1.00 17.27 415 GLY A C 1
ATOM 3439 O O . GLY A 1 415 ? 24.205 67.917 50.340 1.00 15.38 415 GLY A O 1
ATOM 3440 N N . VAL A 1 416 ? 25.324 65.946 50.294 1.00 15.24 416 VAL A N 1
ATOM 3441 C CA . VAL A 1 416 ? 25.404 65.905 48.793 1.00 16.28 416 VAL A CA 1
ATOM 3442 C C . VAL A 1 416 ? 24.089 65.302 48.201 1.00 15.05 416 VAL A C 1
ATOM 3443 O O . VAL A 1 416 ? 23.741 65.575 47.033 1.00 16.40 416 VAL A O 1
ATOM 3447 N N . GLY A 1 417 ? 23.343 64.555 49.042 1.00 15.80 417 GLY A N 1
ATOM 3448 C CA . GLY A 1 417 ? 21.934 64.185 48.702 1.00 14.94 417 GLY A CA 1
ATOM 3449 C C . GLY A 1 417 ? 21.789 62.744 48.204 1.00 14.40 417 GLY A C 1
ATOM 3450 O O . GLY A 1 417 ? 20.754 62.328 47.824 1.00 13.84 417 GLY A O 1
ATOM 3451 N N . PHE A 1 418 ? 22.867 61.960 48.199 1.00 12.68 418 PHE A N 1
ATOM 3452 C CA . PHE A 1 418 ? 22.719 60.524 47.798 1.00 15.03 418 PHE A CA 1
ATOM 3453 C C . PHE A 1 418 ? 21.960 59.728 48.895 1.00 15.78 418 PHE A C 1
ATOM 3454 O O . PHE A 1 418 ? 22.073 60.065 50.091 1.00 17.61 418 PHE A O 1
ATOM 3462 N N . ASP A 1 419 ? 21.294 58.638 48.486 1.00 15.51 419 ASP A N 1
ATOM 3463 C CA . ASP A 1 419 ? 20.615 57.762 49.456 1.00 15.37 419 ASP A CA 1
ATOM 3464 C C . ASP A 1 419 ? 21.547 56.706 50.046 1.00 15.16 419 ASP A C 1
ATOM 3465 O O . ASP A 1 419 ? 21.433 56.364 51.249 1.00 15.77 419 ASP A O 1
ATOM 3470 N N . PHE A 1 420 ? 22.430 56.154 49.201 1.00 14.81 420 PHE A N 1
ATOM 3471 C CA . PHE A 1 420 ? 23.331 55.089 49.657 1.00 16.03 420 PHE A CA 1
ATOM 3472 C C . PHE A 1 420 ? 24.629 55.251 48.944 1.00 15.69 420 PHE A C 1
ATOM 3473 O O . PHE A 1 420 ? 24.697 55.900 47.875 1.00 16.37 420 PHE A O 1
ATOM 3481 N N . ARG A 1 421 ? 25.698 54.670 49.478 1.00 15.27 421 ARG A N 1
ATOM 3482 C CA . ARG A 1 421 ? 26.985 54.588 48.759 1.00 16.06 421 ARG A CA 1
ATOM 3483 C C . ARG A 1 421 ? 27.342 53.096 48.670 1.00 16.96 421 ARG A C 1
ATOM 3484 O O . ARG A 1 421 ? 26.797 52.259 49.413 1.00 17.96 421 ARG A O 1
ATOM 3492 N N . LEU A 1 422 ? 28.233 52.741 47.767 1.00 16.48 422 LEU A N 1
ATOM 3493 C CA . LEU A 1 422 ? 28.596 51.328 47.680 1.00 18.30 422 LEU A CA 1
ATOM 3494 C C . LEU A 1 422 ? 29.741 50.992 48.655 1.00 22.49 422 LEU A C 1
ATOM 3495 O O . LEU A 1 422 ? 30.620 51.799 48.790 1.00 23.30 422 LEU A O 1
ATOM 3500 N N . ALA A 1 423 ? 29.720 49.807 49.345 1.00 20.34 423 ALA A N 1
ATOM 3501 C CA . ALA A 1 423 ? 30.832 49.484 50.171 1.00 22.33 423 ALA A CA 1
ATOM 3502 C C . ALA A 1 423 ? 32.012 48.875 49.362 1.00 23.03 423 ALA A C 1
ATOM 3503 O O . ALA A 1 423 ? 32.302 47.644 49.460 1.00 23.54 423 ALA A O 1
ATOM 3505 N N . MET A 1 424 ? 32.722 49.739 48.647 1.00 22.70 424 MET A N 1
ATOM 3506 C CA . MET A 1 424 ? 33.760 49.373 47.765 1.00 21.00 424 MET A CA 1
ATOM 3507 C C . MET A 1 424 ? 35.017 48.610 48.250 1.00 22.44 424 MET A C 1
ATOM 3508 O O . MET A 1 424 ? 35.568 47.957 47.396 1.00 24.23 424 MET A O 1
ATOM 3513 N N . ALA A 1 425 ? 35.331 48.586 49.575 1.00 23.16 425 ALA A N 1
ATOM 3514 C CA . ALA A 1 425 ? 36.439 47.973 50.273 1.00 22.68 425 ALA A CA 1
ATOM 3515 C C . ALA A 1 425 ? 36.206 46.458 50.621 1.00 23.82 425 ALA A C 1
ATOM 3516 O O . ALA A 1 425 ? 37.136 45.684 50.826 1.00 24.18 425 ALA A O 1
ATOM 3518 N N . ILE A 1 426 ? 34.948 46.020 50.620 1.00 20.94 426 ILE A N 1
ATOM 3519 C CA . ILE A 1 426 ? 34.659 44.659 51.085 1.00 17.40 426 ILE A CA 1
ATOM 3520 C C . ILE A 1 426 ? 35.135 43.664 50.011 1.00 18.89 426 ILE A C 1
ATOM 3521 O O . ILE A 1 426 ? 35.867 42.758 50.382 1.00 19.14 426 ILE A O 1
ATOM 3526 N N . PRO A 1 427 ? 34.819 43.830 48.701 1.00 18.50 427 PRO A N 1
ATOM 3527 C CA . PRO A 1 427 ? 35.343 42.827 47.702 1.00 16.56 427 PRO A CA 1
ATOM 3528 C C . PRO A 1 427 ? 36.864 42.696 47.744 1.00 19.82 427 PRO A C 1
ATOM 3529 O O . PRO A 1 427 ? 37.357 41.606 47.617 1.00 16.86 427 PRO A O 1
ATOM 3533 N N . ASP A 1 428 ? 37.590 43.809 47.910 1.00 20.31 428 ASP A N 1
ATOM 3534 C CA . ASP A 1 428 ? 39.064 43.744 48.068 1.00 22.73 428 ASP A CA 1
ATOM 3535 C C . ASP A 1 428 ? 39.530 42.873 49.189 1.00 20.49 428 ASP A C 1
ATOM 3536 O O . ASP A 1 428 ? 40.601 42.239 49.113 1.00 24.42 428 ASP A O 1
ATOM 3541 N N . ARG A 1 429 ? 38.840 42.910 50.305 1.00 17.37 429 ARG A N 1
ATOM 3542 C CA . ARG A 1 429 ? 39.270 42.042 51.409 1.00 19.84 429 ARG A CA 1
ATOM 3543 C C . ARG A 1 429 ? 39.109 40.563 51.063 1.00 18.46 429 ARG A C 1
ATOM 3544 O O . ARG A 1 429 ? 39.991 39.799 51.324 1.00 20.07 429 ARG A O 1
ATOM 3552 N N . TRP A 1 430 ? 37.942 40.157 50.506 1.00 17.68 430 TRP A N 1
ATOM 3553 C CA . TRP A 1 430 ? 37.738 38.749 50.177 1.00 16.24 430 TRP 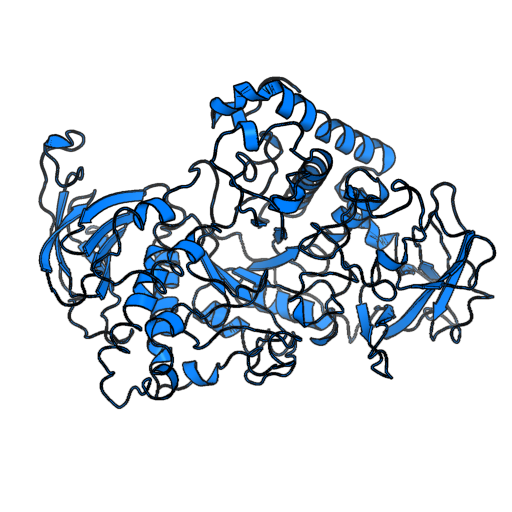A CA 1
ATOM 3554 C C . TRP A 1 430 ? 38.726 38.302 49.102 1.00 16.37 430 TRP A C 1
ATOM 3555 O O . TRP A 1 430 ? 39.229 37.214 49.164 1.00 16.45 430 TRP A O 1
ATOM 3566 N N . ILE A 1 431 ? 39.005 39.128 48.094 1.00 17.45 431 ILE A N 1
ATOM 3567 C CA A ILE A 1 431 ? 39.976 38.702 47.083 0.50 17.18 431 ILE A CA 1
ATOM 3568 C CA B ILE A 1 431 ? 39.994 38.774 47.057 0.50 17.43 431 ILE A CA 1
ATOM 3569 C C . ILE A 1 431 ? 41.377 38.523 47.698 1.00 19.12 431 ILE A C 1
ATOM 3570 O O . ILE A 1 431 ? 42.049 37.503 47.452 1.00 18.36 431 ILE A O 1
ATOM 3579 N N . ASP A 1 432 ? 41.778 39.437 48.569 1.00 17.23 432 ASP A N 1
ATOM 3580 C CA . ASP A 1 432 ? 43.106 39.251 49.183 1.00 20.47 432 ASP A CA 1
ATOM 3581 C C . ASP A 1 432 ? 43.142 37.927 50.040 1.00 19.93 432 ASP A C 1
ATOM 3582 O O . ASP A 1 432 ? 44.099 37.179 50.004 1.00 20.13 432 ASP A O 1
ATOM 3587 N N . TYR A 1 433 ? 42.095 37.681 50.842 1.00 17.28 433 TYR A N 1
ATOM 3588 C CA . TYR A 1 433 ? 41.998 36.502 51.663 1.00 19.16 433 TYR A CA 1
ATOM 3589 C C . TYR A 1 433 ? 42.043 35.252 50.819 1.00 19.60 433 TYR A C 1
ATOM 3590 O O . TYR A 1 433 ? 42.755 34.325 51.133 1.00 19.65 433 TYR A O 1
ATOM 3599 N N . LEU A 1 434 ? 41.197 35.214 49.782 1.00 18.47 434 LEU A N 1
ATOM 3600 C CA . LEU A 1 434 ? 41.078 34.040 48.891 1.00 18.54 434 LEU A CA 1
ATOM 3601 C C . LEU A 1 434 ? 42.352 33.749 48.115 1.00 18.89 434 LEU A C 1
ATOM 3602 O O . LEU A 1 434 ? 42.746 32.551 47.945 1.00 20.05 434 LEU A O 1
ATOM 3607 N N . LYS A 1 435 ? 43.073 34.806 47.715 1.00 20.17 435 LYS A N 1
ATOM 3608 C CA . LYS A 1 435 ? 44.266 34.605 46.872 1.00 21.51 435 LYS A CA 1
ATOM 3609 C C . LYS A 1 435 ? 45.503 34.405 47.733 1.00 23.33 435 LYS A C 1
ATOM 3610 O O . LYS A 1 435 ? 46.398 33.595 47.385 1.00 25.09 435 LYS A O 1
ATOM 3616 N N . ASN A 1 436 ? 45.570 35.128 48.846 1.00 23.49 436 ASN A N 1
ATOM 3617 C CA . ASN A 1 436 ? 46.869 35.272 49.564 1.00 24.73 436 ASN A CA 1
ATOM 3618 C C . ASN A 1 436 ? 46.967 34.656 50.955 1.00 24.81 436 ASN A C 1
ATOM 3619 O O . ASN A 1 436 ? 48.085 34.561 51.469 1.00 25.24 436 ASN A O 1
ATOM 3624 N N . LYS A 1 437 ? 45.862 34.209 51.575 1.00 23.14 437 LYS A N 1
ATOM 3625 C CA A LYS A 1 437 ? 45.900 33.785 52.989 0.50 22.63 437 LYS A CA 1
ATOM 3626 C CA B LYS A 1 437 ? 45.960 33.740 52.968 0.50 23.15 437 LYS A CA 1
ATOM 3627 C C . LYS A 1 437 ? 45.391 32.338 53.173 1.00 23.80 437 LYS A C 1
ATOM 3628 O O . LYS A 1 437 ? 44.205 32.029 52.857 1.00 23.03 437 LYS A O 1
ATOM 3639 N N . GLU A 1 438 ? 46.235 31.464 53.689 1.00 22.93 438 GLU A N 1
ATOM 3640 C CA A GLU A 1 438 ? 45.758 30.147 54.046 0.50 24.61 438 GLU A CA 1
ATOM 3641 C CA B GLU A 1 438 ? 45.828 30.133 54.170 0.50 25.76 438 GLU A CA 1
ATOM 3642 C C . GLU A 1 438 ? 44.620 30.355 55.057 1.00 25.87 438 GLU A C 1
ATOM 3643 O O . GLU A 1 438 ? 44.595 31.355 55.790 1.00 25.80 438 GLU A O 1
ATOM 3654 N N . ASP A 1 439 ? 43.658 29.438 55.018 1.00 24.80 439 ASP A N 1
ATOM 3655 C CA . ASP A 1 439 ? 42.432 29.507 55.832 1.00 24.31 439 ASP A CA 1
ATOM 3656 C C . ASP A 1 439 ? 42.762 29.771 57.323 1.00 24.75 439 ASP A C 1
ATOM 3657 O O . ASP A 1 439 ? 42.075 30.580 58.012 1.00 24.85 439 ASP A O 1
ATOM 3662 N N . ARG A 1 440 ? 43.799 29.108 57.826 1.00 26.35 440 ARG A N 1
ATOM 3663 C CA A ARG A 1 440 ? 44.104 29.225 59.257 0.50 26.28 440 ARG A CA 1
ATOM 3664 C CA B ARG A 1 440 ? 44.249 29.219 59.224 0.50 27.26 440 ARG A CA 1
ATOM 3665 C C . ARG A 1 440 ? 44.571 30.629 59.634 1.00 26.73 440 ARG A C 1
ATOM 3666 O O . ARG A 1 440 ? 44.464 31.007 60.828 1.00 27.88 440 ARG A O 1
ATOM 3681 N N . LYS A 1 441 ? 45.022 31.415 58.654 1.00 24.43 441 LYS A N 1
ATOM 3682 C CA A LYS A 1 441 ? 45.460 32.780 58.906 0.50 24.37 441 LYS A CA 1
ATOM 3683 C CA B LYS A 1 441 ? 45.470 32.762 58.910 0.50 23.92 441 LYS A CA 1
ATOM 3684 C C . LYS A 1 441 ? 44.373 33.825 58.658 1.00 23.81 441 LYS A C 1
ATOM 3685 O O . LYS A 1 441 ? 44.588 35.029 58.833 1.00 22.65 441 LYS A O 1
ATOM 3696 N N . TRP A 1 442 ? 43.177 33.396 58.258 1.00 22.68 442 TRP A N 1
ATOM 3697 C CA . TRP A 1 442 ? 42.138 34.398 58.152 1.00 20.53 442 TRP A CA 1
ATOM 3698 C C . TRP A 1 442 ? 41.828 34.878 59.585 1.00 19.26 442 TRP A C 1
ATOM 3699 O O . TRP A 1 442 ? 41.656 34.060 60.508 1.00 17.61 442 TRP A O 1
ATOM 3710 N N . SER A 1 443 ? 41.762 36.191 59.725 1.00 18.12 443 SER A N 1
ATOM 3711 C CA . SER A 1 443 ? 41.414 36.800 61.016 1.00 17.36 443 SER A CA 1
ATOM 3712 C C . SER A 1 443 ? 39.914 37.075 61.127 1.00 17.96 443 SER A C 1
ATOM 3713 O O . SER A 1 443 ? 39.366 37.810 60.338 1.00 17.11 443 SER A O 1
ATOM 3716 N N . MET A 1 444 ? 39.253 36.512 62.142 1.00 17.05 444 MET A N 1
ATOM 3717 C CA . MET A 1 444 ? 37.808 36.811 62.306 1.00 16.44 444 MET A CA 1
ATOM 3718 C C . MET A 1 444 ? 37.576 38.301 62.629 1.00 17.65 444 MET A C 1
ATOM 3719 O O . MET A 1 444 ? 36.620 38.895 62.059 1.00 18.64 444 MET A O 1
ATOM 3724 N N . SER A 1 445 ? 38.433 38.868 63.473 1.00 18.36 445 SER A N 1
ATOM 3725 C CA . SER A 1 445 ? 38.345 40.283 63.766 1.00 19.93 445 SER A CA 1
ATOM 3726 C C . SER A 1 445 ? 38.615 41.161 62.535 1.00 19.31 445 SER A C 1
ATOM 3727 O O . SER A 1 445 ? 37.900 42.158 62.411 1.00 18.60 445 SER A O 1
ATOM 3730 N N . GLU A 1 446 ? 39.589 40.811 61.641 1.00 18.05 446 GLU A N 1
ATOM 3731 C CA A GLU A 1 446 ? 39.789 41.658 60.454 0.50 19.35 446 GLU A CA 1
ATOM 3732 C CA B GLU A 1 446 ? 39.822 41.603 60.435 0.50 18.70 446 GLU A CA 1
ATOM 3733 C C . GLU A 1 446 ? 38.575 41.553 59.532 1.00 17.82 446 GLU A C 1
ATOM 3734 O O . GLU A 1 446 ? 38.146 42.566 58.933 1.00 19.16 446 GLU A O 1
ATOM 3745 N N . ILE A 1 447 ? 38.005 40.341 59.386 1.00 17.25 447 ILE A N 1
ATOM 3746 C CA . ILE A 1 447 ? 36.754 40.237 58.623 1.00 17.47 447 ILE A CA 1
ATOM 3747 C C . ILE A 1 447 ? 35.703 41.175 59.197 1.00 16.65 447 ILE A C 1
ATOM 3748 O O . ILE A 1 447 ? 35.107 41.976 58.421 1.00 17.74 447 ILE A O 1
ATOM 3753 N N . VAL A 1 448 ? 35.471 41.069 60.521 1.00 16.69 448 VAL A N 1
ATOM 3754 C CA . VAL A 1 448 ? 34.418 41.920 61.101 1.00 17.08 448 VAL A CA 1
ATOM 3755 C C . VAL A 1 448 ? 34.753 43.411 60.930 1.00 17.78 448 VAL A C 1
ATOM 3756 O O . VAL A 1 448 ? 33.896 44.222 60.619 1.00 16.48 448 VAL A O 1
ATOM 3760 N N . GLN A 1 449 ? 36.021 43.792 61.100 1.00 17.77 449 GLN A N 1
ATOM 3761 C CA . GLN A 1 449 ? 36.341 45.212 60.968 1.00 19.15 449 GLN A CA 1
ATOM 3762 C C . GLN A 1 449 ? 36.062 45.725 59.557 1.00 19.68 449 GLN A C 1
ATOM 3763 O O . GLN A 1 449 ? 35.553 46.833 59.343 1.00 20.21 449 GLN A O 1
ATOM 3769 N N . THR A 1 450 ? 36.399 44.924 58.555 1.00 17.42 450 THR A N 1
ATOM 3770 C CA . THR A 1 450 ? 36.144 45.376 57.177 1.00 17.76 450 THR A CA 1
ATOM 3771 C C . THR A 1 450 ? 34.645 45.530 56.918 1.00 19.05 450 THR A C 1
ATOM 3772 O O . THR A 1 450 ? 34.180 46.561 56.347 1.00 18.34 450 THR A O 1
ATOM 3776 N N . LEU A 1 451 ? 33.871 44.550 57.365 1.00 17.08 451 LEU A N 1
ATOM 3777 C CA . LEU A 1 451 ? 32.428 44.618 57.161 1.00 20.27 451 LEU A CA 1
ATOM 3778 C C . LEU A 1 451 ? 31.738 45.764 57.897 1.00 19.57 451 LEU A C 1
ATOM 3779 O O . LEU A 1 451 ? 30.807 46.342 57.331 1.00 21.51 451 LEU A O 1
ATOM 3784 N N . THR A 1 452 ? 32.203 46.057 59.119 1.00 19.86 452 THR A N 1
ATOM 3785 C CA . THR A 1 452 ? 31.522 46.955 60.032 1.00 19.54 452 THR A CA 1
ATOM 3786 C C . THR A 1 452 ? 32.068 48.401 60.064 1.00 21.65 452 THR A C 1
ATOM 3787 O O . THR A 1 452 ? 31.476 49.270 60.696 1.00 21.53 452 THR A O 1
ATOM 3791 N N . ASN A 1 453 ? 33.163 48.612 59.345 1.00 24.33 453 ASN A N 1
ATOM 3792 C CA A ASN A 1 453 ? 33.878 49.918 59.280 0.50 25.38 453 ASN A CA 1
ATOM 3793 C CA B ASN A 1 453 ? 33.803 49.943 59.429 0.50 25.50 453 ASN A CA 1
ATOM 3794 C C . ASN A 1 453 ? 33.152 50.875 58.374 1.00 25.30 453 ASN A C 1
ATOM 3795 O O . ASN A 1 453 ? 33.486 50.970 57.138 1.00 25.87 453 ASN A O 1
ATOM 3804 N N . ARG A 1 454 ? 32.110 51.538 58.881 1.00 23.65 454 ARG A N 1
ATOM 3805 C CA . ARG A 1 454 ? 31.371 52.466 58.066 1.00 23.14 454 ARG A CA 1
ATOM 3806 C C . ARG A 1 454 ? 30.780 53.504 58.981 1.00 23.74 454 ARG A C 1
ATOM 3807 O O . ARG A 1 454 ? 30.706 53.292 60.223 1.00 25.15 454 ARG A O 1
ATOM 3815 N N . ARG A 1 455 ? 30.384 54.601 58.351 1.00 26.47 455 ARG A N 1
ATOM 3816 C CA . ARG A 1 455 ? 29.553 55.636 58.997 1.00 29.46 455 ARG A CA 1
ATOM 3817 C C . ARG A 1 455 ? 28.127 55.128 59.267 1.00 29.35 455 ARG A C 1
ATOM 3818 O O . ARG A 1 455 ? 27.393 54.745 58.364 1.00 30.85 455 ARG A O 1
ATOM 3826 N N . TYR A 1 456 ? 27.750 55.125 60.520 1.00 28.77 456 TYR A N 1
ATOM 3827 C CA . TYR A 1 456 ? 26.418 54.661 60.854 1.00 30.41 456 TYR A CA 1
ATOM 3828 C C . TYR A 1 456 ? 25.355 55.732 60.695 1.00 29.89 456 TYR A C 1
ATOM 3829 O O . TYR A 1 456 ? 24.167 55.399 60.657 1.00 31.02 456 TYR A O 1
ATOM 3838 N N . THR A 1 457 ? 25.743 56.987 60.433 1.00 28.44 457 THR A N 1
ATOM 3839 C CA . THR A 1 457 ? 24.704 57.966 60.092 1.00 27.92 457 THR A CA 1
ATOM 3840 C C . THR A 1 457 ? 24.335 58.056 58.582 1.00 28.58 457 THR A C 1
ATOM 3841 O O . THR A 1 457 ? 23.524 58.918 58.167 1.00 27.68 457 THR A O 1
ATOM 3845 N N . GLU A 1 458 ? 24.885 57.132 57.808 1.00 25.98 458 GLU A N 1
ATOM 3846 C CA . GLU A 1 458 ? 24.752 57.126 56.330 1.00 23.47 458 GLU A CA 1
ATOM 3847 C C . GLU A 1 458 ? 24.682 55.664 55.870 1.00 23.38 458 GLU A C 1
ATOM 3848 O O . GLU A 1 458 ? 25.169 54.780 56.527 1.00 25.78 458 GLU A O 1
ATOM 3854 N N . LYS A 1 459 ? 24.009 55.440 54.765 1.00 21.95 459 LYS A N 1
ATOM 3855 C CA . LYS A 1 459 ? 23.610 54.056 54.397 1.00 19.43 459 LYS A CA 1
ATOM 3856 C C . LYS A 1 459 ? 24.520 53.500 53.332 1.00 18.98 459 LYS A C 1
ATOM 3857 O O . LYS A 1 459 ? 24.954 54.238 52.416 1.00 16.33 459 LYS A O 1
ATOM 3863 N N . CYS A 1 460 ? 24.756 52.192 53.473 1.00 15.50 460 CYS A N 1
ATOM 3864 C CA A CYS A 1 460 ? 25.771 51.531 52.703 0.50 15.66 460 CYS A CA 1
ATOM 3865 C CA B CYS A 1 460 ? 25.771 51.499 52.684 0.50 16.77 460 CYS A CA 1
ATOM 3866 C C . CYS A 1 460 ? 25.181 50.296 51.954 1.00 16.22 460 CYS A C 1
ATOM 3867 O O . CYS A 1 460 ? 24.398 49.563 52.537 1.00 16.60 460 CYS A O 1
ATOM 3872 N N . ILE A 1 461 ? 25.575 50.048 50.687 1.00 13.81 461 ILE A N 1
ATOM 3873 C CA . ILE A 1 461 ? 25.145 48.807 50.012 1.00 14.75 461 ILE A CA 1
ATOM 3874 C C . ILE A 1 461 ? 26.407 47.909 50.013 1.00 14.35 461 ILE A C 1
ATOM 3875 O O . ILE A 1 461 ? 27.455 48.265 49.405 1.00 14.53 461 ILE A O 1
ATOM 3880 N N . ALA A 1 462 ? 26.276 46.705 50.587 1.00 13.93 462 ALA A N 1
ATOM 3881 C CA . ALA A 1 462 ? 27.398 45.839 50.682 1.00 14.25 462 ALA A CA 1
ATOM 3882 C C . ALA A 1 462 ? 27.306 44.737 49.610 1.00 15.09 462 ALA A C 1
ATOM 3883 O O . ALA A 1 462 ? 26.192 44.342 49.197 1.00 15.95 462 ALA A O 1
ATOM 3885 N N . TYR A 1 463 ? 28.445 44.291 49.134 1.00 13.74 463 TYR A N 1
ATOM 3886 C CA . TYR A 1 463 ? 28.434 43.188 48.177 1.00 14.13 463 TYR A CA 1
ATOM 3887 C C . TYR A 1 463 ? 29.781 42.478 48.317 1.00 14.16 463 TYR A C 1
ATOM 3888 O O . TYR A 1 463 ? 30.801 43.085 48.665 1.00 14.31 463 TYR A O 1
ATOM 3897 N N . ALA A 1 464 ? 29.802 41.174 48.073 1.00 13.60 464 ALA A N 1
ATOM 3898 C CA . ALA A 1 464 ? 31.022 40.440 48.441 1.00 13.96 464 ALA A CA 1
ATOM 3899 C C . ALA A 1 464 ? 31.996 40.399 47.315 1.00 11.63 464 ALA A C 1
ATOM 3900 O O . ALA A 1 464 ? 33.197 40.127 47.545 1.00 12.91 464 ALA A O 1
ATOM 3902 N N . GLU A 1 465 ? 31.462 40.580 46.097 1.00 11.64 465 GLU A N 1
ATOM 3903 C CA . GLU A 1 465 ? 32.295 40.471 44.886 1.00 11.38 465 GLU A CA 1
ATOM 3904 C C . GLU A 1 465 ? 31.604 41.215 43.786 1.00 13.30 465 GLU A C 1
ATOM 3905 O O . GLU A 1 465 ? 30.367 41.510 43.876 1.00 12.69 465 GLU A O 1
ATOM 3911 N N . SER A 1 466 ? 32.396 41.549 42.792 1.00 16.04 466 SER A N 1
ATOM 3912 C CA . SER A 1 466 ? 31.866 42.299 41.672 1.00 18.06 466 SER A CA 1
ATOM 3913 C C . SER A 1 466 ? 32.530 41.923 40.356 1.00 17.19 466 SER A C 1
ATOM 3914 O O . SER A 1 466 ? 33.629 41.221 40.355 1.00 17.16 466 SER A O 1
ATOM 3917 N N . HIS A 1 467 ? 31.943 42.400 39.232 1.00 16.44 467 HIS A N 1
ATOM 3918 C CA . HIS A 1 467 ? 32.423 42.116 37.878 1.00 16.43 467 HIS A CA 1
ATOM 3919 C C . HIS A 1 467 ? 33.937 42.576 37.602 1.00 17.35 467 HIS A C 1
ATOM 3920 O O . HIS A 1 467 ? 34.562 42.016 36.740 1.00 19.01 467 HIS A O 1
ATOM 3927 N N . ASP A 1 468 ? 34.461 43.597 38.314 1.00 17.71 468 ASP A N 1
ATOM 3928 C CA . ASP A 1 468 ? 35.836 44.035 38.152 1.00 19.76 468 ASP A CA 1
ATOM 3929 C C . ASP A 1 468 ? 36.115 44.842 36.888 1.00 18.93 468 ASP A C 1
ATOM 3930 O O . ASP A 1 468 ? 37.244 45.049 36.553 1.00 19.18 468 ASP A O 1
ATOM 3931 N N . GLN A 1 469 ? 35.054 45.318 36.188 1.00 19.32 469 GLN A N 1
ATOM 3932 C CA . GLN A 1 469 ? 35.279 45.838 34.852 1.00 19.60 469 GLN A CA 1
ATOM 3933 C C . GLN A 1 469 ? 35.835 47.270 34.863 1.00 22.25 469 GLN A C 1
ATOM 3934 O O . GLN A 1 469 ? 36.244 47.730 33.787 1.00 22.97 469 GLN A O 1
ATOM 3940 N N . SER A 1 470 ? 35.841 47.949 36.008 1.00 24.18 470 SER A N 1
ATOM 3941 C CA . SER A 1 470 ? 36.576 49.281 36.042 1.00 25.87 470 SER A CA 1
ATOM 3942 C C . SER A 1 470 ? 38.063 49.120 35.778 1.00 26.07 470 SER A C 1
ATOM 3943 O O . SER A 1 470 ? 38.729 50.066 35.267 1.00 26.95 470 SER A O 1
ATOM 3946 N N . ILE A 1 471 ? 38.580 47.911 36.021 1.00 22.61 471 ILE A N 1
ATOM 3947 C CA . ILE A 1 471 ? 39.929 47.615 35.591 1.00 23.73 471 ILE A CA 1
ATOM 3948 C C . ILE A 1 471 ? 39.900 46.441 34.598 1.00 24.57 471 ILE A C 1
ATOM 3949 O O . ILE A 1 471 ? 39.687 46.641 33.370 1.00 24.75 471 ILE A O 1
ATOM 3954 N N . VAL A 1 472 ? 40.111 45.231 35.109 1.00 22.31 472 VAL A N 1
ATOM 3955 C CA . VAL A 1 472 ? 39.950 44.079 34.278 1.00 24.49 472 VAL A CA 1
ATOM 3956 C C . VAL A 1 472 ? 39.264 43.045 35.235 1.00 25.48 472 VAL A C 1
ATOM 3957 O O . VAL A 1 472 ? 39.601 42.976 36.450 1.00 28.13 472 VAL A O 1
ATOM 3961 N N . GLY A 1 473 ? 38.297 42.306 34.721 1.00 24.52 473 GLY A N 1
ATOM 3962 C CA . GLY A 1 473 ? 37.606 41.340 35.582 1.00 22.03 473 GLY A CA 1
ATOM 3963 C C . GLY A 1 473 ? 38.530 40.363 36.313 1.00 21.49 473 GLY A C 1
ATOM 3964 O O . GLY A 1 473 ? 39.541 39.856 35.754 1.00 23.59 473 GLY A O 1
ATOM 3965 N N . ASP A 1 474 ? 38.216 40.041 37.555 1.00 19.65 474 ASP A N 1
ATOM 3966 C CA . ASP A 1 474 ? 38.954 38.987 38.242 1.00 21.07 474 ASP A CA 1
ATOM 3967 C C . ASP A 1 474 ? 38.093 37.771 38.465 1.00 19.44 474 ASP A C 1
ATOM 3968 O O . ASP A 1 474 ? 36.844 37.808 38.266 1.00 17.10 474 ASP A O 1
ATOM 3973 N N . LYS A 1 475 ? 38.754 36.727 38.920 1.00 19.69 475 LYS A N 1
ATOM 3974 C CA . LYS A 1 475 ? 38.030 35.453 39.204 1.00 18.12 475 LYS A CA 1
ATOM 3975 C C . LYS A 1 475 ? 36.902 35.660 40.231 1.00 16.35 475 LYS A C 1
ATOM 3976 O O . LYS A 1 475 ? 36.992 36.474 41.209 1.00 17.83 475 LYS A O 1
ATOM 3982 N N . THR A 1 476 ? 35.754 34.949 40.037 1.00 12.83 476 THR A N 1
ATOM 3983 C CA . THR A 1 476 ? 34.731 34.996 41.017 1.00 12.31 476 THR A CA 1
ATOM 3984 C C . THR A 1 476 ? 35.129 34.312 42.323 1.00 13.16 476 THR A C 1
ATOM 3985 O O . THR A 1 476 ? 36.156 33.603 42.375 1.00 14.14 476 THR A O 1
ATOM 3989 N N . ILE A 1 477 ? 34.377 34.601 43.397 1.00 12.57 477 ILE A N 1
ATOM 3990 C CA A ILE A 1 477 ? 34.641 33.974 44.679 0.50 12.43 477 ILE A CA 1
ATOM 3991 C CA B ILE A 1 477 ? 34.679 33.981 44.666 0.50 11.59 477 ILE A CA 1
ATOM 3992 C C . ILE A 1 477 ? 34.644 32.421 44.479 1.00 12.88 477 ILE A C 1
ATOM 3993 O O . ILE A 1 477 ? 35.545 31.715 44.878 1.00 13.00 477 ILE A O 1
ATOM 4002 N N . ALA A 1 478 ? 33.612 31.909 43.838 1.00 11.96 478 ALA A N 1
ATOM 4003 C CA . ALA A 1 478 ? 33.549 30.491 43.569 1.00 13.78 478 ALA A CA 1
ATOM 4004 C C . ALA A 1 478 ? 34.806 29.990 42.867 1.00 13.59 478 ALA A C 1
ATOM 4005 O O . ALA A 1 478 ? 35.346 28.982 43.195 1.00 14.27 478 ALA A O 1
ATOM 4007 N N . PHE A 1 479 ? 35.263 30.714 41.848 1.00 13.58 479 PHE A N 1
ATOM 4008 C CA . PHE A 1 479 ? 36.353 30.219 41.090 1.00 14.57 479 PHE A CA 1
ATOM 4009 C C . PHE A 1 479 ? 37.642 30.362 41.877 1.00 13.72 479 PHE A C 1
ATOM 4010 O O . PHE A 1 479 ? 38.549 29.527 41.686 1.00 14.89 479 PHE A O 1
ATOM 4018 N N . LEU A 1 480 ? 37.766 31.446 42.673 1.00 13.72 480 LEU A N 1
ATOM 4019 C CA . LEU A 1 480 ? 38.937 31.567 43.564 1.00 13.13 480 LEU A CA 1
ATOM 4020 C C . LEU A 1 480 ? 38.970 30.400 44.570 1.00 14.05 480 LEU A C 1
ATOM 4021 O O . LEU A 1 480 ? 40.083 29.916 44.956 1.00 13.29 480 LEU A O 1
ATOM 4026 N N . LEU A 1 481 ? 37.813 29.919 45.008 1.00 13.74 481 LEU A N 1
ATOM 4027 C CA . LEU A 1 481 ? 37.756 28.781 45.953 1.00 14.30 481 LEU A CA 1
ATOM 4028 C C . LEU A 1 481 ? 38.054 27.445 45.260 1.00 16.05 481 LEU A C 1
ATOM 4029 O O . LEU A 1 481 ? 38.785 26.582 45.861 1.00 16.26 481 LEU A O 1
ATOM 4034 N N . MET A 1 482 ? 37.585 27.259 43.984 1.00 15.17 482 MET A N 1
ATOM 4035 C CA . MET A 1 482 ? 37.514 25.890 43.429 1.00 15.92 482 MET A CA 1
ATOM 4036 C C . MET A 1 482 ? 38.334 25.742 42.122 1.00 16.04 482 MET A C 1
ATOM 4037 O O . MET A 1 482 ? 38.647 24.627 41.708 1.00 15.74 482 MET A O 1
ATOM 4042 N N . ASP A 1 483 ? 38.559 26.871 41.459 1.00 14.00 483 ASP A N 1
ATOM 4043 C CA . ASP A 1 483 ? 39.389 26.963 40.284 1.00 16.22 483 ASP A CA 1
ATOM 4044 C C . ASP A 1 483 ? 38.953 25.922 39.257 1.00 17.44 483 ASP A C 1
ATOM 4045 O O . ASP A 1 483 ? 37.753 25.756 38.986 1.00 15.48 483 ASP A O 1
ATOM 4050 N N A LYS A 1 484 ? 39.922 25.239 38.679 0.50 17.63 484 LYS A N 1
ATOM 4051 N N B LYS A 1 484 ? 39.931 25.259 38.656 0.50 17.85 484 LYS A N 1
ATOM 4052 C CA A LYS A 1 484 ? 39.643 24.306 37.581 0.50 19.10 484 LYS A CA 1
ATOM 4053 C CA B LYS A 1 484 ? 39.650 24.280 37.591 0.50 19.65 484 LYS A CA 1
ATOM 4054 C C A LYS A 1 484 ? 38.846 23.031 37.967 0.50 17.70 484 LYS A C 1
ATOM 4055 C C B LYS A 1 484 ? 38.689 23.158 37.988 0.50 17.95 484 LYS A C 1
ATOM 4056 O O A LYS A 1 484 ? 38.362 22.281 37.070 0.50 17.12 484 LYS A O 1
ATOM 4057 O O B LYS A 1 484 ? 37.948 22.636 37.127 0.50 18.21 484 LYS A O 1
ATOM 4068 N N . GLU A 1 485 ? 38.672 22.794 39.268 1.00 17.23 485 GLU A N 1
ATOM 4069 C CA . GLU A 1 485 ? 37.791 21.714 39.716 1.00 16.87 485 GLU A CA 1
ATOM 4070 C C . GLU A 1 485 ? 36.349 22.059 39.373 1.00 17.91 485 GLU A C 1
ATOM 4071 O O . GLU A 1 485 ? 35.518 21.194 39.298 1.00 19.69 485 GLU A O 1
ATOM 4077 N N . MET A 1 486 ? 36.033 23.334 39.176 1.00 16.12 486 MET A N 1
ATOM 4078 C CA . MET A 1 486 ? 34.604 23.580 38.780 1.00 15.80 486 MET A CA 1
ATOM 4079 C C . MET A 1 486 ? 34.251 22.927 37.433 1.00 18.14 486 MET A C 1
ATOM 4080 O O . MET A 1 486 ? 33.048 22.688 37.167 1.00 18.73 486 MET A O 1
ATOM 4085 N N . TYR A 1 487 ? 35.240 22.746 36.572 1.00 18.03 487 TYR A N 1
ATOM 4086 C CA . TYR A 1 487 ? 34.933 22.210 35.238 1.00 20.18 487 TYR A CA 1
ATOM 4087 C C . TYR A 1 487 ? 34.565 20.738 35.292 1.00 21.63 487 TYR A C 1
ATOM 4088 O O . TYR A 1 487 ? 33.731 20.281 34.442 1.00 23.77 487 TYR A O 1
ATOM 4097 N N . THR A 1 488 ? 35.150 20.008 36.227 1.00 19.99 488 THR A N 1
ATOM 4098 C CA . THR A 1 488 ? 34.976 18.557 36.213 1.00 22.21 488 THR A CA 1
ATOM 4099 C C . THR A 1 488 ? 34.388 18.023 37.516 1.00 20.87 488 THR A C 1
ATOM 4100 O O . THR A 1 488 ? 34.051 16.811 37.580 1.00 22.42 488 THR A O 1
ATOM 4104 N N . GLY A 1 489 ? 34.205 18.898 38.528 1.00 18.30 489 GLY A N 1
ATOM 4105 C CA . GLY A 1 489 ? 33.816 18.443 39.836 1.00 15.72 489 GLY A CA 1
ATOM 4106 C C . GLY A 1 489 ? 32.448 18.862 40.373 1.00 16.03 489 GLY A C 1
ATOM 4107 O O . GLY A 1 489 ? 32.139 18.631 41.540 1.00 15.53 489 GLY A O 1
ATOM 4108 N N . MET A 1 490 ? 31.603 19.363 39.491 1.00 15.35 490 MET A N 1
ATOM 4109 C CA . MET A 1 490 ? 30.317 19.910 39.973 1.00 15.40 490 MET A CA 1
ATOM 4110 C C . MET A 1 490 ? 29.114 18.979 39.811 1.00 17.26 490 MET A C 1
ATOM 4111 O O . MET A 1 490 ? 27.969 19.418 39.984 1.00 15.79 490 MET A O 1
ATOM 4116 N N . SER A 1 491 ? 29.335 17.683 39.508 1.00 15.52 491 SER A N 1
ATOM 4117 C CA . SER A 1 491 ? 28.173 16.775 39.393 1.00 16.24 491 SER A CA 1
ATOM 4118 C C . SER A 1 491 ? 27.491 16.511 40.749 1.00 17.55 491 SER A C 1
ATOM 4119 O O . SER A 1 491 ? 28.133 16.371 41.797 1.00 17.71 491 SER A O 1
ATOM 4122 N N . ASP A 1 492 ? 26.166 16.480 40.718 1.00 14.26 492 ASP A N 1
ATOM 4123 C CA . ASP A 1 492 ? 25.389 16.196 41.880 1.00 15.44 492 ASP A CA 1
ATOM 4124 C C . ASP A 1 492 ? 25.207 14.667 42.016 1.00 17.34 492 ASP A C 1
ATOM 4125 O O . ASP A 1 492 ? 24.628 14.252 42.991 1.00 20.00 492 ASP A O 1
ATOM 4130 N N . LEU A 1 493 ? 25.711 13.898 41.082 1.00 16.63 493 LEU A N 1
ATOM 4131 C CA . LEU A 1 493 ? 25.549 12.397 41.124 1.00 21.13 493 LEU A CA 1
ATOM 4132 C C . LEU A 1 493 ? 26.537 11.786 42.057 1.00 25.61 493 LEU A C 1
ATOM 4133 O O . LEU A 1 493 ? 26.181 10.826 42.684 1.00 28.17 493 LEU A O 1
ATOM 4138 N N . GLN A 1 494 ? 27.753 12.357 42.064 1.00 29.42 494 GLN A N 1
ATOM 4139 C CA A GLN A 1 494 ? 28.959 11.925 42.818 0.50 31.26 494 GLN A CA 1
ATOM 4140 C CA B GLN A 1 494 ? 28.889 11.861 42.860 0.50 31.24 494 GLN A CA 1
ATOM 4141 C C . GLN A 1 494 ? 29.175 12.797 44.059 1.00 31.36 494 GLN A C 1
ATOM 4142 O O . GLN A 1 494 ? 28.939 13.982 43.976 1.00 29.41 494 GLN A O 1
ATOM 4153 N N . PRO A 1 495 ? 29.673 12.231 45.204 1.00 30.18 495 PRO A N 1
ATOM 4154 C CA . PRO A 1 495 ? 30.028 13.094 46.311 1.00 29.09 495 PRO A CA 1
ATOM 4155 C C . PRO A 1 495 ? 31.093 14.091 45.814 1.00 24.45 495 PRO A C 1
ATOM 4156 O O . PRO A 1 495 ? 31.891 13.713 44.970 1.00 22.91 495 PRO A O 1
ATOM 4160 N N . ALA A 1 496 ? 31.090 15.330 46.301 1.00 20.25 496 ALA A N 1
ATOM 4161 C CA . ALA A 1 496 ? 32.011 16.294 45.782 1.00 20.79 496 ALA A CA 1
ATOM 4162 C C . ALA A 1 496 ? 33.388 16.077 46.412 1.00 19.15 496 ALA A C 1
ATOM 4163 O O . ALA A 1 496 ? 33.506 15.485 47.475 1.00 21.19 496 ALA A O 1
ATOM 4165 N N . SER A 1 497 ? 34.424 16.532 45.745 1.00 18.67 497 SER A N 1
ATOM 4166 C CA . SER A 1 497 ? 35.762 16.450 46.409 1.00 17.12 497 SER A CA 1
ATOM 4167 C C . SER A 1 497 ? 35.774 17.393 47.667 1.00 18.36 497 SER A C 1
ATOM 4168 O O . SER A 1 497 ? 34.922 18.276 47.828 1.00 18.47 497 SER A O 1
ATOM 4171 N N . PRO A 1 498 ? 36.784 17.208 48.536 1.00 16.41 498 PRO A N 1
ATOM 4172 C CA . PRO A 1 498 ? 36.931 18.170 49.638 1.00 16.93 498 PRO A CA 1
ATOM 4173 C C . PRO A 1 498 ? 37.024 19.614 49.164 1.00 15.38 498 PRO A C 1
ATOM 4174 O O . PRO A 1 498 ? 36.533 20.513 49.838 1.00 17.66 498 PRO A O 1
ATOM 4178 N N . THR A 1 499 ? 37.735 19.865 48.051 1.00 17.18 499 THR A N 1
ATOM 4179 C CA . THR A 1 499 ? 37.865 21.226 47.487 1.00 16.10 499 THR A CA 1
ATOM 4180 C C . THR A 1 499 ? 36.512 21.767 47.061 1.00 16.60 499 THR A C 1
ATOM 4181 O O . THR A 1 499 ? 36.158 22.912 47.390 1.00 15.20 499 THR A O 1
ATOM 4185 N N . ILE A 1 500 ? 35.705 20.949 46.363 1.00 16.39 500 ILE A N 1
ATOM 4186 C CA . ILE A 1 500 ? 34.348 21.427 45.952 1.00 15.08 500 ILE A CA 1
ATOM 4187 C C . ILE A 1 500 ? 33.446 21.596 47.197 1.00 15.74 500 ILE A C 1
ATOM 4188 O O . ILE A 1 500 ? 32.737 22.606 47.308 1.00 16.13 500 ILE A O 1
ATOM 4193 N N . ASN A 1 501 ? 33.497 20.662 48.130 1.00 16.44 501 ASN A N 1
ATOM 4194 C CA A ASN A 1 501 ? 32.733 20.856 49.386 0.50 17.23 501 ASN A CA 1
ATOM 4195 C CA B ASN A 1 501 ? 32.826 20.770 49.453 0.50 18.05 501 ASN A CA 1
ATOM 4196 C C . ASN A 1 501 ? 33.176 22.100 50.155 1.00 17.76 501 ASN A C 1
ATOM 4197 O O . ASN A 1 501 ? 32.347 22.848 50.628 1.00 17.56 501 ASN A O 1
ATOM 4206 N N . ARG A 1 502 ? 34.491 22.359 50.269 1.00 15.58 502 ARG A N 1
ATOM 4207 C CA . ARG A 1 502 ? 34.904 23.633 50.848 1.00 16.14 502 ARG A CA 1
ATOM 4208 C C . ARG A 1 502 ? 34.361 24.867 50.096 1.00 16.11 502 ARG A C 1
ATOM 4209 O O . ARG A 1 502 ? 33.934 25.866 50.740 1.00 14.53 502 ARG A O 1
ATOM 4217 N N . GLY A 1 503 ? 34.410 24.835 48.765 1.00 14.98 503 GLY A N 1
ATOM 4218 C CA . GLY A 1 503 ? 34.147 26.060 48.007 1.00 14.19 503 GLY A CA 1
ATOM 4219 C C . GLY A 1 503 ? 32.670 26.396 48.085 1.00 14.69 503 GLY A C 1
ATOM 4220 O O . GLY A 1 503 ? 32.310 27.562 48.187 1.00 13.03 503 GLY A O 1
ATOM 4221 N N . ILE A 1 504 ? 31.800 25.401 47.930 1.00 14.45 504 ILE A N 1
ATOM 4222 C CA A ILE A 1 504 ? 30.335 25.661 47.937 0.50 14.84 504 ILE A CA 1
ATOM 4223 C CA B ILE A 1 504 ? 30.328 25.677 47.915 0.50 13.56 504 ILE A CA 1
ATOM 4224 C C . ILE A 1 504 ? 29.920 26.256 49.284 1.00 13.27 504 ILE A C 1
ATOM 4225 O O . ILE A 1 504 ? 29.136 27.221 49.345 1.00 13.54 504 ILE A O 1
ATOM 4234 N N . ALA A 1 505 ? 30.480 25.674 50.344 1.00 12.44 505 ALA A N 1
ATOM 4235 C CA . ALA A 1 505 ? 30.108 26.100 51.732 1.00 13.80 505 ALA A CA 1
ATOM 4236 C C . ALA A 1 505 ? 30.671 27.564 51.914 1.00 14.19 505 ALA A C 1
ATOM 4237 O O . ALA A 1 505 ? 29.946 28.422 52.411 1.00 15.08 505 ALA A O 1
ATOM 4239 N N . LEU A 1 506 ? 31.943 27.832 51.630 1.00 13.57 506 LEU A N 1
ATOM 4240 C CA . LEU A 1 506 ? 32.464 29.232 51.832 1.00 15.36 506 LEU A CA 1
ATOM 4241 C C . LEU A 1 506 ? 31.815 30.274 50.893 1.00 14.66 506 LEU A C 1
ATOM 4242 O O . LEU A 1 506 ? 31.658 31.439 51.260 1.00 13.87 506 LEU A O 1
ATOM 4247 N N . GLN A 1 507 ? 31.398 29.877 49.673 1.00 12.93 507 GLN A N 1
ATOM 4248 C CA . GLN A 1 507 ? 30.693 30.819 48.763 1.00 14.70 507 GLN A CA 1
ATOM 4249 C C . GLN A 1 507 ? 29.407 31.297 49.426 1.00 14.10 507 GLN A C 1
ATOM 4250 O O . GLN A 1 507 ? 29.162 32.561 49.495 1.00 13.81 507 GLN A O 1
ATOM 4256 N N . LYS A 1 508 ? 28.643 30.342 50.004 1.00 13.02 508 LYS A N 1
ATOM 4257 C CA . LYS A 1 508 ? 27.419 30.764 50.754 1.00 13.44 508 LYS A CA 1
ATOM 4258 C C . LYS A 1 508 ? 27.750 31.619 51.974 1.00 14.49 508 LYS A C 1
ATOM 4259 O O . LYS A 1 508 ? 27.114 32.622 52.187 1.00 14.44 508 LYS A O 1
ATOM 4265 N N . MET A 1 509 ? 28.743 31.184 52.814 1.00 14.11 509 MET A N 1
ATOM 4266 C CA . MET A 1 509 ? 29.142 31.953 54.048 1.00 12.68 509 MET A CA 1
ATOM 4267 C C . MET A 1 509 ? 29.672 33.323 53.728 1.00 12.00 509 MET A C 1
ATOM 4268 O O . MET A 1 509 ? 29.281 34.292 54.382 1.00 11.42 509 MET A O 1
ATOM 4273 N N . ILE A 1 510 ? 30.505 33.433 52.654 1.00 11.73 510 ILE A N 1
ATOM 4274 C CA . ILE A 1 510 ? 31.042 34.777 52.397 1.00 13.21 510 ILE A CA 1
ATOM 4275 C C . ILE A 1 510 ? 29.950 35.727 51.930 1.00 12.00 510 ILE A C 1
ATOM 4276 O O . ILE A 1 510 ? 29.929 36.906 52.342 1.00 13.63 510 ILE A O 1
ATOM 4281 N N . HIS A 1 511 ? 29.013 35.273 51.091 1.00 13.31 511 HIS A N 1
ATOM 4282 C CA . HIS A 1 511 ? 27.948 36.168 50.657 1.00 13.39 511 HIS A CA 1
ATOM 4283 C C . HIS A 1 511 ? 27.055 36.551 51.865 1.00 14.06 511 HIS A C 1
ATOM 4284 O O . HIS A 1 511 ? 26.725 37.721 52.053 1.00 12.20 511 HIS A O 1
ATOM 4291 N N . PHE A 1 512 ? 26.760 35.570 52.721 1.00 13.13 512 PHE A N 1
ATOM 4292 C CA . PHE A 1 512 ? 25.753 35.827 53.785 1.00 12.54 512 PHE A CA 1
ATOM 4293 C C . PHE A 1 512 ? 26.315 36.716 54.908 1.00 13.02 512 PHE A C 1
ATOM 4294 O O . PHE A 1 512 ? 25.646 37.663 55.351 1.00 12.65 512 PHE A O 1
ATOM 4302 N N . ILE A 1 513 ? 27.627 36.576 55.237 1.00 13.17 513 ILE A N 1
ATOM 4303 C CA . ILE A 1 513 ? 28.138 37.464 56.281 1.00 12.31 513 ILE A CA 1
ATOM 4304 C C . ILE A 1 513 ? 28.255 38.898 55.741 1.00 13.21 513 ILE A C 1
ATOM 4305 O O . ILE A 1 513 ? 28.135 39.874 56.485 1.00 13.50 513 ILE A O 1
ATOM 4310 N N . THR A 1 514 ? 28.630 38.980 54.465 1.00 13.46 514 THR A N 1
ATOM 4311 C CA . THR A 1 514 ? 28.709 40.290 53.812 1.00 13.19 514 THR A CA 1
ATOM 4312 C C . THR A 1 514 ? 27.349 40.960 53.851 1.00 14.26 514 THR A C 1
ATOM 4313 O O . THR A 1 514 ? 27.224 42.160 54.233 1.00 14.11 514 THR A O 1
ATOM 4317 N N . MET A 1 515 ? 26.301 40.227 53.468 1.00 13.47 515 MET A N 1
ATOM 4318 C CA A MET A 1 515 ? 24.963 40.828 53.503 0.50 14.62 515 MET A CA 1
ATOM 4319 C CA B MET A 1 515 ? 24.966 40.775 53.502 0.50 14.30 515 MET A CA 1
ATOM 4320 C C . MET A 1 515 ? 24.581 41.259 54.926 1.00 15.05 515 MET A C 1
ATOM 4321 O O . MET A 1 515 ? 24.139 42.394 55.151 1.00 15.54 515 MET A O 1
ATOM 4330 N N . ALA A 1 516 ? 24.757 40.361 55.890 1.00 14.34 516 ALA A N 1
ATOM 4331 C CA . ALA A 1 516 ? 24.191 40.628 57.237 1.00 14.13 516 ALA A CA 1
ATOM 4332 C C . ALA A 1 516 ? 24.956 41.661 58.046 1.00 15.86 516 ALA A C 1
ATOM 4333 O O . ALA A 1 516 ? 24.351 42.348 58.873 1.00 17.10 516 ALA A O 1
ATOM 4335 N N . LEU A 1 517 ? 26.293 41.743 57.862 1.00 15.25 517 LEU A N 1
ATOM 4336 C CA . LEU A 1 517 ? 27.123 42.711 58.638 1.00 16.56 517 LEU A CA 1
ATOM 4337 C C . LEU A 1 517 ? 27.569 43.923 57.830 1.00 15.32 517 LEU A C 1
ATOM 4338 O O . LEU A 1 517 ? 28.075 44.871 58.395 1.00 18.72 517 LEU A O 1
ATOM 4343 N N . GLY A 1 518 ? 27.433 43.883 56.468 1.00 14.16 518 GLY A N 1
ATOM 4344 C CA . GLY A 1 518 ? 28.181 44.891 55.650 1.00 14.97 518 GLY A CA 1
ATOM 4345 C C . GLY A 1 518 ? 27.414 46.188 55.353 1.00 15.32 518 GLY A C 1
ATOM 4346 O O . GLY A 1 518 ? 28.044 47.135 54.913 1.00 17.97 518 GLY A O 1
ATOM 4347 N N . GLY A 1 519 ? 26.099 46.266 55.639 1.00 16.44 519 GLY A N 1
ATOM 4348 C CA . GLY A 1 519 ? 25.396 47.498 55.306 1.00 13.99 519 GLY A CA 1
ATOM 4349 C C . GLY A 1 519 ? 23.908 47.430 55.477 1.00 15.58 519 GLY A C 1
ATOM 4350 O O . GLY A 1 519 ? 23.375 46.634 56.266 1.00 13.78 519 GLY A O 1
ATOM 4351 N N . ASP A 1 520 ? 23.255 48.326 54.730 1.00 14.03 520 ASP A N 1
ATOM 4352 C CA . ASP A 1 520 ? 21.828 48.548 54.846 1.00 13.36 520 ASP A CA 1
ATOM 4353 C C . ASP A 1 520 ? 21.125 48.214 53.562 1.00 14.33 520 ASP A C 1
ATOM 4354 O O . ASP A 1 520 ? 19.927 48.569 53.359 1.00 14.80 520 ASP A O 1
ATOM 4359 N N . GLY A 1 521 ? 21.870 47.546 52.648 1.00 13.37 521 GLY A N 1
ATOM 4360 C CA . GLY A 1 521 ? 21.406 47.096 51.345 1.00 13.08 521 GLY A CA 1
ATOM 4361 C C . GLY A 1 521 ? 22.406 46.080 50.863 1.00 13.88 521 GLY A C 1
ATOM 4362 O O . GLY A 1 521 ? 23.575 45.960 51.424 1.00 12.63 521 GLY A O 1
ATOM 4363 N N . TYR A 1 522 ? 22.002 45.355 49.842 1.00 13.83 522 TYR A N 1
ATOM 4364 C CA . TYR A 1 522 ? 22.824 44.285 49.325 1.00 14.05 522 TYR A CA 1
ATOM 4365 C C . TYR A 1 522 ? 22.896 44.338 47.789 1.00 12.97 522 TYR A C 1
ATOM 4366 O O . TYR A 1 522 ? 21.960 44.790 47.145 1.00 14.04 522 TYR A O 1
ATOM 4375 N N . LEU A 1 523 ? 24.043 43.883 47.246 1.00 11.85 523 LEU A N 1
ATOM 4376 C CA . LEU A 1 523 ? 24.132 43.878 45.770 1.00 9.98 523 LEU A CA 1
ATOM 4377 C C . LEU A 1 523 ? 24.805 42.561 45.357 1.00 12.33 523 LEU A C 1
ATOM 4378 O O . LEU A 1 523 ? 25.755 42.074 45.998 1.00 13.35 523 LEU A O 1
ATOM 4383 N N . ASN A 1 524 ? 24.344 42.053 44.223 1.00 10.97 524 ASN A N 1
ATOM 4384 C CA . ASN A 1 524 ? 24.841 40.842 43.597 1.00 11.82 524 ASN A CA 1
ATOM 4385 C C . ASN A 1 524 ? 24.926 41.059 42.068 1.00 10.07 524 ASN A C 1
ATOM 4386 O O . ASN A 1 524 ? 23.919 41.402 41.447 1.00 12.16 524 ASN A O 1
ATOM 4391 N N . PHE A 1 525 ? 26.086 40.821 41.488 1.00 10.96 525 PHE A N 1
ATOM 4392 C CA . PHE A 1 525 ? 26.166 40.890 40.017 1.00 11.57 525 PHE A CA 1
ATOM 4393 C C . PHE A 1 525 ? 25.769 39.485 39.436 1.00 13.45 525 PHE A C 1
ATOM 4394 O O . PHE A 1 525 ? 26.249 38.403 39.895 1.00 12.52 525 PHE A O 1
ATOM 4402 N N . MET A 1 526 ? 24.935 39.603 38.402 1.00 10.29 526 MET A N 1
ATOM 4403 C CA . MET A 1 526 ? 24.439 38.571 37.524 1.00 12.94 526 MET A CA 1
ATOM 4404 C C . MET A 1 526 ? 25.354 37.371 37.379 1.00 12.49 526 MET A C 1
ATOM 4405 O O . MET A 1 526 ? 26.446 37.474 36.739 1.00 12.81 526 MET A O 1
ATOM 4410 N N . GLY A 1 527 ? 24.901 36.223 37.887 1.00 11.26 527 GLY A N 1
ATOM 4411 C CA . GLY A 1 527 ? 25.655 34.923 37.787 1.00 11.82 527 GLY A CA 1
ATOM 4412 C C . GLY A 1 527 ? 26.346 34.604 39.129 1.00 11.72 527 GLY A C 1
ATOM 4413 O O . GLY A 1 527 ? 26.546 33.435 39.451 1.00 11.40 527 GLY A O 1
ATOM 4414 N N . ASN A 1 528 ? 26.706 35.605 39.911 1.00 10.82 528 ASN A N 1
ATOM 4415 C CA . ASN A 1 528 ? 27.441 35.245 41.151 1.00 12.24 528 ASN A CA 1
ATOM 4416 C C . ASN A 1 528 ? 26.529 34.652 42.213 1.00 12.71 528 ASN A C 1
ATOM 4417 O O . ASN A 1 528 ? 27.002 34.008 43.200 1.00 12.85 528 ASN A O 1
ATOM 4422 N N . GLU A 1 529 ? 25.208 34.790 42.015 1.00 11.36 529 GLU A N 1
ATOM 4423 C CA . GLU A 1 529 ? 24.336 34.218 43.030 1.00 10.10 529 GLU A CA 1
ATOM 4424 C C . GLU A 1 529 ? 24.360 32.651 43.017 1.00 12.86 529 GLU A C 1
ATOM 4425 O O . GLU A 1 529 ? 24.046 32.020 44.014 1.00 13.53 529 GLU A O 1
ATOM 4431 N N . PHE A 1 530 ? 24.827 32.094 41.915 1.00 10.55 530 PHE A N 1
ATOM 4432 C CA . PHE A 1 530 ? 24.931 30.621 41.791 1.00 12.16 530 PHE A CA 1
ATOM 4433 C C . PHE A 1 530 ? 26.379 30.149 41.703 1.00 14.59 530 PHE A C 1
ATOM 4434 O O . PHE A 1 530 ? 26.608 28.964 41.410 1.00 14.41 530 PHE A O 1
ATOM 4442 N N . GLY A 1 531 ? 27.302 31.072 41.898 1.00 12.57 531 GLY A N 1
ATOM 4443 C CA . GLY A 1 531 ? 28.736 30.667 41.885 1.00 12.13 531 GLY A CA 1
ATOM 4444 C C . GLY A 1 531 ? 29.227 30.385 40.468 1.00 13.39 531 GLY A C 1
ATOM 4445 O O . GLY A 1 531 ? 30.022 29.476 40.229 1.00 13.60 531 GLY A O 1
ATOM 4446 N N . HIS A 1 532 ? 28.723 31.173 39.526 1.00 12.15 532 HIS A N 1
ATOM 4447 C CA . HIS A 1 532 ? 29.239 31.093 38.135 1.00 12.29 532 HIS A CA 1
ATOM 4448 C C . HIS A 1 532 ? 30.771 31.068 38.145 1.00 12.76 532 HIS A C 1
ATOM 4449 O O . HIS A 1 532 ? 31.403 31.796 38.897 1.00 15.11 532 HIS A O 1
ATOM 4456 N N . PRO A 1 533 ? 31.358 30.218 37.315 1.00 12.53 533 PRO A N 1
ATOM 4457 C CA . PRO A 1 533 ? 32.838 30.012 37.396 1.00 11.94 533 PRO A CA 1
ATOM 4458 C C . PRO A 1 533 ? 33.549 31.108 36.570 1.00 12.81 533 PRO A C 1
ATOM 4459 O O . PRO A 1 533 ? 32.928 32.040 36.053 1.00 14.53 533 PRO A O 1
ATOM 4463 N N . GLU A 1 534 ? 34.888 31.024 36.593 1.00 12.82 534 GLU A N 1
ATOM 4464 C CA . GLU A 1 534 ? 35.738 31.831 35.756 1.00 16.32 534 GLU A CA 1
ATOM 4465 C C . GLU A 1 534 ? 35.653 33.286 36.173 1.00 15.21 534 GLU A C 1
ATOM 4466 O O . GLU A 1 534 ? 35.862 33.579 37.334 1.00 16.55 534 GLU A O 1
ATOM 4472 N N . TRP A 1 535 ? 35.544 34.153 35.182 1.00 14.01 535 TRP A N 1
ATOM 4473 C CA . TRP A 1 535 ? 35.674 35.648 35.401 1.00 14.33 535 TRP A CA 1
ATOM 4474 C C . TRP A 1 535 ? 34.953 36.269 34.201 1.00 15.21 535 TRP A C 1
ATOM 4475 O O . TRP A 1 535 ? 34.600 35.610 33.197 1.00 16.88 535 TRP A O 1
ATOM 4486 N N . ILE A 1 536 ? 34.786 37.582 34.301 1.00 15.99 536 ILE A N 1
ATOM 4487 C CA . ILE A 1 536 ? 34.216 38.390 33.202 1.00 16.47 536 ILE A CA 1
ATOM 4488 C C . ILE A 1 536 ? 35.316 39.233 32.525 1.00 18.04 536 ILE A C 1
ATOM 4489 O O . ILE A 1 536 ? 36.199 39.838 33.163 1.00 17.48 536 ILE A O 1
ATOM 4494 N N . ASP A 1 537 ? 35.316 39.180 31.185 1.00 20.81 537 ASP A N 1
ATOM 4495 C CA . ASP A 1 537 ? 36.267 39.963 30.441 1.00 22.09 537 ASP A CA 1
ATOM 4496 C C . ASP A 1 537 ? 35.670 40.222 29.051 1.00 23.67 537 ASP A C 1
ATOM 4497 O O . ASP A 1 537 ? 34.670 39.625 28.666 1.00 22.28 537 ASP A O 1
ATOM 4502 N N . PHE A 1 538 ? 36.103 41.318 28.462 1.00 24.16 538 PHE A N 1
ATOM 4503 C CA . PHE A 1 538 ? 35.596 41.674 27.155 1.00 24.22 538 PHE A CA 1
ATOM 4504 C C . PHE A 1 538 ? 36.809 41.736 26.203 1.00 25.72 538 PHE A C 1
ATOM 4505 O O . PHE A 1 538 ? 37.974 41.907 26.618 1.00 25.41 538 PHE A O 1
ATOM 4513 N N . PRO A 1 539 ? 36.542 41.557 24.891 1.00 26.84 539 PRO A N 1
ATOM 4514 C CA . PRO A 1 539 ? 37.668 41.485 23.930 1.00 29.06 539 PRO A CA 1
ATOM 4515 C C . PRO A 1 539 ? 38.556 42.746 23.884 1.00 29.35 539 PRO A C 1
ATOM 4516 O O . PRO A 1 539 ? 38.020 43.870 23.775 1.00 30.44 539 PRO A O 1
ATOM 4520 N N . ARG A 1 540 ? 39.846 42.554 24.103 1.00 31.54 540 ARG A N 1
ATOM 4521 C CA . ARG A 1 540 ? 40.799 43.665 24.128 1.00 34.18 540 ARG A CA 1
ATOM 4522 C C . ARG A 1 540 ? 42.217 43.167 23.857 1.00 36.25 540 ARG A C 1
ATOM 4523 O O . ARG A 1 540 ? 42.444 41.935 23.814 1.00 35.33 540 ARG A O 1
ATOM 4531 N N . GLU A 1 541 ? 43.206 44.088 23.665 1.00 37.93 541 GLU A N 1
ATOM 4532 C CA . GLU A 1 541 ? 44.520 43.604 23.232 1.00 40.06 541 GLU A CA 1
ATOM 4533 C C . GLU A 1 541 ? 45.015 42.643 24.261 1.00 39.61 541 GLU A C 1
ATOM 4534 O O . GLU A 1 541 ? 45.525 41.566 23.919 1.00 39.52 541 GLU A O 1
ATOM 4540 N N . GLY A 1 542 ? 44.808 43.014 25.533 1.00 38.35 542 GLY A N 1
ATOM 4541 C CA . GLY A 1 542 ? 45.395 42.300 26.633 1.00 39.06 542 GLY A CA 1
ATOM 4542 C C . GLY A 1 542 ? 44.962 40.858 26.772 1.00 37.96 542 GLY A C 1
ATOM 4543 O O . GLY A 1 542 ? 45.596 40.106 27.484 1.00 39.44 542 GLY A O 1
ATOM 4544 N N . ASN A 1 543 ? 43.841 40.491 26.152 1.00 36.92 543 ASN A N 1
ATOM 4545 C CA . ASN A 1 543 ? 43.452 39.080 26.169 1.00 35.03 543 ASN A CA 1
ATOM 4546 C C . ASN A 1 543 ? 43.397 38.478 24.753 1.00 36.30 543 ASN A C 1
ATOM 4547 O O . ASN A 1 543 ? 42.742 37.491 24.548 1.00 34.48 543 ASN A O 1
ATOM 4552 N N . ASN A 1 544 ? 44.071 39.102 23.779 1.00 38.34 544 ASN A N 1
ATOM 4553 C CA . ASN A 1 544 ? 44.045 38.603 22.385 1.00 39.62 544 ASN A CA 1
ATOM 4554 C C . ASN A 1 544 ? 42.646 38.594 21.809 1.00 38.07 544 ASN A C 1
ATOM 4555 O O . ASN A 1 544 ? 42.306 37.666 21.091 1.00 37.47 544 ASN A O 1
ATOM 4560 N N . TRP A 1 545 ? 41.844 39.598 22.192 1.00 36.27 545 TRP A N 1
ATOM 4561 C CA . TRP A 1 545 ? 40.507 39.871 21.624 1.00 35.17 545 TRP A CA 1
ATOM 4562 C C . TRP A 1 545 ? 39.499 38.692 21.870 1.00 32.91 545 TRP A C 1
ATOM 4563 O O . TRP A 1 545 ? 38.633 38.394 21.050 1.00 30.68 545 TRP A O 1
ATOM 4574 N N . SER A 1 546 ? 39.670 38.056 23.012 1.00 31.80 546 SER A N 1
ATOM 4575 C CA . SER A 1 546 ? 38.862 36.924 23.477 1.00 31.91 546 SER A CA 1
ATOM 4576 C C . SER A 1 546 ? 37.481 37.472 23.909 1.00 30.40 546 SER A C 1
ATOM 4577 O O . SER A 1 546 ? 37.403 38.517 24.556 1.00 28.93 546 SER A O 1
ATOM 4580 N N . TYR A 1 547 ? 36.407 36.827 23.459 1.00 28.44 547 TYR A N 1
ATOM 4581 C CA . TYR A 1 547 ? 35.048 37.198 23.858 1.00 26.71 547 TYR A CA 1
ATOM 4582 C C . TYR A 1 547 ? 34.281 36.000 24.462 1.00 25.53 547 TYR A C 1
ATOM 4583 O O . TYR A 1 547 ? 33.075 36.074 24.699 1.00 25.12 547 TYR A O 1
ATOM 4592 N N . ASP A 1 548 ? 34.995 34.965 24.849 1.00 24.30 548 ASP A N 1
ATOM 4593 C CA A ASP A 1 548 ? 34.317 33.800 25.375 0.50 24.45 548 ASP A CA 1
ATOM 4594 C CA B ASP A 1 548 ? 34.415 33.744 25.433 0.50 25.43 548 ASP A CA 1
ATOM 4595 C C . ASP A 1 548 ? 33.822 34.023 26.812 1.00 24.20 548 ASP A C 1
ATOM 4596 O O . ASP A 1 548 ? 33.064 33.214 27.328 1.00 24.71 548 ASP A O 1
ATOM 4605 N N . LYS A 1 549 ? 34.232 35.145 27.438 1.00 20.70 549 LYS A N 1
ATOM 4606 C CA . LYS A 1 549 ? 33.837 35.405 28.828 1.00 20.71 549 LYS A CA 1
ATOM 4607 C C . LYS A 1 549 ? 32.702 36.434 28.877 1.00 21.18 549 LYS A C 1
ATOM 4608 O O . LYS A 1 549 ? 32.273 36.763 29.984 1.00 21.09 549 LYS A O 1
ATOM 4614 N N . CYS A 1 550 ? 32.246 36.965 27.713 1.00 18.82 550 CYS A N 1
ATOM 4615 C CA A CYS A 1 550 ? 31.160 37.977 27.866 0.50 19.68 550 CYS A CA 1
ATOM 4616 C CA B CYS A 1 550 ? 31.194 37.922 27.583 0.50 21.19 550 CYS A CA 1
ATOM 4617 C C . CYS A 1 550 ? 29.826 37.309 27.593 1.00 20.41 550 CYS A C 1
ATOM 4618 O O . CYS A 1 550 ? 29.134 37.549 26.658 1.00 21.04 550 CYS A O 1
ATOM 4623 N N . ARG A 1 551 ? 29.491 36.488 28.597 1.00 17.75 551 ARG A N 1
ATOM 4624 C CA . ARG A 1 551 ? 28.262 35.678 28.518 1.00 15.37 551 ARG A CA 1
ATOM 4625 C C . ARG A 1 551 ? 27.956 35.212 29.915 1.00 15.15 551 ARG A C 1
ATOM 4626 O O . ARG A 1 551 ? 28.739 35.441 30.859 1.00 14.16 551 ARG A O 1
ATOM 4634 N N . ARG A 1 552 ? 26.762 34.610 30.097 1.00 12.04 552 ARG A N 1
ATOM 4635 C CA . ARG A 1 552 ? 26.465 33.984 31.394 1.00 13.76 552 ARG A CA 1
ATOM 4636 C C . ARG A 1 552 ? 25.985 32.526 31.065 1.00 14.37 552 ARG A C 1
ATOM 4637 O O . ARG A 1 552 ? 24.956 32.317 30.340 1.00 16.18 552 ARG A O 1
ATOM 4645 N N . GLN A 1 553 ? 26.634 31.565 31.717 1.00 14.17 553 GLN A N 1
ATOM 4646 C CA . GLN A 1 553 ? 26.296 30.142 31.473 1.00 15.16 553 GLN A CA 1
ATOM 4647 C C . GLN A 1 553 ? 25.104 29.748 32.355 1.00 11.27 553 GLN A C 1
ATOM 4648 O O . GLN A 1 553 ? 25.252 28.930 33.284 1.00 15.69 553 GLN A O 1
ATOM 4654 N N . TRP A 1 554 ? 23.889 30.229 32.012 1.00 13.25 554 TRP A N 1
ATOM 4655 C CA . TRP A 1 554 ? 22.723 29.824 32.758 1.00 13.91 554 TRP A CA 1
ATOM 4656 C C . TRP A 1 554 ? 22.554 28.324 32.721 1.00 16.08 554 TRP A C 1
ATOM 4657 O O . TRP A 1 554 ? 21.927 27.739 33.631 1.00 15.23 554 TRP A O 1
ATOM 4668 N N . SER A 1 555 ? 22.977 27.722 31.594 1.00 14.17 555 SER A N 1
ATOM 4669 C CA . SER A 1 555 ? 22.908 26.234 31.517 1.00 14.64 555 SER A CA 1
ATOM 4670 C C . SER A 1 555 ? 23.438 25.519 32.766 1.00 14.54 555 SER A C 1
ATOM 4671 O O . SER A 1 555 ? 22.950 24.383 33.069 1.00 14.44 555 SER A O 1
ATOM 4674 N N . LEU A 1 556 ? 24.487 26.078 33.431 1.00 14.69 556 LEU A N 1
ATOM 4675 C CA . LEU A 1 556 ? 25.044 25.491 34.636 1.00 14.86 556 LEU A CA 1
ATOM 4676 C C . LEU A 1 556 ? 24.017 25.463 35.819 1.00 14.39 556 LEU A C 1
ATOM 4677 O O . LEU A 1 556 ? 23.989 24.498 36.580 1.00 15.90 556 LEU A O 1
ATOM 4682 N N . VAL A 1 557 ? 23.205 26.525 35.942 1.00 13.53 557 VAL A N 1
ATOM 4683 C CA . VAL A 1 557 ? 22.277 26.626 37.116 1.00 14.17 557 VAL A CA 1
ATOM 4684 C C . VAL A 1 557 ? 20.947 25.971 36.724 1.00 14.45 557 VAL A C 1
ATOM 4685 O O . VAL A 1 557 ? 20.202 25.522 37.596 1.00 15.78 557 VAL A O 1
ATOM 4689 N N . ASP A 1 558 ? 20.665 25.865 35.409 1.00 14.35 558 ASP A N 1
ATOM 4690 C CA . ASP A 1 558 ? 19.346 25.360 35.009 1.00 14.32 558 ASP A CA 1
ATOM 4691 C C . ASP A 1 558 ? 19.282 23.832 35.053 1.00 16.59 558 ASP A C 1
ATOM 4692 O O . ASP A 1 558 ? 18.195 23.305 34.925 1.00 18.88 558 ASP A O 1
ATOM 4697 N N . THR A 1 559 ? 20.405 23.117 35.207 1.00 15.20 559 THR A N 1
ATOM 4698 C CA . THR A 1 559 ? 20.362 21.665 35.260 1.00 15.67 559 THR A CA 1
ATOM 4699 C C . THR A 1 559 ? 20.366 21.182 36.718 1.00 16.21 559 THR A C 1
ATOM 4700 O O . THR A 1 559 ? 21.192 21.633 37.536 1.00 18.51 559 THR A O 1
ATOM 4704 N N . ASP A 1 560 ? 19.496 20.255 37.072 1.00 15.20 560 ASP A N 1
ATOM 4705 C CA . ASP A 1 560 ? 19.553 19.596 38.387 1.00 15.43 560 ASP A CA 1
ATOM 4706 C C . ASP A 1 560 ? 20.679 18.557 38.536 1.00 15.35 560 ASP A C 1
ATOM 4707 O O . ASP A 1 560 ? 20.891 18.046 39.651 1.00 15.10 560 ASP A O 1
ATOM 4712 N N . HIS A 1 561 ? 21.461 18.308 37.452 1.00 15.89 561 HIS A N 1
ATOM 4713 C CA . HIS A 1 561 ? 22.553 17.325 37.544 1.00 16.13 561 HIS A CA 1
ATOM 4714 C C . HIS A 1 561 ? 23.861 17.916 38.054 1.00 15.07 561 HIS A C 1
ATOM 4715 O O . HIS A 1 561 ? 24.810 17.138 38.350 1.00 16.19 561 HIS A O 1
ATOM 4722 N N . LEU A 1 562 ? 23.901 19.258 38.200 1.00 14.03 562 LEU A N 1
ATOM 4723 C CA . LEU A 1 562 ? 25.089 19.851 38.781 1.00 15.18 562 LEU A CA 1
ATOM 4724 C C . LEU A 1 562 ? 24.777 20.519 40.099 1.00 14.58 562 LEU A C 1
ATOM 4725 O O . LEU A 1 562 ? 23.623 20.621 40.532 1.00 14.77 562 LEU A O 1
ATOM 4730 N N . ARG A 1 563 ? 25.833 21.033 40.745 1.00 12.99 563 ARG A N 1
ATOM 4731 C CA . ARG A 1 563 ? 25.641 21.574 42.056 1.00 12.27 563 ARG A CA 1
ATOM 4732 C C . ARG A 1 563 ? 25.483 23.084 42.125 1.00 11.86 563 ARG A C 1
ATOM 4733 O O . ARG A 1 563 ? 25.267 23.616 43.250 1.00 13.11 563 ARG A O 1
ATOM 4741 N N . TYR A 1 564 ? 25.497 23.762 40.988 1.00 13.18 564 TYR A N 1
ATOM 4742 C CA . TYR A 1 564 ? 25.238 25.219 41.022 1.00 12.23 564 TYR A CA 1
ATOM 4743 C C . TYR A 1 564 ? 23.910 25.558 41.591 1.00 12.82 564 TYR A C 1
ATOM 4744 O O . TYR A 1 564 ? 23.772 26.567 42.255 1.00 13.21 564 TYR A O 1
ATOM 4753 N N . LYS A 1 565 ? 22.916 24.681 41.381 1.00 11.48 565 LYS A N 1
ATOM 4754 C CA . LYS A 1 565 ? 21.549 24.891 41.851 1.00 13.16 565 LYS A CA 1
ATOM 4755 C C . LYS A 1 565 ? 21.606 25.144 43.414 1.00 13.44 565 LYS A C 1
ATOM 4756 O O . LYS A 1 565 ? 20.743 25.812 43.970 1.00 14.12 565 LYS A O 1
ATOM 4762 N N . TYR A 1 566 ? 22.584 24.533 44.064 1.00 12.83 566 TYR A N 1
ATOM 4763 C CA . TYR A 1 566 ? 22.647 24.614 45.556 1.00 14.10 566 TYR A CA 1
ATOM 4764 C C . TYR A 1 566 ? 23.093 26.029 46.062 1.00 14.60 566 TYR A C 1
ATOM 4765 O O . TYR A 1 566 ? 22.493 26.544 47.037 1.00 14.92 566 TYR A O 1
ATOM 4774 N N . MET A 1 567 ? 24.048 26.651 45.375 1.00 12.92 567 MET A N 1
ATOM 4775 C CA . MET A 1 567 ? 24.435 28.028 45.735 1.00 13.00 567 MET A CA 1
ATOM 4776 C C . MET A 1 567 ? 23.253 28.968 45.361 1.00 13.43 567 MET A C 1
ATOM 4777 O O . MET A 1 567 ? 22.929 29.902 46.114 1.00 13.88 567 MET A O 1
ATOM 4782 N N . ASN A 1 568 ? 22.614 28.680 44.231 1.00 13.23 568 ASN A N 1
ATOM 4783 C CA . ASN A 1 568 ? 21.482 29.487 43.805 1.00 12.32 568 ASN A CA 1
ATOM 4784 C C . ASN A 1 568 ? 20.335 29.392 44.838 1.00 13.82 568 ASN A C 1
ATOM 4785 O O . ASN A 1 568 ? 19.711 30.426 45.150 1.00 13.23 568 ASN A O 1
ATOM 4790 N N . ALA A 1 569 ? 20.018 28.156 45.333 1.00 12.56 569 ALA A N 1
ATOM 4791 C CA . ALA A 1 569 ? 18.913 27.969 46.290 1.00 12.57 569 ALA A CA 1
ATOM 4792 C C . ALA A 1 569 ? 19.226 28.729 47.626 1.00 11.82 569 ALA A C 1
ATOM 4793 O O . ALA A 1 569 ? 18.363 29.356 48.232 1.00 13.49 569 ALA A O 1
ATOM 4795 N N . PHE A 1 570 ? 20.492 28.713 47.994 1.00 11.11 570 PHE A N 1
ATOM 4796 C CA . PHE A 1 570 ? 20.864 29.424 49.203 1.00 12.95 570 PHE A CA 1
ATOM 4797 C C . PHE A 1 570 ? 20.679 30.955 48.991 1.00 12.44 570 PHE A C 1
ATOM 4798 O O . PHE A 1 570 ? 20.181 31.647 49.865 1.00 15.62 570 PHE A O 1
ATOM 4806 N N . ASP A 1 571 ? 21.154 31.447 47.865 1.00 13.08 571 ASP A N 1
ATOM 4807 C CA . ASP A 1 571 ? 20.968 32.878 47.578 1.00 12.82 571 ASP A CA 1
ATOM 4808 C C . ASP A 1 571 ? 19.469 33.260 47.627 1.00 12.59 571 ASP A C 1
ATOM 4809 O O . ASP A 1 571 ? 19.121 34.303 48.195 1.00 13.19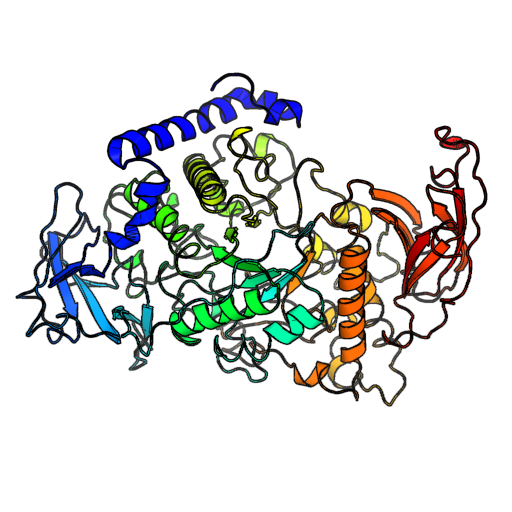 571 ASP A O 1
ATOM 4814 N N . GLN A 1 572 ? 18.620 32.438 47.031 1.00 12.73 572 GLN A N 1
ATOM 4815 C CA . GLN A 1 572 ? 17.138 32.704 47.058 1.00 13.61 572 GLN A CA 1
ATOM 4816 C C . GLN A 1 572 ? 16.664 32.776 48.520 1.00 15.24 572 GLN A C 1
ATOM 4817 O O . GLN A 1 572 ? 15.848 33.661 48.925 1.00 15.11 572 GLN A O 1
ATOM 4823 N N . ALA A 1 573 ? 17.120 31.818 49.303 1.00 14.07 573 ALA A N 1
ATOM 4824 C CA . ALA A 1 573 ? 16.681 31.733 50.746 1.00 14.83 573 ALA A CA 1
ATOM 4825 C C . ALA A 1 573 ? 17.233 32.854 51.630 1.00 14.36 573 ALA A C 1
ATOM 4826 O O . ALA A 1 573 ? 16.547 33.302 52.563 1.00 14.26 573 ALA A O 1
ATOM 4828 N N . MET A 1 574 ? 18.466 33.306 51.342 1.00 13.07 574 MET A N 1
ATOM 4829 C CA . MET A 1 574 ? 19.073 34.407 52.098 1.00 13.37 574 MET A CA 1
ATOM 4830 C C . MET A 1 574 ? 18.313 35.696 51.825 1.00 11.91 574 MET A C 1
ATOM 4831 O O . MET A 1 574 ? 17.962 36.411 52.761 1.00 11.79 574 MET A O 1
ATOM 4836 N N . ASN A 1 575 ? 17.917 35.940 50.557 1.00 13.67 575 ASN A N 1
ATOM 4837 C CA . ASN A 1 575 ? 17.053 37.106 50.267 1.00 13.80 575 ASN A CA 1
ATOM 4838 C C . ASN A 1 57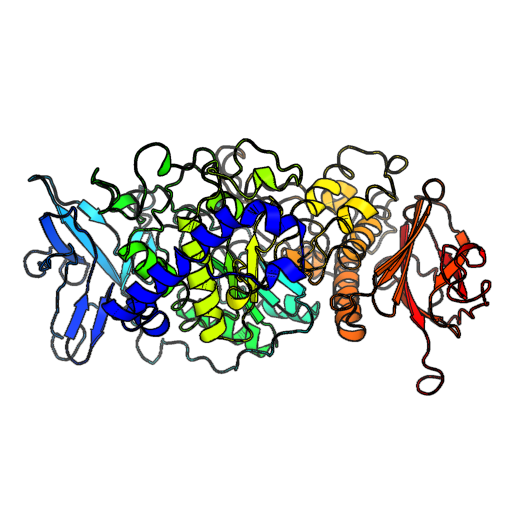5 ? 15.678 36.988 50.853 1.00 15.01 575 ASN A C 1
ATOM 4839 O O . ASN A 1 575 ? 15.125 37.949 51.356 1.00 13.92 575 ASN A O 1
ATOM 4844 N N . ALA A 1 576 ? 15.103 35.768 50.819 1.00 14.02 576 ALA A N 1
ATOM 4845 C CA . ALA A 1 576 ? 13.771 35.556 51.459 1.00 15.15 576 ALA A CA 1
ATOM 4846 C C . ALA A 1 576 ? 13.878 35.811 52.982 1.00 15.76 576 ALA A C 1
ATOM 4847 O O . ALA A 1 576 ? 12.986 36.382 53.562 1.00 14.84 576 ALA A O 1
ATOM 4849 N N . LEU A 1 577 ? 15.015 35.452 53.577 1.00 13.40 577 LEU A N 1
ATOM 4850 C CA . LEU A 1 577 ? 15.207 35.610 54.989 1.00 15.47 577 LEU A CA 1
ATOM 4851 C C . LEU A 1 577 ? 15.178 37.144 55.262 1.00 14.80 577 LEU A C 1
ATOM 4852 O O . LEU A 1 577 ? 14.548 37.580 56.227 1.00 14.54 577 LEU A O 1
ATOM 4857 N N . GLU A 1 578 ? 15.891 37.905 54.451 1.00 14.32 578 GLU A N 1
ATOM 4858 C CA . GLU A 1 578 ? 15.914 39.397 54.622 1.00 13.77 578 GLU A CA 1
ATOM 4859 C C . GLU A 1 578 ? 14.479 39.927 54.440 1.00 16.71 578 GLU A C 1
ATOM 4860 O O . GLU A 1 578 ? 14.043 40.801 55.189 1.00 15.86 578 GLU A O 1
ATOM 4866 N N . GLU A 1 579 ? 13.790 39.454 53.405 1.00 15.05 579 GLU A N 1
ATOM 4867 C CA . GLU A 1 579 ? 12.380 39.895 53.206 1.00 16.24 579 GLU A CA 1
ATOM 4868 C C . GLU A 1 579 ? 11.516 39.619 54.439 1.00 17.52 579 GLU A C 1
ATOM 4869 O O . GLU A 1 579 ? 10.765 40.509 54.921 1.00 18.73 579 GLU A O 1
ATOM 4875 N N . GLU A 1 580 ? 11.716 38.448 55.024 1.00 15.46 580 GLU A N 1
ATOM 4876 C CA . GLU A 1 580 ? 10.974 38.132 56.234 1.00 17.79 580 GLU A CA 1
ATOM 4877 C C . GLU A 1 580 ? 11.335 38.951 57.469 1.00 17.91 580 GLU A C 1
ATOM 4878 O O . GLU A 1 580 ? 10.402 39.384 58.194 1.00 18.40 580 GLU A O 1
ATOM 4884 N N . PHE A 1 581 ? 12.647 39.110 57.769 1.00 15.21 581 PHE A N 1
ATOM 4885 C CA . PHE A 1 581 ? 13.051 39.599 59.066 1.00 17.87 581 PHE A CA 1
ATOM 4886 C C . PHE A 1 581 ? 13.484 41.066 59.048 1.00 16.63 581 PHE A C 1
ATOM 4887 O O . PHE A 1 581 ? 13.647 41.677 60.118 1.00 16.57 581 PHE A O 1
ATOM 4895 N N . SER A 1 582 ? 13.822 41.553 57.846 1.00 16.00 582 SER A N 1
ATOM 4896 C CA . SER A 1 582 ? 14.113 42.989 57.578 1.00 15.97 582 SER A CA 1
ATOM 4897 C C . SER A 1 582 ? 15.402 43.407 58.270 1.00 16.71 582 SER A C 1
ATOM 4898 O O . SER A 1 582 ? 15.548 44.580 58.674 1.00 17.38 582 SER A O 1
ATOM 4901 N N . PHE A 1 583 ? 16.332 42.465 58.376 1.00 15.67 583 PHE A N 1
ATOM 4902 C CA . PHE A 1 583 ? 17.569 42.804 59.147 1.00 16.52 583 PHE A CA 1
ATOM 4903 C C . PHE A 1 583 ? 18.432 43.906 58.507 1.00 16.61 583 PHE A C 1
ATOM 4904 O O . PHE A 1 583 ? 19.214 44.510 59.227 1.00 18.30 583 PHE A O 1
ATOM 4912 N N . LEU A 1 584 ? 18.437 44.068 57.151 1.00 13.72 584 LEU A N 1
ATOM 4913 C CA . LEU A 1 584 ? 19.244 45.101 56.556 1.00 14.61 584 LEU A CA 1
ATOM 4914 C C . LEU A 1 584 ? 18.814 46.536 57.001 1.00 16.31 584 LEU A C 1
ATOM 4915 O O . LEU A 1 584 ? 19.629 47.454 56.987 1.00 17.69 584 LEU A O 1
ATOM 4920 N N . SER A 1 585 ? 17.551 46.678 57.389 1.00 15.85 585 SER A N 1
ATOM 4921 C CA . SER A 1 585 ? 17.104 47.989 57.782 1.00 15.98 585 SER A CA 1
ATOM 4922 C C . SER A 1 585 ? 17.148 48.140 59.281 1.00 19.40 585 SER A C 1
ATOM 4923 O O . SER A 1 585 ? 16.611 49.135 59.800 1.00 19.88 585 SER A O 1
ATOM 4926 N N . SER A 1 586 ? 17.738 47.176 59.993 1.00 17.24 586 SER A N 1
ATOM 4927 C CA . SER A 1 586 ? 17.842 47.312 61.467 1.00 20.12 586 SER A CA 1
ATOM 4928 C C . SER A 1 586 ? 19.108 48.014 61.903 1.00 20.41 586 SER A C 1
ATOM 4929 O O . SER A 1 586 ? 20.215 47.685 61.396 1.00 20.78 586 SER A O 1
ATOM 4932 N N . SER A 1 587 ? 19.009 48.988 62.838 1.00 20.44 587 SER A N 1
ATOM 4933 C CA . SER A 1 587 ? 20.262 49.534 63.385 1.00 23.34 587 SER A CA 1
ATOM 4934 C C . SER A 1 587 ? 20.839 48.701 64.556 1.00 22.42 587 SER A C 1
ATOM 4935 O O . SER A 1 587 ? 21.931 49.001 65.012 1.00 23.40 587 SER A O 1
ATOM 4938 N N . LYS A 1 588 ? 20.179 47.633 64.961 1.00 21.61 588 LYS A N 1
ATOM 4939 C CA A LYS A 1 588 ? 20.753 46.729 65.957 0.50 22.10 588 LYS A CA 1
ATOM 4940 C CA B LYS A 1 588 ? 20.801 46.781 65.964 0.50 23.32 588 LYS A CA 1
ATOM 4941 C C . LYS A 1 588 ? 21.777 45.833 65.292 1.00 22.38 588 LYS A C 1
ATOM 4942 O O . LYS A 1 588 ? 21.420 45.075 64.356 1.00 20.62 588 LYS A O 1
ATOM 4953 N N . GLN A 1 589 ? 23.039 45.933 65.707 1.00 20.50 589 GLN A N 1
ATOM 4954 C CA . GLN A 1 589 ? 24.042 45.149 65.095 1.00 19.33 589 GLN A CA 1
ATOM 4955 C C . GLN A 1 589 ? 25.087 44.964 66.138 1.00 19.91 589 GLN A C 1
ATOM 4956 O O . GLN A 1 589 ? 25.628 46.010 66.601 1.00 21.45 589 GLN A O 1
ATOM 4962 N N . ILE A 1 590 ? 25.275 43.724 66.677 1.00 16.78 590 ILE A N 1
ATOM 4963 C CA . ILE A 1 590 ? 26.144 43.525 67.835 1.00 20.41 590 ILE A CA 1
ATOM 4964 C C . ILE A 1 590 ? 26.974 42.296 67.551 1.00 19.64 590 ILE A C 1
ATOM 4965 O O . ILE A 1 590 ? 26.403 41.190 67.346 1.00 19.07 590 ILE A O 1
ATOM 4970 N N . VAL A 1 591 ? 28.300 42.490 67.451 1.00 19.07 591 VAL A N 1
ATOM 4971 C CA . VAL A 1 591 ? 29.155 41.355 67.253 1.00 19.41 591 VAL A CA 1
ATOM 4972 C C . VAL A 1 591 ? 29.641 40.875 68.623 1.00 21.35 591 VAL A C 1
ATOM 4973 O O . VAL A 1 591 ? 30.397 41.598 69.304 1.00 20.89 591 VAL A O 1
ATOM 4977 N N . SER A 1 592 ? 29.185 39.689 69.032 1.00 17.54 592 SER A N 1
ATOM 4978 C CA . SER A 1 592 ? 29.397 39.208 70.396 1.00 18.76 592 SER A CA 1
ATOM 4979 C C . SER A 1 592 ? 30.627 38.256 70.526 1.00 18.37 592 SER A C 1
ATOM 4980 O O . SER A 1 592 ? 31.212 38.114 71.643 1.00 21.33 592 SER A O 1
ATOM 4983 N N . ASP A 1 593 ? 31.066 37.603 69.436 1.00 17.12 593 ASP A N 1
ATOM 4984 C CA . ASP A 1 593 ? 32.182 36.638 69.509 1.00 19.04 593 ASP A CA 1
ATOM 4985 C C . ASP A 1 593 ? 32.981 36.648 68.217 1.00 19.48 593 ASP A C 1
ATOM 4986 O O . ASP A 1 593 ? 32.411 36.393 67.162 1.00 17.22 593 ASP A O 1
ATOM 4991 N N . MET A 1 594 ? 34.271 36.960 68.335 1.00 18.37 594 MET A N 1
ATOM 4992 C CA . MET A 1 594 ? 35.248 36.805 67.204 1.00 19.03 594 MET A CA 1
ATOM 4993 C C . MET A 1 594 ? 36.281 35.857 67.726 1.00 19.91 594 MET A C 1
ATOM 4994 O O . MET A 1 594 ? 37.261 36.274 68.417 1.00 19.83 594 MET A O 1
ATOM 4999 N N . ASN A 1 595 ? 35.981 34.571 67.565 1.00 18.72 595 ASN A N 1
ATOM 5000 C CA . ASN A 1 595 ? 36.830 33.544 68.161 1.00 20.23 595 ASN A CA 1
ATOM 5001 C C . ASN A 1 595 ? 37.872 33.082 67.165 1.00 19.59 595 ASN A C 1
ATOM 5002 O O . ASN A 1 595 ? 37.581 32.262 66.320 1.00 19.72 595 ASN A O 1
ATOM 5007 N N . GLU A 1 596 ? 39.117 33.521 67.370 1.00 20.76 596 GLU A N 1
ATOM 5008 C CA . GLU A 1 596 ? 40.194 33.294 66.390 1.00 22.36 596 GLU A CA 1
ATOM 5009 C C . GLU A 1 596 ? 40.671 31.850 66.322 1.00 22.62 596 GLU A C 1
ATOM 5010 O O . GLU A 1 596 ? 40.798 31.262 65.247 1.00 24.74 596 GLU A O 1
ATOM 5016 N N . LYS A 1 597 ? 40.892 31.263 67.470 1.00 22.94 597 LYS A N 1
ATOM 5017 C CA . LYS A 1 597 ? 41.331 29.862 67.463 1.00 25.56 597 LYS A CA 1
ATOM 5018 C C . LYS A 1 597 ? 40.285 28.904 66.898 1.00 23.54 597 LYS A C 1
ATOM 5019 O O . LYS A 1 597 ? 40.603 27.957 66.135 1.00 24.22 597 LYS A O 1
ATOM 5025 N N . ASP A 1 598 ? 39.032 29.111 67.277 1.00 21.12 598 ASP A N 1
ATOM 5026 C CA . ASP A 1 598 ? 38.022 28.194 66.807 1.00 20.49 598 ASP A CA 1
ATOM 5027 C C . ASP A 1 598 ? 37.452 28.587 65.450 1.00 19.00 598 ASP A C 1
ATOM 5028 O O . ASP A 1 598 ? 36.748 27.793 64.868 1.00 18.40 598 ASP A O 1
ATOM 5033 N N . LYS A 1 599 ? 37.768 29.804 64.998 1.00 17.09 599 LYS A N 1
ATOM 5034 C CA . LYS A 1 599 ? 37.345 30.351 63.720 1.00 16.86 599 LYS A CA 1
ATOM 5035 C C . LYS A 1 599 ? 35.838 30.536 63.679 1.00 16.78 599 LYS A C 1
ATOM 5036 O O . LYS A 1 599 ? 35.165 30.143 62.707 1.00 16.69 599 LYS A O 1
ATOM 5042 N N . VAL A 1 600 ? 35.282 31.132 64.736 1.00 16.75 600 VAL A N 1
ATOM 5043 C CA . VAL A 1 600 ? 33.797 31.344 64.818 1.00 16.78 600 VAL A CA 1
ATOM 5044 C C . VAL A 1 600 ? 33.494 32.834 64.937 1.00 15.78 600 VAL A C 1
ATOM 5045 O O . VAL A 1 600 ? 34.160 33.557 65.714 1.00 17.13 600 VAL A O 1
ATOM 5049 N N . ILE A 1 601 ? 32.394 33.274 64.260 1.00 13.88 601 ILE A N 1
ATOM 5050 C CA . ILE A 1 601 ? 31.971 34.659 64.440 1.00 14.46 601 ILE A CA 1
ATOM 5051 C C . ILE A 1 601 ? 30.493 34.533 64.832 1.00 17.40 601 ILE A C 1
ATOM 5052 O O . ILE A 1 601 ? 29.734 33.792 64.151 1.00 17.29 601 ILE A O 1
ATOM 5057 N N . VAL A 1 602 ? 30.136 35.180 65.932 1.00 15.56 602 VAL A N 1
ATOM 5058 C CA . VAL A 1 602 ? 28.682 35.211 66.339 1.00 15.85 602 VAL A CA 1
ATOM 5059 C C . VAL A 1 602 ? 28.273 36.684 66.363 1.00 15.72 602 VAL A C 1
ATOM 5060 O O . VAL A 1 602 ? 29.016 37.519 66.889 1.00 16.58 602 VAL A O 1
ATOM 5064 N N . PHE A 1 603 ? 27.055 36.983 65.900 1.00 16.02 603 PHE A N 1
ATOM 5065 C CA . PHE A 1 603 ? 26.582 38.353 65.992 1.00 16.05 603 PHE A CA 1
ATOM 5066 C C . PHE A 1 603 ? 25.090 38.405 65.886 1.00 15.78 603 PHE A C 1
ATOM 5067 O O . PHE A 1 603 ? 24.499 37.408 65.438 1.00 16.05 603 PHE A O 1
ATOM 5075 N N . GLU A 1 604 ? 24.488 39.548 66.256 1.00 15.19 604 GLU A N 1
ATOM 5076 C CA . GLU A 1 604 ? 23.034 39.750 66.074 1.00 16.65 604 GLU A CA 1
ATOM 5077 C C . GLU A 1 604 ? 22.861 40.868 65.055 1.00 17.04 604 GLU A C 1
ATOM 5078 O O . GLU A 1 604 ? 23.629 41.850 65.079 1.00 18.77 604 GLU A O 1
ATOM 5084 N N . ARG A 1 605 ? 21.899 40.709 64.131 1.00 16.06 605 ARG A N 1
ATOM 5085 C CA . ARG A 1 605 ? 21.547 41.875 63.262 1.00 16.46 605 ARG A CA 1
ATOM 5086 C C . ARG A 1 605 ? 20.022 41.817 63.301 1.00 17.33 605 ARG A C 1
ATOM 5087 O O . ARG A 1 605 ? 19.444 40.769 63.014 1.00 17.06 605 ARG A O 1
ATOM 5095 N N . GLY A 1 606 ? 19.367 42.926 63.634 1.00 17.91 606 GLY A N 1
ATOM 5096 C CA . GLY A 1 606 ? 17.936 42.861 63.739 1.00 19.58 606 GLY A CA 1
ATOM 5097 C C . GLY A 1 606 ? 17.553 41.836 64.829 1.00 20.75 606 GLY A C 1
ATOM 5098 O O . GLY A 1 606 ? 18.224 41.655 65.873 1.00 21.91 606 GLY A O 1
ATOM 5099 N N . ASP A 1 607 ? 16.555 41.050 64.489 1.00 21.02 607 ASP A N 1
ATOM 5100 C CA . ASP A 1 607 ? 16.057 40.061 65.388 1.00 22.58 607 ASP A CA 1
ATOM 5101 C C . ASP A 1 607 ? 16.701 38.682 65.260 1.00 21.98 607 ASP A C 1
ATOM 5102 O O . ASP A 1 607 ? 16.226 37.732 65.878 1.00 23.44 607 ASP A O 1
ATOM 5107 N N . LEU A 1 608 ? 17.817 38.565 64.527 1.00 16.98 608 LEU A N 1
ATOM 5108 C CA . LEU A 1 608 ? 18.336 37.253 64.335 1.00 15.45 608 LEU A CA 1
ATOM 5109 C C . LEU A 1 608 ? 19.707 37.152 64.967 1.00 16.48 608 LEU A C 1
ATOM 5110 O O . LEU A 1 608 ? 20.456 38.159 65.084 1.00 17.68 608 LEU A O 1
ATOM 5115 N N . VAL A 1 609 ? 20.013 35.926 65.361 1.00 15.34 609 VAL A N 1
ATOM 5116 C CA . VAL A 1 609 ? 21.319 35.576 65.934 1.00 14.26 609 VAL A CA 1
ATOM 5117 C C . VAL A 1 609 ? 22.020 34.757 64.832 1.00 15.73 609 VAL A C 1
ATOM 5118 O O . VAL A 1 609 ? 21.502 33.725 64.387 1.00 16.40 609 VAL A O 1
ATOM 5122 N N . PHE A 1 610 ? 23.284 35.049 64.556 1.00 15.31 610 PHE A N 1
ATOM 5123 C CA . PHE A 1 610 ? 23.986 34.421 63.432 1.00 14.01 610 PHE A CA 1
ATOM 5124 C C . PHE A 1 610 ? 25.259 33.779 63.955 1.00 13.65 610 PHE A C 1
ATOM 5125 O O . PHE A 1 610 ? 26.022 34.426 64.677 1.00 16.29 610 PHE A O 1
ATOM 5133 N N . VAL A 1 611 ? 25.514 32.529 63.535 1.00 13.63 611 VAL A N 1
ATOM 5134 C CA . VAL A 1 611 ? 26.677 31.705 63.932 1.00 15.37 611 VAL A CA 1
ATOM 5135 C C . VAL A 1 611 ? 27.378 31.246 62.685 1.00 15.34 611 VAL A C 1
ATOM 5136 O O . VAL A 1 611 ? 26.830 30.392 61.929 1.00 14.11 611 VAL A O 1
ATOM 5140 N N . PHE A 1 612 ? 28.584 31.769 62.499 1.00 14.77 612 PHE A N 1
ATOM 5141 C CA . PHE A 1 612 ? 29.457 31.413 61.358 1.00 14.81 612 PHE A CA 1
ATOM 5142 C C . PHE A 1 612 ? 30.642 30.632 61.877 1.00 15.81 612 PHE A C 1
ATOM 5143 O O . PHE A 1 612 ? 31.381 31.150 62.683 1.00 15.69 612 PHE A O 1
ATOM 5151 N N . ASN A 1 613 ? 30.735 29.343 61.470 1.00 13.62 613 ASN A N 1
ATOM 5152 C CA . ASN A 1 613 ? 31.887 28.527 61.798 1.00 14.65 613 ASN A CA 1
ATOM 5153 C C . ASN A 1 613 ? 32.737 28.417 60.533 1.00 16.44 613 ASN A C 1
ATOM 5154 O O . ASN A 1 613 ? 32.372 27.624 59.657 1.00 16.70 613 ASN A O 1
ATOM 5159 N N . PHE A 1 614 ? 33.876 29.154 60.474 1.00 16.47 614 PHE A N 1
ATOM 5160 C CA . PHE A 1 614 ? 34.791 29.098 59.320 1.00 18.47 614 PHE A CA 1
ATOM 5161 C C . PHE A 1 614 ? 35.881 28.028 59.584 1.00 18.58 614 PHE A C 1
ATOM 5162 O O . PHE A 1 614 ? 36.795 27.887 58.743 1.00 20.66 614 PHE A O 1
ATOM 5170 N N . HIS A 1 615 ? 35.781 27.230 60.664 1.00 17.46 615 HIS A N 1
ATOM 5171 C CA . HIS A 1 615 ? 36.800 26.223 60.863 1.00 18.62 615 HIS A CA 1
ATOM 5172 C C . HIS A 1 615 ? 36.708 25.111 59.789 1.00 19.86 615 HIS A C 1
ATOM 5173 O O . HIS A 1 615 ? 35.598 24.740 59.366 1.00 18.93 615 HIS A O 1
ATOM 5180 N N . PRO A 1 616 ? 37.862 24.556 59.349 1.00 20.29 616 PRO A N 1
ATOM 5181 C CA . PRO A 1 616 ? 37.794 23.575 58.176 1.00 22.26 616 PRO A CA 1
ATOM 5182 C C . PRO A 1 616 ? 37.182 22.224 58.567 1.00 22.62 616 PRO A C 1
ATOM 5183 O O . PRO A 1 616 ? 36.628 21.487 57.721 1.00 22.48 616 PRO A O 1
ATOM 5187 N N . ASN A 1 617 ? 37.279 21.865 59.845 1.00 21.63 617 ASN A N 1
ATOM 5188 C CA . ASN A 1 617 ? 36.886 20.519 60.203 1.00 23.33 617 ASN A CA 1
ATOM 5189 C C . ASN A 1 617 ? 36.235 20.279 61.575 1.00 24.26 617 ASN A C 1
ATOM 5190 O O . ASN A 1 617 ? 35.596 19.213 61.792 1.00 24.86 617 ASN A O 1
ATOM 5195 N N . LYS A 1 618 ? 36.290 21.275 62.449 1.00 22.33 618 LYS A N 1
ATOM 5196 C CA . LYS A 1 618 ? 35.748 21.047 63.789 1.00 20.49 618 LYS A CA 1
ATOM 5197 C C . LYS A 1 618 ? 34.270 21.327 63.899 1.00 20.09 618 LYS A C 1
ATOM 5198 O O . LYS A 1 618 ? 33.831 22.370 63.439 1.00 21.77 618 LYS A O 1
ATOM 5204 N N . THR A 1 619 ? 33.534 20.397 64.536 1.00 20.10 619 THR A N 1
ATOM 5205 C CA . THR A 1 619 ? 32.131 20.615 64.890 1.00 20.83 619 THR A CA 1
ATOM 5206 C C . THR A 1 619 ? 32.149 21.040 66.354 1.00 21.28 619 THR A C 1
ATOM 5207 O O . THR A 1 619 ? 32.790 20.381 67.169 1.00 21.90 619 THR A O 1
ATOM 5211 N N . TYR A 1 620 ? 31.507 22.149 66.677 1.00 20.83 620 TYR A N 1
ATOM 5212 C CA . TYR A 1 620 ? 31.320 22.570 68.104 1.00 20.18 620 TYR A CA 1
ATOM 5213 C C . TYR A 1 620 ? 29.934 22.152 68.516 1.00 21.33 620 TYR A C 1
ATOM 5214 O O . TYR A 1 620 ? 28.953 22.608 67.931 1.00 20.62 620 TYR A O 1
ATOM 5223 N N . LYS A 1 621 ? 29.845 21.187 69.454 1.00 21.18 621 LYS A N 1
ATOM 5224 C CA . LYS A 1 621 ? 28.577 20.766 69.991 1.00 23.91 621 LYS A CA 1
ATOM 5225 C C . LYS A 1 621 ? 28.320 21.641 71.239 1.00 23.60 621 LYS A C 1
ATOM 5226 O O . LYS A 1 621 ? 29.252 21.891 72.060 1.00 26.07 621 LYS A O 1
ATOM 5232 N N . GLY A 1 622 ? 27.090 22.119 71.422 1.00 23.66 622 GLY A N 1
ATOM 5233 C CA . GLY A 1 622 ? 26.819 22.960 72.609 1.00 23.12 622 GLY A CA 1
ATOM 5234 C C . GLY A 1 622 ? 27.602 24.279 72.696 1.00 23.59 622 GLY A C 1
ATOM 5235 O O . GLY A 1 622 ? 27.933 24.753 73.770 1.00 24.54 622 GLY A O 1
ATOM 5236 N N . TYR A 1 623 ? 27.899 24.883 71.563 1.00 20.25 623 TYR A N 1
ATOM 5237 C CA . TYR A 1 623 ? 28.640 26.105 71.495 1.00 21.04 623 TYR A CA 1
ATOM 5238 C C . TYR A 1 623 ? 27.710 27.208 72.026 1.00 21.29 623 TYR A C 1
ATOM 5239 O O . TYR A 1 623 ? 26.624 27.405 71.474 1.00 19.69 623 TYR A O 1
ATOM 5248 N N . LYS A 1 624 ? 28.115 27.887 73.113 1.00 20.52 624 LYS A N 1
ATOM 5249 C CA . LYS A 1 624 ? 27.228 28.932 73.694 1.00 21.33 624 LYS A CA 1
ATOM 5250 C C . LYS A 1 624 ? 27.294 30.270 72.952 1.00 20.27 624 LYS A C 1
ATOM 5251 O O . LYS A 1 624 ? 28.404 30.750 72.610 1.00 18.40 624 LYS A O 1
ATOM 5257 N N . VAL A 1 625 ? 26.125 30.826 72.625 1.00 18.34 625 VAL A N 1
ATOM 5258 C CA . VAL A 1 625 ? 26.014 32.064 71.865 1.00 19.72 625 VAL A CA 1
ATOM 5259 C C . VAL A 1 625 ? 25.167 33.036 72.678 1.00 19.23 625 VAL A C 1
ATOM 5260 O O . VAL A 1 625 ? 24.162 32.654 73.266 1.00 20.93 625 VAL A O 1
ATOM 5264 N N . GLY A 1 626 ? 25.583 34.285 72.703 1.00 20.75 626 GLY A N 1
ATOM 5265 C CA . GLY A 1 626 ? 24.833 35.301 73.425 1.00 19.95 626 GLY A CA 1
ATOM 5266 C C . GLY A 1 626 ? 23.657 35.795 72.583 1.00 21.14 626 GLY A C 1
ATOM 5267 O O . GLY A 1 626 ? 23.649 35.742 71.329 1.00 22.83 626 GLY A O 1
ATOM 5268 N N . CYS A 1 627 ? 22.640 36.299 73.272 1.00 21.66 627 CYS A N 1
ATOM 5269 C CA . CYS A 1 627 ? 21.467 36.819 72.580 1.00 21.98 627 CYS A CA 1
ATOM 5270 C C . CYS A 1 627 ? 20.796 37.823 73.516 1.00 24.29 627 CYS A C 1
ATOM 5271 O O . CYS A 1 627 ? 21.171 37.962 74.687 1.00 22.81 627 CYS A O 1
ATOM 5274 N N . ASP A 1 628 ? 19.816 38.558 72.974 1.00 25.46 628 ASP A N 1
ATOM 5275 C CA . ASP A 1 628 ? 19.170 39.606 73.742 1.00 25.64 628 ASP A CA 1
ATOM 5276 C C . ASP A 1 628 ? 17.982 39.036 74.526 1.00 27.25 628 ASP A C 1
ATOM 5277 O O . ASP A 1 628 ? 18.100 38.860 75.758 1.00 28.52 628 ASP A O 1
ATOM 5282 N N . LEU A 1 629 ? 16.865 38.706 73.862 1.00 26.21 629 LEU A N 1
ATOM 5283 C CA . LEU A 1 629 ? 15.667 38.275 74.587 1.00 29.52 629 LEU A CA 1
ATOM 5284 C C . LEU A 1 629 ? 15.709 36.810 74.990 1.00 28.46 629 LEU A C 1
ATOM 5285 O O . LEU A 1 629 ? 16.303 35.977 74.259 1.00 27.06 629 LEU A O 1
ATOM 5290 N N . PRO A 1 630 ? 15.211 36.487 76.209 1.00 28.11 630 PRO A N 1
ATOM 5291 C CA . PRO A 1 630 ? 15.199 35.116 76.635 1.00 27.34 630 PRO A CA 1
ATOM 5292 C C . PRO A 1 630 ? 14.032 34.427 75.933 1.00 27.10 630 PRO A C 1
ATOM 5293 O O . PRO A 1 630 ? 13.145 35.103 75.419 1.00 26.22 630 PRO A O 1
ATOM 5297 N N . GLY A 1 631 ? 14.049 33.102 75.957 1.00 26.06 631 GLY A N 1
ATOM 5298 C CA . GLY A 1 631 ? 12.959 32.263 75.460 1.00 25.87 631 GLY A CA 1
ATOM 5299 C C . GLY A 1 631 ? 13.500 31.032 74.735 1.00 26.35 631 GLY A C 1
ATOM 5300 O O . GLY A 1 631 ? 14.377 30.338 75.262 1.00 25.99 631 GLY A O 1
ATOM 5301 N N . LYS A 1 632 ? 13.010 30.786 73.504 1.00 24.21 632 LYS A N 1
ATOM 5302 C CA . LYS A 1 632 ? 13.289 29.508 72.772 1.00 24.07 632 LYS A CA 1
ATOM 5303 C C . LYS A 1 632 ? 13.640 29.978 71.331 1.00 22.19 632 LYS A C 1
ATOM 5304 O O . LYS A 1 632 ? 12.882 30.799 70.759 1.00 21.28 632 LYS A O 1
ATOM 5310 N N . TYR A 1 633 ? 14.829 29.591 70.834 1.00 20.45 633 TYR A N 1
ATOM 5311 C CA . TYR A 1 633 ? 15.258 29.953 69.476 1.00 20.26 633 TYR A CA 1
ATOM 5312 C C . TYR A 1 633 ? 15.231 28.700 68.576 1.00 18.41 633 TYR A C 1
ATOM 5313 O O . TYR A 1 633 ? 15.414 27.556 69.018 1.00 19.55 633 TYR A O 1
ATOM 5322 N N . ARG A 1 634 ? 14.961 28.932 67.293 1.00 17.75 634 ARG A N 1
ATOM 5323 C CA . ARG A 1 634 ? 15.025 27.876 66.268 1.00 16.21 634 ARG A CA 1
ATOM 5324 C C . ARG A 1 634 ? 15.771 28.365 65.033 1.00 17.88 634 ARG A C 1
ATOM 5325 O O . ARG A 1 634 ? 16.038 29.559 64.879 1.00 17.46 634 ARG A O 1
ATOM 5333 N N . VAL A 1 635 ? 16.152 27.408 64.198 1.00 16.30 635 VAL A N 1
ATOM 5334 C CA . VAL A 1 635 ? 16.812 27.737 62.904 1.00 14.41 635 VAL A CA 1
ATOM 5335 C C . VAL A 1 635 ? 15.929 28.607 62.056 1.00 16.34 635 VAL A C 1
ATOM 5336 O O . VAL A 1 635 ? 14.732 28.247 61.845 1.00 15.84 635 VAL A O 1
ATOM 5340 N N . ALA A 1 636 ? 16.459 29.748 61.585 1.00 15.78 636 ALA A N 1
ATOM 5341 C CA . ALA A 1 636 ? 15.775 30.558 60.557 1.00 15.56 636 ALA A CA 1
ATOM 5342 C C . ALA A 1 636 ? 16.358 30.259 59.176 1.00 16.54 636 ALA A C 1
ATOM 5343 O O . ALA A 1 636 ? 15.574 30.181 58.174 1.00 17.74 636 ALA A O 1
ATOM 5345 N N . LEU A 1 637 ? 17.704 30.161 59.065 1.00 13.89 637 LEU A N 1
ATOM 5346 C CA . LEU A 1 637 ? 18.258 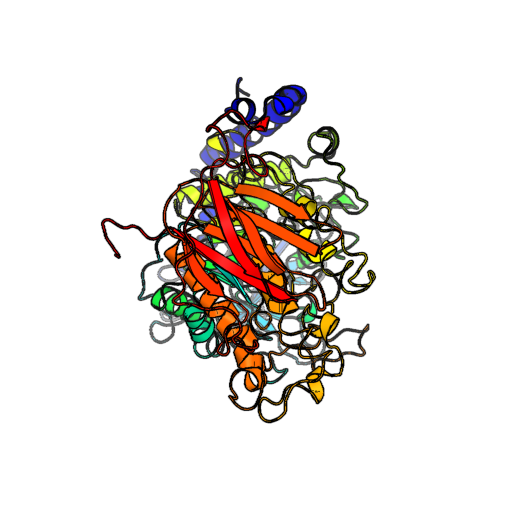29.732 57.784 1.00 15.22 637 LEU A CA 1
ATOM 5347 C C . LEU A 1 637 ? 19.517 28.966 58.091 1.00 15.76 637 LEU A C 1
ATOM 5348 O O . LEU A 1 637 ? 20.360 29.443 58.857 1.00 16.03 637 LEU A O 1
ATOM 5353 N N . ASP A 1 638 ? 19.682 27.790 57.459 1.00 15.43 638 ASP A N 1
ATOM 5354 C CA . ASP A 1 638 ? 20.853 26.946 57.793 1.00 15.98 638 ASP A CA 1
ATOM 5355 C C . ASP A 1 638 ? 21.576 26.573 56.481 1.00 16.70 638 ASP A C 1
ATOM 5356 O O . ASP A 1 638 ? 21.037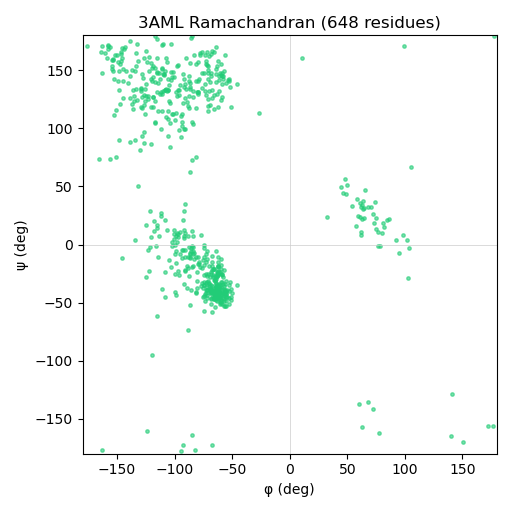 25.861 55.668 1.00 16.70 638 ASP A O 1
ATOM 5361 N N . SER A 1 639 ? 22.838 27.007 56.325 1.00 13.90 639 SER A N 1
ATOM 5362 C CA . SER A 1 639 ? 23.535 26.740 55.062 1.00 14.09 639 SER A CA 1
ATOM 5363 C C . SER A 1 639 ? 23.897 25.273 54.944 1.00 12.95 639 SER A C 1
ATOM 5364 O O . SER A 1 639 ? 24.253 24.846 53.830 1.00 15.16 639 SER A O 1
ATOM 5367 N N . ASP A 1 640 ? 23.796 24.496 56.039 1.00 13.52 640 ASP A N 1
ATOM 5368 C CA . ASP A 1 640 ? 24.107 23.075 55.927 1.00 14.54 640 ASP A CA 1
ATOM 5369 C C . ASP A 1 640 ? 22.947 22.235 55.433 1.00 15.50 640 ASP A C 1
ATOM 5370 O O . ASP A 1 640 ? 23.106 20.974 55.253 1.00 17.18 640 ASP A O 1
ATOM 5375 N N . ALA A 1 641 ? 21.801 22.870 55.206 1.00 13.17 641 ALA A N 1
ATOM 5376 C CA . ALA A 1 641 ? 20.674 22.080 54.792 1.00 13.98 641 ALA A CA 1
ATOM 5377 C C . ALA A 1 641 ? 21.012 21.337 53.484 1.00 13.28 641 ALA A C 1
ATOM 5378 O O . ALA A 1 641 ? 21.673 21.889 52.601 1.00 14.46 641 ALA A O 1
ATOM 5380 N N . LEU A 1 642 ? 20.432 20.109 53.330 1.00 15.14 642 LEU A N 1
ATOM 5381 C CA . LEU A 1 642 ? 20.637 19.395 52.031 1.00 13.99 642 LEU A CA 1
ATOM 5382 C C . LEU A 1 642 ? 20.177 20.194 50.829 1.00 15.04 642 LEU A C 1
ATOM 5383 O O . LEU A 1 642 ? 20.776 20.087 49.753 1.00 16.62 642 LEU A O 1
ATOM 5388 N N . VAL A 1 643 ? 19.039 20.931 50.934 1.00 14.20 643 VAL A N 1
ATOM 5389 C CA . VAL A 1 643 ? 18.611 21.756 49.803 1.00 15.84 643 VAL A CA 1
ATOM 5390 C C . VAL A 1 643 ? 19.612 22.828 49.355 1.00 14.83 643 VAL A C 1
ATOM 5391 O O . VAL A 1 643 ? 19.467 23.349 48.218 1.00 16.27 643 VAL A O 1
ATOM 5395 N N . PHE A 1 644 ? 20.656 23.083 50.174 1.00 13.88 644 PHE A N 1
ATOM 5396 C CA . PHE A 1 644 ? 21.680 24.088 49.836 1.00 13.61 644 PHE A CA 1
ATOM 5397 C C . PHE A 1 644 ? 22.993 23.400 49.645 1.00 13.35 644 PHE A C 1
ATOM 5398 O O . PHE A 1 644 ? 24.054 24.020 49.654 1.00 13.96 644 PHE A O 1
ATOM 5406 N N . GLY A 1 645 ? 22.933 22.081 49.462 1.00 15.71 645 GLY A N 1
ATOM 5407 C CA . GLY A 1 645 ? 24.111 21.259 49.147 1.00 16.97 645 GLY A CA 1
ATOM 5408 C C . GLY A 1 645 ? 24.987 20.896 50.299 1.00 17.76 645 GLY A C 1
ATOM 5409 O O . GLY A 1 645 ? 26.136 20.469 50.076 1.00 17.82 645 GLY A O 1
ATOM 5410 N N . GLY A 1 646 ? 24.521 21.163 51.544 1.00 15.35 646 GLY A N 1
ATOM 5411 C CA . GLY A 1 646 ? 25.306 20.815 52.714 1.00 17.03 646 GLY A CA 1
ATOM 5412 C C . GLY A 1 646 ? 25.062 19.359 53.114 1.00 17.77 646 GLY A C 1
ATOM 5413 O O . GLY A 1 646 ? 24.579 18.568 52.276 1.00 17.87 646 GLY A O 1
ATOM 5414 N N . HIS A 1 647 ? 25.452 18.998 54.343 1.00 17.35 647 HIS A N 1
ATOM 5415 C CA . HIS A 1 647 ? 25.353 17.642 54.889 1.00 18.36 647 HIS A CA 1
ATOM 5416 C C . HIS A 1 647 ? 24.186 17.354 55.837 1.00 16.80 647 HIS A C 1
ATOM 5417 O O . HIS A 1 647 ? 24.046 16.219 56.288 1.00 15.55 647 HIS A O 1
ATOM 5424 N N . GLY A 1 648 ? 23.295 18.364 56.007 1.00 16.41 648 GLY A N 1
ATOM 5425 C CA . GLY A 1 648 ? 22.008 18.157 56.725 1.00 16.74 648 GLY A CA 1
ATOM 5426 C C . GLY A 1 648 ? 22.244 17.780 58.180 1.00 17.85 648 GLY A C 1
ATOM 5427 O O . GLY A 1 648 ? 21.534 16.942 58.697 1.00 20.70 648 GLY A O 1
ATOM 5428 N N . ARG A 1 649 ? 23.250 18.352 58.824 1.00 17.49 649 ARG A N 1
ATOM 5429 C CA . ARG A 1 649 ? 23.616 17.966 60.188 1.00 18.95 649 ARG A CA 1
ATOM 5430 C C . ARG A 1 649 ? 22.870 18.755 61.264 1.00 19.11 649 ARG A C 1
ATOM 5431 O O . ARG A 1 649 ? 22.874 18.414 62.446 1.00 21.65 649 ARG A O 1
ATOM 5439 N N . VAL A 1 650 ? 22.312 19.905 60.873 1.00 20.32 650 VAL A N 1
ATOM 5440 C CA . VAL A 1 650 ? 21.674 20.816 61.836 1.00 19.99 650 VAL A CA 1
ATOM 5441 C C . VAL A 1 650 ? 20.161 20.481 61.958 1.00 21.62 650 VAL A C 1
ATOM 5442 O O . VAL A 1 650 ? 19.482 20.384 60.913 1.00 23.36 650 VAL A O 1
ATOM 5446 N N . GLY A 1 651 ? 19.628 20.444 63.199 1.00 23.93 651 GLY A N 1
ATOM 5447 C CA . GLY A 1 651 ? 18.236 20.061 63.364 1.00 24.13 651 GLY A CA 1
ATOM 5448 C C . GLY A 1 651 ? 17.330 21.264 63.238 1.00 24.96 651 GLY A C 1
ATOM 5449 O O . GLY A 1 651 ? 17.383 22.158 64.054 1.00 25.68 651 GLY A O 1
ATOM 5450 N N . HIS A 1 652 ? 16.455 21.271 62.242 1.00 24.83 652 HIS A N 1
ATOM 5451 C CA . HIS A 1 652 ? 15.571 22.446 62.049 1.00 27.11 652 HIS A CA 1
ATOM 5452 C C . HIS A 1 652 ? 14.378 22.465 63.031 1.00 29.16 652 HIS A C 1
ATOM 5453 O O . HIS A 1 652 ? 13.767 23.526 63.221 1.00 30.95 652 HIS A O 1
ATOM 5460 N N . ASP A 1 653 ? 14.081 21.330 63.655 1.00 29.88 653 ASP A N 1
ATOM 5461 C CA . ASP A 1 653 ? 12.911 21.226 64.566 1.00 33.39 653 ASP A CA 1
ATOM 5462 C C . ASP A 1 653 ? 13.336 21.523 66.013 1.00 31.50 653 ASP A C 1
ATOM 5463 O O . ASP A 1 653 ? 12.495 21.505 66.905 1.00 35.32 653 ASP A O 1
ATOM 5468 N N . VAL A 1 654 ? 14.632 21.717 66.251 1.00 28.61 654 VAL A N 1
ATOM 5469 C CA . VAL A 1 654 ? 15.186 21.704 67.615 1.00 26.05 654 VAL A CA 1
ATOM 5470 C C . VAL A 1 654 ? 14.919 23.085 68.317 1.00 24.45 654 VAL A C 1
ATOM 5471 O O . VAL A 1 654 ? 15.246 24.150 67.754 1.00 23.89 654 VAL A O 1
ATOM 5475 N N . ASP A 1 655 ? 14.394 23.032 69.560 1.00 23.14 655 ASP A N 1
ATOM 5476 C CA . ASP A 1 655 ? 14.220 24.205 70.371 1.00 23.12 655 ASP A CA 1
ATOM 5477 C C . ASP A 1 655 ? 15.556 24.499 71.096 1.00 23.11 655 ASP A C 1
ATOM 5478 O O . ASP A 1 655 ? 16.131 23.608 71.700 1.00 25.56 655 ASP A O 1
ATOM 5483 N N . HIS A 1 656 ? 16.026 25.753 71.065 1.00 21.82 656 HIS A N 1
ATOM 5484 C CA . HIS A 1 656 ? 17.218 26.136 71.808 1.00 20.17 656 HIS A CA 1
ATOM 5485 C C . HIS A 1 656 ? 16.766 27.081 72.932 1.00 20.65 656 HIS A C 1
ATOM 5486 O O . HIS A 1 656 ? 16.546 28.294 72.682 1.00 21.08 656 HIS A O 1
ATOM 5493 N N . PHE A 1 657 ? 16.624 26.551 74.137 1.00 20.25 657 PHE A N 1
ATOM 5494 C CA . PHE A 1 657 ? 16.192 27.363 75.251 1.00 21.71 657 PHE A CA 1
ATOM 5495 C C . PHE A 1 657 ? 17.342 28.211 75.804 1.00 21.35 657 PHE A C 1
ATOM 5496 O O . PHE A 1 657 ? 18.513 27.719 75.914 1.00 22.94 657 PHE A O 1
ATOM 5504 N N . THR A 1 658 ? 17.016 29.419 76.202 1.00 21.88 658 THR A N 1
ATOM 5505 C CA . THR A 1 658 ? 18.009 30.348 76.708 1.00 22.23 658 THR A CA 1
ATOM 5506 C C . THR A 1 658 ? 18.219 30.149 78.195 1.00 23.84 658 THR A C 1
ATOM 5507 O O . THR A 1 658 ? 17.322 29.595 78.890 1.00 24.14 658 THR A O 1
ATOM 5511 N N . SER A 1 659 ? 19.400 30.559 78.630 1.00 22.67 659 SER A N 1
ATOM 5512 C CA . SER A 1 659 ? 19.671 30.734 80.045 1.00 25.24 659 SER A CA 1
ATOM 5513 C C . SER A 1 659 ? 20.030 32.168 80.302 1.00 24.45 659 SER A C 1
ATOM 5514 O O . SER A 1 659 ? 20.592 32.873 79.454 1.00 23.25 659 SER A O 1
ATOM 5517 N N . PRO A 1 660 ? 19.744 32.647 81.524 1.00 25.22 660 PRO A N 1
ATOM 5518 C CA . PRO A 1 660 ? 20.098 34.045 81.835 1.00 25.50 660 PRO A CA 1
ATOM 5519 C C . PRO A 1 660 ? 21.598 34.163 82.090 1.00 24.46 660 PRO A C 1
ATOM 5520 O O . PRO A 1 660 ? 22.213 33.228 82.623 1.00 26.50 660 PRO A O 1
ATOM 5524 N N . GLU A 1 661 ? 22.183 35.295 81.733 1.00 25.29 661 GLU A N 1
ATOM 5525 C CA . GLU A 1 661 ? 23.604 35.489 81.852 1.00 25.21 661 GLU A CA 1
ATOM 5526 C C . GLU A 1 661 ? 23.776 36.789 82.657 1.00 26.52 661 GLU A C 1
ATOM 5527 O O . GLU A 1 661 ? 23.824 37.902 82.133 1.00 27.20 661 GLU A O 1
ATOM 5533 N N . GLY A 1 662 ? 23.779 36.640 83.954 1.00 29.21 662 GLY A N 1
ATOM 5534 C CA . GLY A 1 662 ? 24.013 37.811 84.803 1.00 30.29 662 GLY A CA 1
ATOM 5535 C C . GLY A 1 662 ? 22.799 38.708 84.768 1.00 33.50 662 GLY A C 1
ATOM 5536 O O . GLY A 1 662 ? 21.655 38.212 84.722 1.00 31.53 662 GLY A O 1
ATOM 5537 N N . MET A 1 663 ? 23.050 40.021 84.763 1.00 35.29 663 MET A N 1
ATOM 5538 C CA A MET A 1 663 ? 21.986 41.042 84.816 0.50 38.36 663 MET A CA 1
ATOM 5539 C CA B MET A 1 663 ? 21.961 41.002 84.796 0.50 38.22 663 MET A CA 1
ATOM 5540 C C . MET A 1 663 ? 22.066 42.007 83.671 1.00 39.32 663 MET A C 1
ATOM 5541 O O . MET A 1 663 ? 23.172 42.505 83.388 1.00 39.19 663 MET A O 1
ATOM 5550 N N . PRO A 1 664 ? 20.901 42.304 83.013 1.00 41.46 664 PRO A N 1
ATOM 5551 C CA . PRO A 1 664 ? 20.966 43.196 81.844 1.00 42.38 664 PRO A CA 1
ATOM 5552 C C . PRO A 1 664 ? 21.593 44.536 82.297 1.00 42.20 664 PRO A C 1
ATOM 5553 O O . PRO A 1 664 ? 21.418 44.942 83.450 1.00 43.01 664 PRO A O 1
ATOM 5557 N N . GLY A 1 665 ? 22.368 45.133 81.398 1.00 40.95 665 GLY A N 1
ATOM 5558 C CA . GLY A 1 665 ? 23.183 46.297 81.699 1.00 41.32 665 GLY A CA 1
ATOM 5559 C C . GLY A 1 665 ? 24.234 46.163 82.785 1.00 41.83 665 GLY A C 1
ATOM 5560 O O . GLY A 1 665 ? 24.628 47.181 83.358 1.00 42.62 665 GLY A O 1
ATOM 5561 N N . VAL A 1 666 ? 24.728 44.938 83.072 1.00 41.19 666 VAL A N 1
ATOM 5562 C CA . VAL A 1 666 ? 25.909 44.792 83.954 1.00 38.01 666 VAL A CA 1
ATOM 5563 C C . VAL A 1 666 ? 26.792 43.869 83.137 1.00 36.40 666 VAL A C 1
ATOM 5564 O O . VAL A 1 666 ? 26.787 42.682 83.378 1.00 33.12 666 VAL A O 1
ATOM 5568 N N . PRO A 1 667 ? 27.531 44.437 82.159 1.00 34.90 667 PRO A N 1
ATOM 5569 C CA . PRO A 1 667 ? 28.124 43.619 81.081 1.00 33.56 667 PRO A CA 1
ATOM 5570 C C . PRO A 1 667 ? 29.161 42.649 81.583 1.00 33.59 667 PRO A C 1
ATOM 5571 O O . PRO A 1 667 ? 29.351 41.589 80.967 1.00 32.60 667 PRO A O 1
ATOM 5575 N N . GLU A 1 668 ? 29.804 42.966 82.688 1.00 31.47 668 GLU A N 1
ATOM 5576 C CA . GLU A 1 668 ? 30.836 42.058 83.249 1.00 33.50 668 GLU A CA 1
ATOM 5577 C C . GLU A 1 668 ? 30.214 40.753 83.730 1.00 31.84 668 GLU A C 1
ATOM 5578 O O . GLU A 1 668 ? 30.912 39.768 83.865 1.00 32.00 668 GLU A O 1
ATOM 5584 N N . THR A 1 669 ? 28.900 40.765 83.992 1.00 31.02 669 THR A N 1
ATOM 5585 C CA . THR A 1 669 ? 28.198 39.548 84.464 1.00 29.21 669 THR A CA 1
ATOM 5586 C C . THR A 1 669 ? 27.560 38.806 83.294 1.00 27.91 669 THR A C 1
ATOM 5587 O O . THR A 1 669 ? 27.014 37.715 83.453 1.00 26.35 669 THR A O 1
ATOM 5591 N N . ASN A 1 670 ? 27.595 39.438 82.130 1.00 27.73 670 ASN A N 1
ATOM 5592 C CA . ASN A 1 670 ? 26.941 38.846 80.958 1.00 29.16 670 ASN A CA 1
ATOM 5593 C C . ASN A 1 670 ? 27.837 37.889 80.248 1.00 26.68 670 ASN A C 1
ATOM 5594 O O . ASN A 1 670 ? 28.997 37.671 80.644 1.00 27.36 670 ASN A O 1
ATOM 5599 N N . PHE A 1 671 ? 27.278 37.280 79.210 1.00 25.40 671 PHE A N 1
ATOM 5600 C CA . PHE A 1 671 ? 28.034 36.409 78.351 1.00 25.14 671 PHE A CA 1
ATOM 5601 C C . PHE A 1 671 ? 28.389 37.158 77.056 1.00 24.67 671 PHE A C 1
ATOM 5602 O O . PHE A 1 671 ? 27.494 37.438 76.265 1.00 22.08 671 PHE A O 1
ATOM 5610 N N . ASN A 1 672 ? 29.684 37.446 76.849 1.00 23.87 672 ASN A N 1
ATOM 5611 C CA . ASN A 1 672 ? 30.064 38.247 75.677 1.00 25.67 672 ASN A CA 1
ATOM 5612 C C . ASN A 1 672 ? 29.200 39.494 75.552 1.00 26.20 672 ASN A C 1
ATOM 5613 O O . ASN A 1 672 ? 28.728 39.848 74.432 1.00 23.57 672 ASN A O 1
ATOM 5618 N N . ASN A 1 673 ? 28.980 40.144 76.700 1.00 26.27 673 ASN A N 1
ATOM 5619 C CA . ASN A 1 673 ? 28.164 41.360 76.836 1.00 29.62 673 ASN A CA 1
ATOM 5620 C C . ASN A 1 673 ? 26.723 41.199 76.440 1.00 26.87 673 ASN A C 1
ATOM 5621 O O . ASN A 1 673 ? 26.093 42.177 76.066 1.00 28.32 673 ASN A O 1
ATOM 5626 N N . ARG A 1 674 ? 26.236 39.952 76.495 1.00 24.21 674 ARG A N 1
ATOM 5627 C CA . ARG A 1 674 ? 24.812 39.692 76.169 1.00 23.17 674 ARG A CA 1
ATOM 5628 C C . ARG A 1 674 ? 24.159 39.100 77.419 1.00 23.31 674 ARG A C 1
ATOM 5629 O O . ARG A 1 674 ? 24.741 38.246 78.070 1.00 23.70 674 ARG A O 1
ATOM 5637 N N . PRO A 1 675 ? 22.917 39.450 77.656 1.00 26.38 675 PRO A N 1
ATOM 5638 C CA . PRO A 1 675 ? 22.176 39.089 78.916 1.00 25.29 675 PRO A CA 1
ATOM 5639 C C . PRO A 1 675 ? 21.530 37.683 78.916 1.00 25.84 675 PRO A C 1
ATOM 5640 O O . PRO A 1 675 ? 21.008 37.258 79.972 1.00 24.99 675 PRO A O 1
ATOM 5644 N N . ASN A 1 676 ? 21.567 36.953 77.778 1.00 21.71 676 ASN A N 1
ATOM 5645 C CA . ASN A 1 676 ? 21.070 35.580 77.799 1.00 22.66 676 ASN A CA 1
ATOM 5646 C C . ASN A 1 676 ? 21.991 34.817 76.861 1.00 21.95 676 ASN A C 1
ATOM 5647 O O . ASN A 1 676 ? 22.746 35.462 76.100 1.00 21.02 676 ASN A O 1
ATOM 5652 N N . SER A 1 677 ? 21.908 33.497 76.889 1.00 20.95 677 SER A N 1
ATOM 5653 C CA . SER A 1 677 ? 22.612 32.684 75.898 1.00 20.07 677 SER A CA 1
ATOM 5654 C C . SER A 1 677 ? 21.803 31.443 75.584 1.00 21.89 677 SER A C 1
ATOM 5655 O O . SER A 1 677 ? 20.892 31.026 76.372 1.00 22.35 677 SER A O 1
ATOM 5658 N N . PHE A 1 678 ? 22.171 30.804 74.477 1.00 20.60 678 PHE A N 1
ATOM 5659 C CA . PHE A 1 678 ? 21.675 29.454 74.196 1.00 20.86 678 PHE A CA 1
ATOM 5660 C C . PHE A 1 678 ? 22.797 28.674 73.535 1.00 21.89 678 PHE A C 1
ATOM 5661 O O . PHE A 1 678 ? 23.855 29.269 73.215 1.00 21.83 678 PHE A O 1
ATOM 5669 N N . LYS A 1 679 ? 22.633 27.342 73.372 1.00 21.54 679 LYS A N 1
ATOM 5670 C CA . LYS A 1 679 ? 23.752 26.540 72.868 1.00 22.48 679 LYS A CA 1
ATOM 5671 C C . LYS A 1 679 ? 23.329 25.958 71.543 1.00 21.20 679 LYS A C 1
ATOM 5672 O O . LYS A 1 679 ? 22.094 25.601 71.363 1.00 22.31 679 LYS A O 1
ATOM 5678 N N . VAL A 1 680 ? 24.278 25.944 70.590 1.00 20.86 680 VAL A N 1
ATOM 5679 C CA . VAL A 1 680 ? 24.003 25.394 69.272 1.00 20.32 680 VAL A CA 1
ATOM 5680 C C . VAL A 1 680 ? 24.970 24.298 68.851 1.00 21.13 680 VAL A C 1
ATOM 5681 O O . VAL A 1 680 ? 26.041 24.166 69.410 1.00 20.36 680 VAL A O 1
ATOM 5685 N N . LEU A 1 681 ? 24.597 23.595 67.793 1.00 19.14 681 LEU A N 1
ATOM 5686 C CA . LEU A 1 681 ? 25.487 22.731 67.037 1.00 19.90 681 LEU A CA 1
ATOM 5687 C C . LEU A 1 681 ? 25.985 23.551 65.849 1.00 18.18 681 LEU A C 1
ATOM 5688 O O . LEU A 1 681 ? 25.176 24.115 65.134 1.00 17.79 681 LEU A O 1
ATOM 5693 N N . SER A 1 682 ? 27.327 23.573 65.665 1.00 16.61 682 SER A N 1
ATOM 5694 C CA . SER A 1 682 ? 27.941 24.364 64.660 1.00 17.11 682 SER A CA 1
ATOM 5695 C C . SER A 1 682 ? 28.989 23.488 63.950 1.00 15.54 682 SER A C 1
ATOM 5696 O O . SER A 1 682 ? 30.129 23.410 64.359 1.00 17.20 682 SER A O 1
ATOM 5699 N N . PRO A 1 683 ? 28.548 22.814 62.897 1.00 16.78 683 PRO A N 1
ATOM 5700 C CA . PRO A 1 683 ? 29.485 22.039 62.084 1.00 17.28 683 PRO A CA 1
ATOM 5701 C C . PRO A 1 683 ? 30.397 22.970 61.302 1.00 15.88 683 PRO A C 1
ATOM 5702 O O . PRO A 1 683 ? 30.079 24.179 61.107 1.00 16.82 683 PRO A O 1
ATOM 5706 N N . PRO A 1 684 ? 31.522 22.414 60.824 1.00 17.11 684 PRO A N 1
ATOM 5707 C CA . PRO A 1 684 ? 32.550 23.242 60.189 1.00 14.89 684 PRO A CA 1
ATOM 5708 C C . PRO A 1 684 ? 32.061 23.800 58.857 1.00 16.04 684 PRO A C 1
ATOM 5709 O O . PRO A 1 684 ? 31.259 23.121 58.179 1.00 15.40 684 PRO A O 1
ATOM 5713 N N . ARG A 1 685 ? 32.521 24.996 58.526 1.00 16.50 685 ARG A N 1
ATOM 5714 C CA . ARG A 1 685 ? 32.062 25.687 57.331 1.00 15.38 685 ARG A CA 1
ATOM 5715 C C . ARG A 1 685 ? 30.548 25.760 57.183 1.00 15.83 685 ARG A C 1
ATOM 5716 O O . ARG A 1 685 ? 29.961 25.453 56.124 1.00 15.81 685 ARG A O 1
ATOM 5724 N N . THR A 1 686 ? 29.901 26.220 58.267 1.00 16.69 686 THR A N 1
ATOM 5725 C CA . THR A 1 686 ? 28.458 26.450 58.156 1.00 15.14 686 THR A CA 1
ATOM 5726 C C . THR A 1 686 ? 28.133 27.821 58.702 1.00 18.16 686 THR A C 1
ATOM 5727 O O . THR A 1 686 ? 28.874 28.369 59.495 1.00 16.79 686 THR A O 1
ATOM 5731 N N . CYS A 1 687 ? 26.992 28.348 58.262 1.00 14.50 687 CYS A N 1
ATOM 5732 C CA . CYS A 1 687 ? 26.438 29.551 58.879 1.00 13.00 687 CYS A CA 1
ATOM 5733 C C . CYS A 1 687 ? 24.939 29.305 59.042 1.00 14.22 687 CYS A C 1
ATOM 5734 O O . CYS A 1 687 ? 24.228 28.880 58.127 1.00 14.86 687 CYS A O 1
ATOM 5737 N N . VAL A 1 688 ? 24.496 29.628 60.253 1.00 13.49 688 VAL A N 1
ATOM 5738 C CA . VAL A 1 688 ? 23.114 29.384 60.610 1.00 13.71 688 VAL A CA 1
ATOM 5739 C C . VAL A 1 688 ? 22.618 30.675 61.281 1.00 15.92 688 VAL A C 1
ATOM 5740 O O . VAL A 1 688 ? 23.263 31.208 62.172 1.00 15.43 688 VAL A O 1
ATOM 5744 N N . ALA A 1 689 ? 21.443 31.124 60.889 1.00 13.99 689 ALA A N 1
ATOM 5745 C CA . ALA A 1 689 ? 20.766 32.261 61.566 1.00 16.12 689 ALA A CA 1
ATOM 5746 C C . ALA A 1 689 ? 19.619 31.652 62.384 1.00 16.81 689 ALA A C 1
ATOM 5747 O O . ALA A 1 689 ? 18.912 30.710 61.922 1.00 17.65 689 ALA A O 1
ATOM 5749 N N . TYR A 1 690 ? 19.511 32.078 63.668 1.00 15.93 690 TYR A N 1
ATOM 5750 C CA . TYR A 1 690 ? 18.386 31.639 64.512 1.00 15.31 690 TYR A CA 1
ATOM 5751 C C . TYR A 1 690 ? 17.473 32.806 64.904 1.00 15.94 690 TYR A C 1
ATOM 5752 O O . TYR A 1 690 ? 17.928 33.954 65.070 1.00 16.91 690 TYR A O 1
ATOM 5761 N N . TYR A 1 691 ? 16.164 32.487 65.039 1.00 18.18 691 TYR A N 1
ATOM 5762 C CA . TYR A 1 691 ? 15.181 33.451 65.433 1.00 18.14 691 TYR A CA 1
ATOM 5763 C C . TYR A 1 691 ? 14.520 33.019 66.778 1.00 19.33 691 TYR A C 1
ATOM 5764 O O . TYR A 1 691 ? 14.485 31.813 67.120 1.00 20.21 691 TYR A O 1
ATOM 5773 N N . ARG A 1 692 ? 14.020 34.005 67.523 1.00 19.22 692 ARG A N 1
ATOM 5774 C CA . ARG A 1 692 ? 13.260 33.688 68.772 1.00 19.62 692 ARG A CA 1
ATOM 5775 C C . ARG A 1 692 ? 11.778 33.366 68.486 1.00 19.73 692 ARG A C 1
ATOM 5776 O O . ARG A 1 692 ? 11.069 34.165 67.868 1.00 20.81 692 ARG A O 1
ATOM 5784 N N . VAL A 1 693 ? 11.329 32.227 68.976 1.00 21.39 693 VAL A N 1
ATOM 5785 C CA . VAL A 1 693 ? 9.959 31.779 68.768 1.00 25.21 693 VAL A CA 1
ATOM 5786 C C . VAL A 1 693 ? 9.051 32.753 69.504 1.00 25.97 693 VAL A C 1
ATOM 5787 O O . VAL A 1 693 ? 9.271 33.071 70.739 1.00 25.27 693 VAL A O 1
ATOM 5791 N N . ASP A 1 694 ? 8.021 33.283 68.811 1.00 27.00 694 ASP A N 1
ATOM 5792 C CA . ASP A 1 694 ? 7.078 34.151 69.557 1.00 31.19 694 ASP A CA 1
ATOM 5793 C C . ASP A 1 694 ? 6.075 33.193 70.207 1.00 34.47 694 ASP A C 1
ATOM 5794 O O . ASP A 1 694 ? 5.230 32.644 69.503 1.00 34.46 694 ASP A O 1
ATOM 5799 N N . GLU A 1 695 ? 6.193 32.940 71.524 1.00 36.43 695 GLU A N 1
ATOM 5800 C CA . GLU A 1 695 ? 5.395 31.872 72.141 1.00 40.82 695 GLU A CA 1
ATOM 5801 C C . GLU A 1 695 ? 3.918 32.223 72.284 1.00 43.23 695 GLU A C 1
ATOM 5802 O O . GLU A 1 695 ? 3.095 31.341 72.484 1.00 45.31 695 GLU A O 1
ATOM 5808 N N . ASP A 1 696 ? 3.598 33.498 72.139 1.00 45.42 696 ASP A N 1
ATOM 5809 C CA . ASP A 1 696 ? 2.197 33.916 72.082 1.00 48.75 696 ASP A CA 1
ATOM 5810 C C . ASP A 1 696 ? 1.509 33.581 70.727 1.00 49.54 696 ASP A C 1
ATOM 5811 O O . ASP A 1 696 ? 0.294 33.361 70.681 1.00 50.71 696 ASP A O 1
ATOM 5816 N N . ARG A 1 697 ? 2.306 33.493 69.659 1.00 48.83 697 ARG A N 1
ATOM 5817 C CA A ARG A 1 697 ? 1.798 33.450 68.280 0.50 48.99 697 ARG A CA 1
ATOM 5818 C CA B ARG A 1 697 ? 1.766 33.434 68.312 0.50 49.45 697 ARG A CA 1
ATOM 5819 C C . ARG A 1 697 ? 2.199 32.204 67.486 1.00 49.45 697 ARG A C 1
ATOM 5820 O O . ARG A 1 697 ? 1.565 31.885 66.480 1.00 49.63 697 ARG A O 1
ATOM 5835 N N . GLU A 1 698 ? 3.244 31.480 67.929 1.00 49.84 698 GLU A N 1
ATOM 5836 C CA . GLU A 1 698 ? 3.769 30.316 67.159 1.00 50.96 698 GLU A CA 1
ATOM 5837 C C . GLU A 1 698 ? 3.625 28.949 67.829 1.00 53.06 698 GLU A C 1
ATOM 5838 O O . GLU A 1 698 ? 3.019 28.047 67.218 1.00 54.05 698 GLU A O 1
ATOM 5844 N N . GLU A 1 699 ? 4.261 28.794 69.008 1.00 54.66 699 GLU A N 1
ATOM 5845 C CA A GLU A 1 699 ? 3.933 27.773 70.039 0.50 56.17 699 GLU A CA 1
ATOM 5846 C CA B GLU A 1 699 ? 4.230 27.528 69.808 0.50 56.06 699 GLU A CA 1
ATOM 5847 C C . GLU A 1 699 ? 4.998 27.640 71.153 1.00 56.75 699 GLU A C 1
ATOM 5848 O O . GLU A 1 699 ? 5.977 28.421 71.259 1.00 56.71 699 GLU A O 1
#

Nearest PDB structures (foldseek):
  3aml-assembly1_A  TM=1.001E+00  e=0.000E+00  Oryza sativa Japonica Group
  3vu2-assembly2_B  TM=9.923E-01  e=0.000E+00  Oryza sativa Japonica Group
  7ml5-assembly1_A  TM=9.916E-01  e=0.000E+00  Oryza sativa Japonica Group
  5clw-assembly2_B  TM=9.736E-01  e=6.680E-94  Homo sapiens
  5clw-assembly3_C  TM=9.618E-01  e=1.131E-92  Homo sapiens

Foldseek 3Di:
DDAAFLVCVQPVVCVVQRVLLVVLLVVLVVVQVVCCVPQVGLLRLLQCLCVAAWHADQFKIKHKAQFQQFPWKFKAWVLNPRDGPVGTWPQDPRRITMGIGGADPRHYSADAFTFIWMWTDHPPDDIATAHGLQQAAWAADCPPVHGDITGGHHDDDPVQAADFDFAAAFQDLFAAEAEEEQQQAAQFLGGEALQCCLVPPLVLCLLLQGAEYEYEQQAADPDVLLRNQAHARLNYGHPSRHHPRSLLVSCSSNVVSNHAYAYADALAFHHCDCRGHQVVSDPPDALLSGQAHDDVLQADVVVRTGGGDLQHSVNLSVRSSSLVSCCPVSVHQEYEHELVCLLQFSVSCVVDDAPPPCCVRRDVRGRSSSLSSLLSNLVVVCVVPVSGAYEYAHARQRPQCQPPVSSSGSRHQEYELPQQLVVLVCCLQPNDLLPDFLVVNLCSQAVHDPVGWYEWENHDQPSVPFKDWAQLCSQQPPCVVPFFFPVDDGPLSNQLSLLVLLVSGLVRQQRRTLYYYDYNQSQLSFGDHAGAQDVVVPGDSRRSHHNVVQCPDPRGQSVLSNVSSSLSSVLCVVQVQSSAPDKAWLDRDSNQRWTWIDGRQKIKIFGQASFDKDFFAKGADADFAWKFWSGKCQCVSNVHVNPFDRVDTWGKAAQADQPPQVSGRSSHGIITTGIGGHSMMTMMGHDPVVPGD

Organism: Oryza sativa subsp. japonica (NCBI:txid39947)

Solvent-accessible surface area: 27771 Å² total; per-residue (Å²): 32,119,113,112,16,55,0,5,99,65,13,88,130,0,81,121,22,84,119,29,0,36,109,0,13,115,59,11,79,59,26,46,75,75,0,82,159,105,38,60,8,11,72,101,4,0,80,2,8,102,110,8,0,18,23,52,62,157,37,6,1,28,0,65,0,16,6,19,21,0,120,80,3,12,0,0,0,83,44,23,130,86,90,1,60,194,32,137,14,135,90,67,184,131,4,24,9,29,23,137,16,78,41,95,145,66,138,47,18,1,72,51,88,8,62,0,33,0,43,3,68,62,69,69,35,90,92,35,39,38,4,1,5,7,5,63,14,0,36,88,82,65,78,180,166,43,17,32,6,17,0,4,9,41,58,20,62,91,117,103,136,52,69,49,149,70,108,64,19,116,87,33,122,3,7,10,1,1,4,0,3,5,4,0,3,16,61,104,35,135,61,11,44,3,106,84,1,0,60,90,2,0,54,64,0,106,49,7,33,3,19,3,0,1,0,1,14,1,2,0,2,29,117,44,19,9,1,2,29,40,1,3,5,1,0,0,0,5,16,46,7,17,37,4,21,26,0,32,42,0,0,0,55,0,9,52,51,44,0,7,0,1,0,2,0,4,1,2,6,0,9,57,45,72,56,3,4,4,16,2,12,46,47,69,22,96,32,116,54,4,5,1,20,67,64,114,110,0,86,1,139,128,60,77,0,29,11,4,9,14,51,16,66,21,0,2,17,1,0,0,0,0,0,19,7,0,3,59,62,2,41,0,0,0,0,4,2,5,11,0,12,3,4,0,0,74,44,35,15,42,140,106,53,47,112,33,78,23,122,56,10,7,43,174,69,5,11,17,26,0,0,4,0,0,1,0,0,2,66,1,0,46,124,42,26,92,85,1,6,0,1,0,30,3,93,6,29,0,1,0,0,7,54,60,19,130,32,3,0,0,5,5,24,13,24,8,16,49,68,4,11,98,65,1,45,43,6,26,109,93,83,103,34,170,109,8,25,0,48,78,1,10,122,23,4,28,122,41,61,132,52,10,85,11,0,0,12,3,12,42,15,26,20,83,152,67,9,45,77,10,1,1,5,32,10,3,61,143,67,5,108,125,23,6,33,45,165,110,127,15,43,116,48,0,54,58,0,8,16,3,3,5,0,0,6,0,0,0,0,0,0,1,0,30,0,2,4,4,0,0,0,5,6,1,2,4,4,23,75,6,9,1,35,61,134,56,32,132,157,40,130,64,31,8,49,1,28,17,58,31,18,86,34,109,117,28,29,4,45,34,1,34,27,3,3,70,23,0,0,44,8,5,112,131,47,46,0,0,62,28,121,64,39,60,41,16,26,83,32,67,188,40,23,0,0,1,0,3,4,6,103,1,5,0,2,0,0,9,26,54,109,104,64,28,177,41,30,68,1,0,0,52,103,69,20,23,8,34,20,31,11,2,2,3,8,124,103,18,17,16,101,39,93,14,28,95,128,70,53,20,137,26,61,109,26,43,122,110,74,63,62,154,60,25,50,58,99,21,23,14,2,4,124,4,61,2,0,18,38,1,0,2,0,1,40,88,0,50,89,143,212,84,117